Protein AF-A0A7X8QVR3-F1 (afdb_monomer)

Solvent-accessible surface area (backbone atoms only — not comparable to full-atom values): 38152 Å² total; per-residue (Å²): 108,60,72,54,43,35,50,47,37,70,78,35,79,72,61,83,45,80,45,74,38,79,54,75,84,49,37,66,56,26,48,74,29,69,21,50,59,44,48,70,75,46,93,55,37,67,59,55,48,50,50,52,45,41,77,61,51,31,54,72,59,50,68,43,33,38,91,90,63,53,75,79,48,66,18,80,48,73,67,43,37,44,56,36,55,74,70,49,56,45,66,25,50,43,52,36,55,77,58,44,46,61,31,38,32,29,47,62,69,71,38,47,70,64,16,64,67,51,60,80,63,54,76,85,83,38,97,45,46,62,55,46,45,51,50,53,40,50,52,55,49,49,51,51,55,58,65,46,46,38,40,82,39,74,62,42,86,93,73,67,55,72,80,48,56,36,30,36,41,77,82,47,53,50,22,20,46,50,46,32,44,50,52,48,39,36,46,55,56,74,42,72,65,49,80,79,36,88,86,37,48,74,46,60,54,26,27,39,28,43,12,25,50,57,41,53,51,32,36,60,79,55,56,43,61,70,53,61,75,66,67,63,56,52,69,59,45,48,51,53,39,66,72,44,67,72,48,69,71,57,51,55,53,50,48,57,51,50,76,62,52,79,53,35,35,32,43,29,54,10,32,58,59,28,42,30,77,89,52,34,57,47,83,61,53,44,52,38,68,39,44,53,64,47,88,54,62,71,57,43,45,49,43,52,52,49,46,53,32,48,35,60,36,28,64,70,22,64,46,28,45,39,49,37,72,69,47,97,57,59,80,88,75,67,44,50,8,40,36,45,27,51,56,71,52,48,77,53,90,48,35,33,31,15,63,26,12,29,36,38,28,30,59,23,93,77,52,63,84,90,50,45,39,81,48,20,34,33,37,38,31,57,17,34,44,60,39,40,48,38,40,34,60,44,40,60,34,27,36,84,45,46,77,55,51,80,72,50,81,45,80,69,35,40,72,77,49,32,42,63,61,31,33,25,39,34,47,66,61,73,69,80,67,93,54,103,45,66,57,75,47,51,38,84,38,50,52,68,59,36,49,76,64,68,63,36,34,56,41,13,22,15,34,38,82,92,74,76,42,75,42,76,25,65,50,87,98,43,67,56,76,33,44,68,29,41,30,29,52,69,69,52,75,44,66,58,38,61,52,52,45,49,51,37,53,51,45,21,66,75,71,72,41,46,28,36,34,33,32,40,30,31,73,88,80,29,32,45,30,49,76,38,44,36,54,42,70,72,80,82,77,82,72,89,61,85,86,72,89,78,56,76,89,40,46,41,32,36,22,65,47,24,43,32,69,46,78,44,68,74,38,29,34,38,40,33,51,40,77,94,55,66,49,60,90,44,18,66,59,50,31,52,54,44,28,53,51,37,54,55,34,48,79,70,75,45,46,25,34,37,37,34,65,31,21,73,40,13,72,33,44,88,41,14,28,52,38,55,66,48,35,48,57,43,51,47,32,41,34,32,30,46,49,101,93,41,79,50,74,79,55,67,75,14,33,59,50,50,37,37,55,48,70,58,25,34,36,37,43,30,35,71,88,76,69,40,40,50,72,45,60,69,63,60,71,68,48,65,66,78,45,74,60,90,42,40,39,31,35,62,51,96,49,35,28,49,31,41,26,34,53,91,73,16,34,26,40,34,28,63,107

Nearest PDB structures (foldseek):
  2ols-assembly1_A  TM=6.377E-01  e=8.846E-11  Neisseria meningitidis MC58
  6z1p-assembly1_BK  TM=4.940E-01  e=4.791E+00  Tetrahymena thermophila SB210
  1kfw-assembly1_A  TM=2.936E-01  e=1.872E+00  Arthrobacter sp. TAD20

Structure (mmCIF, N/CA/C/O backbone):
data_AF-A0A7X8QVR3-F1
#
_entry.id   AF-A0A7X8QVR3-F1
#
loop_
_atom_site.group_PDB
_atom_site.id
_atom_site.type_symbol
_atom_site.label_atom_id
_atom_site.label_alt_id
_atom_site.label_comp_id
_atom_site.label_asym_id
_atom_site.label_entity_id
_atom_site.label_seq_id
_atom_site.pdbx_PDB_ins_code
_atom_site.Cartn_x
_atom_site.Cartn_y
_atom_site.Cartn_z
_atom_site.occupancy
_atom_site.B_iso_or_equiv
_atom_site.auth_seq_id
_atom_site.auth_comp_id
_atom_site.auth_asym_id
_atom_site.auth_atom_id
_atom_site.pdbx_PDB_model_num
ATOM 1 N N . GLY A 1 1 ? -43.977 -21.208 47.588 1.00 85.81 1 GLY A N 1
ATOM 2 C CA . GLY A 1 1 ? -44.003 -19.759 47.311 1.00 85.81 1 GLY A CA 1
ATOM 3 C C . GLY A 1 1 ? -43.051 -19.010 48.221 1.00 85.81 1 GLY A C 1
ATOM 4 O O . GLY A 1 1 ? -41.862 -19.017 47.956 1.00 85.81 1 GLY A O 1
ATOM 5 N N . LEU A 1 2 ? -43.542 -18.433 49.321 1.00 91.25 2 LEU A N 1
ATOM 6 C CA . LEU A 1 2 ? -42.770 -17.521 50.187 1.00 91.25 2 LEU A CA 1
ATOM 7 C C . LEU A 1 2 ? -41.484 -18.119 50.784 1.00 91.25 2 LEU A C 1
ATOM 9 O O . LEU A 1 2 ? -40.447 -17.470 50.759 1.00 91.25 2 LEU A O 1
ATOM 13 N N . ARG A 1 3 ? -41.512 -19.378 51.246 1.00 92.38 3 ARG A N 1
ATOM 14 C CA . ARG A 1 3 ? -40.296 -20.061 51.736 1.00 92.38 3 ARG A CA 1
ATOM 15 C C . ARG A 1 3 ? -39.234 -20.237 50.643 1.00 92.38 3 ARG A C 1
ATOM 17 O O . ARG A 1 3 ? -38.052 -20.102 50.919 1.00 92.38 3 ARG A O 1
ATOM 24 N N . LEU A 1 4 ? -39.663 -20.515 49.406 1.00 91.38 4 LEU A N 1
ATOM 25 C CA . LEU A 1 4 ? -38.761 -20.609 48.255 1.00 91.38 4 LEU A CA 1
ATOM 26 C C . LEU A 1 4 ? -38.188 -19.232 47.911 1.00 91.38 4 LEU A C 1
ATOM 28 O O . LEU A 1 4 ? -36.991 -19.131 47.697 1.00 91.38 4 LEU A O 1
ATOM 32 N N . ALA A 1 5 ? -39.017 -18.182 47.921 1.00 90.44 5 ALA A N 1
ATOM 33 C CA . ALA A 1 5 ? -38.560 -16.813 47.697 1.00 90.44 5 ALA A CA 1
ATOM 34 C C . ALA A 1 5 ? -37.478 -16.401 48.709 1.00 90.44 5 ALA A C 1
ATOM 36 O O . ALA A 1 5 ? -36.425 -15.918 48.309 1.00 90.44 5 ALA A O 1
ATOM 37 N N . ALA A 1 6 ? -37.698 -16.683 49.997 1.00 89.19 6 ALA A N 1
ATOM 38 C CA . ALA A 1 6 ? -36.720 -16.413 51.047 1.00 89.19 6 ALA A CA 1
ATOM 39 C C . ALA A 1 6 ? -35.415 -17.209 50.856 1.00 89.19 6 ALA A C 1
ATOM 41 O O . ALA A 1 6 ? -34.336 -16.647 51.011 1.00 89.19 6 ALA A O 1
ATOM 42 N N . LYS A 1 7 ? -35.500 -18.492 50.470 1.00 92.00 7 LYS A N 1
ATOM 43 C CA . LYS A 1 7 ? -34.316 -19.316 50.180 1.00 92.00 7 LYS A CA 1
ATOM 44 C C . LYS A 1 7 ? -33.534 -18.791 48.972 1.00 92.00 7 LYS A C 1
ATOM 46 O O . LYS A 1 7 ? -32.337 -18.582 49.075 1.00 92.00 7 LYS A O 1
ATOM 51 N N . VAL A 1 8 ? -34.216 -18.507 47.862 1.00 89.25 8 VAL A N 1
ATOM 52 C CA . VAL A 1 8 ? -33.587 -17.948 46.653 1.00 89.25 8 VAL A CA 1
ATOM 53 C C . VAL A 1 8 ? -32.943 -16.594 46.946 1.00 89.25 8 VAL A C 1
ATOM 55 O O . VAL A 1 8 ? -31.854 -16.337 46.455 1.00 89.25 8 VAL A O 1
ATOM 58 N N . ARG A 1 9 ? -33.575 -15.745 47.766 1.00 85.69 9 ARG A N 1
ATOM 59 C CA . ARG A 1 9 ? -32.998 -14.464 48.198 1.00 85.69 9 ARG A CA 1
ATOM 60 C C . ARG A 1 9 ? -31.746 -14.650 49.061 1.00 85.69 9 ARG A C 1
ATOM 62 O O . ARG A 1 9 ? -30.844 -13.828 48.969 1.00 85.69 9 ARG A O 1
ATOM 69 N N . ALA A 1 10 ? -31.696 -15.695 49.889 1.00 86.00 10 ALA A N 1
ATOM 70 C CA . ALA A 1 10 ? -30.516 -16.022 50.688 1.00 86.00 10 ALA A CA 1
ATOM 71 C C . ALA A 1 10 ? -29.361 -16.555 49.821 1.00 86.00 10 ALA A C 1
ATOM 73 O O . ALA A 1 10 ? -28.217 -16.175 50.046 1.00 86.00 10 ALA A O 1
ATOM 74 N N . ASP A 1 11 ? -29.669 -17.378 48.814 1.00 85.25 11 ASP A N 1
ATOM 75 C CA . ASP A 1 11 ? -28.675 -17.945 47.894 1.00 85.25 11 ASP A CA 1
ATOM 76 C C . ASP A 1 11 ? -28.184 -16.904 46.861 1.00 85.25 11 ASP A C 1
ATOM 78 O O . ASP A 1 11 ? -27.014 -16.892 46.483 1.00 85.25 11 ASP A O 1
ATOM 82 N N . VAL A 1 12 ? -29.074 -16.018 46.395 1.00 80.75 12 VAL A N 1
ATOM 83 C CA . VAL A 1 12 ? -28.806 -14.977 45.389 1.00 80.75 12 VAL A CA 1
ATOM 84 C C . VAL A 1 12 ? -29.491 -13.669 45.798 1.00 80.75 12 VAL A C 1
ATOM 86 O O . VAL A 1 12 ? -30.679 -13.444 45.532 1.00 80.75 12 VAL A O 1
ATOM 89 N N . TYR A 1 13 ? -28.723 -12.776 46.429 1.00 78.25 13 TYR A N 1
ATOM 90 C CA . TYR A 1 13 ? -29.249 -11.563 47.068 1.00 78.25 13 TYR A CA 1
ATOM 91 C C . TYR A 1 13 ? -30.003 -10.621 46.117 1.00 78.25 13 TYR A C 1
ATOM 93 O O . TYR A 1 13 ? -30.903 -9.908 46.559 1.00 78.25 13 TYR A O 1
ATOM 101 N N . ASP A 1 14 ? -29.699 -10.631 44.819 1.00 74.19 14 ASP A N 1
ATOM 102 C CA . ASP A 1 14 ? -30.226 -9.698 43.817 1.00 74.19 14 ASP A CA 1
ATOM 103 C C . ASP A 1 14 ? -31.201 -10.338 42.810 1.00 74.19 14 ASP A C 1
ATOM 105 O O . ASP A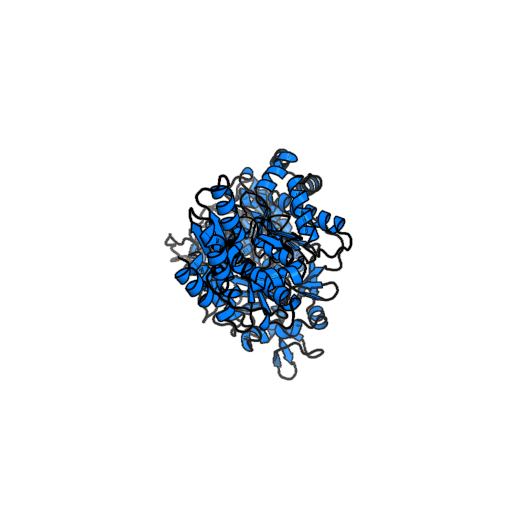 1 14 ? -31.629 -9.670 41.863 1.00 74.19 14 ASP A O 1
ATOM 109 N N . MET A 1 15 ? -31.577 -11.610 42.999 1.00 82.88 15 MET A N 1
ATOM 110 C CA . MET A 1 15 ? -32.502 -12.314 42.103 1.00 82.88 15 MET A CA 1
ATOM 111 C C . MET A 1 15 ? -33.879 -11.629 42.100 1.00 82.88 15 MET A C 1
ATOM 113 O O . MET A 1 15 ? -34.472 -11.463 43.167 1.00 82.88 15 MET A O 1
ATOM 117 N N . PRO A 1 16 ? -34.447 -11.225 40.956 1.00 84.94 16 PRO A N 1
ATOM 118 C CA . PRO A 1 16 ? -35.810 -10.712 40.929 1.00 84.94 16 PRO A CA 1
ATOM 119 C C . PRO A 1 16 ? -36.821 -11.805 41.274 1.00 84.94 16 PRO A C 1
ATOM 121 O O . PRO A 1 16 ? -36.824 -12.872 40.666 1.00 84.94 16 PRO A O 1
ATOM 124 N N . ILE A 1 17 ? -37.705 -11.546 42.240 1.00 90.81 17 ILE A N 1
ATOM 125 C CA . ILE A 1 17 ? -38.736 -12.507 42.652 1.00 90.81 17 ILE A CA 1
ATOM 126 C C . ILE A 1 17 ? -40.088 -11.800 42.651 1.00 90.81 17 ILE A C 1
ATOM 128 O O . ILE A 1 17 ? -40.279 -10.821 43.374 1.00 90.81 17 ILE A O 1
ATOM 132 N N . LEU A 1 18 ? -41.026 -12.321 41.858 1.00 91.88 18 LEU A N 1
ATOM 133 C CA . LEU A 1 18 ? -42.422 -11.896 41.846 1.00 91.88 18 LEU A CA 1
ATOM 134 C C . LEU A 1 18 ? -43.289 -12.974 42.493 1.00 91.88 18 LEU A C 1
ATOM 136 O O . LEU A 1 18 ? -43.321 -14.119 42.042 1.00 91.88 18 LEU A O 1
ATOM 140 N N . VAL A 1 19 ? -44.025 -12.606 43.536 1.00 93.00 19 VAL A N 1
ATOM 141 C CA . VAL A 1 19 ? -45.025 -13.472 44.164 1.00 93.00 19 VAL A CA 1
ATOM 142 C C . VAL A 1 19 ? -46.407 -13.008 43.734 1.00 93.00 19 VAL A C 1
ATOM 144 O O . VAL A 1 19 ? -46.815 -11.885 44.022 1.00 93.00 19 VAL A O 1
ATOM 147 N N . GLN A 1 20 ? -47.144 -13.899 43.072 1.00 92.62 20 GLN A N 1
ATOM 148 C CA . GLN A 1 20 ? -48.511 -13.634 42.639 1.00 92.62 20 GLN A CA 1
ATOM 149 C C . GLN A 1 20 ? -49.524 -14.378 43.515 1.00 92.62 20 GLN A C 1
ATOM 151 O O . GLN A 1 20 ? -49.432 -15.598 43.674 1.00 92.62 20 GLN A O 1
ATOM 156 N N . SER A 1 21 ? -50.536 -13.677 44.026 1.00 92.31 21 SER A N 1
ATOM 157 C CA . SER A 1 21 ? -51.657 -14.276 44.768 1.00 92.31 21 SER A CA 1
ATOM 158 C C . SER A 1 21 ? -52.963 -13.557 44.455 1.00 92.31 21 SER A C 1
ATOM 160 O O . SER A 1 21 ? -52.950 -12.387 44.097 1.00 92.31 21 SER A O 1
ATOM 162 N N . SER A 1 22 ? -54.099 -14.236 44.602 1.00 92.19 22 SER A N 1
ATOM 163 C CA . SER A 1 22 ? -55.418 -13.590 44.527 1.00 92.19 22 SER A CA 1
ATOM 164 C C . SER A 1 22 ? -55.792 -12.869 45.832 1.00 92.19 22 SER A C 1
ATOM 166 O O . SER A 1 22 ? -56.749 -12.1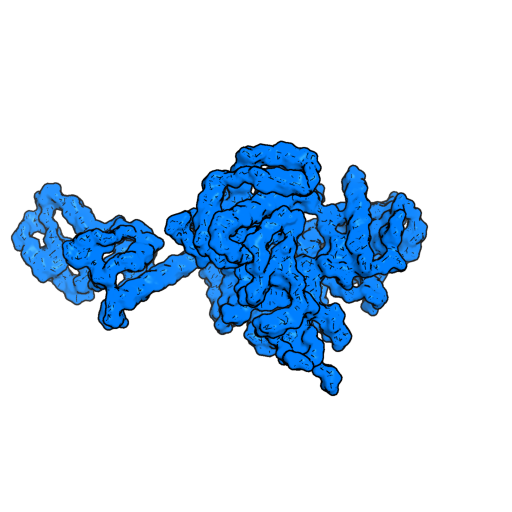05 45.855 1.00 92.19 22 SER A O 1
ATOM 168 N N . SER A 1 23 ? -55.050 -13.106 46.923 1.00 91.50 23 SER A N 1
ATOM 169 C CA . SER A 1 23 ? -55.292 -12.502 48.238 1.00 91.50 23 SER A CA 1
ATOM 170 C C . SER A 1 23 ? -54.194 -11.507 48.610 1.00 91.50 23 SER A C 1
ATOM 172 O O . SER A 1 23 ? -53.019 -11.876 48.695 1.00 91.50 23 SER A O 1
ATOM 174 N N . ASN A 1 24 ? -54.590 -10.264 48.905 1.00 89.69 24 ASN A N 1
ATOM 175 C CA . ASN A 1 24 ? -53.690 -9.200 49.371 1.00 89.69 24 ASN A CA 1
ATOM 176 C C . ASN A 1 24 ? -53.063 -9.488 50.745 1.00 89.69 24 ASN A C 1
ATOM 178 O O . ASN A 1 24 ? -52.053 -8.877 51.081 1.00 89.69 24 ASN A O 1
ATOM 182 N N . ALA A 1 25 ? -53.594 -10.446 51.515 1.00 91.56 25 ALA A N 1
ATOM 183 C CA . ALA A 1 25 ? -53.052 -10.814 52.826 1.00 91.56 25 ALA A CA 1
ATOM 184 C C . ALA A 1 25 ? -51.592 -11.309 52.763 1.00 91.56 25 ALA A C 1
ATOM 186 O O . ALA A 1 25 ? -50.879 -11.285 53.761 1.00 91.56 25 ALA A O 1
ATOM 187 N N . TYR A 1 26 ? -51.126 -11.741 51.586 1.00 91.12 26 TYR A N 1
ATOM 188 C CA . TYR A 1 26 ? -49.755 -12.208 51.383 1.00 91.12 26 TYR A CA 1
ATOM 189 C C . TYR A 1 26 ? -48.778 -11.116 50.932 1.00 91.12 26 TYR A C 1
ATOM 191 O O . TYR A 1 26 ? -47.595 -11.420 50.781 1.00 91.12 26 TYR A O 1
ATOM 199 N N . ALA A 1 27 ? -49.230 -9.874 50.723 1.00 90.50 27 ALA A N 1
ATOM 200 C CA . ALA A 1 27 ? -48.375 -8.789 50.246 1.00 90.50 27 ALA A CA 1
ATOM 201 C C . ALA A 1 27 ? -47.229 -8.501 51.223 1.00 90.50 27 ALA A C 1
ATOM 203 O O . ALA A 1 27 ? -46.060 -8.566 50.848 1.00 90.50 27 ALA A O 1
ATOM 204 N N . GLU A 1 28 ? -47.550 -8.283 52.500 1.00 92.06 28 GLU A N 1
ATOM 205 C CA . GLU A 1 28 ? -46.547 -8.003 53.533 1.00 92.06 28 GLU A CA 1
ATOM 206 C C . GLU A 1 28 ? -45.571 -9.177 53.710 1.00 92.06 28 GLU A C 1
ATOM 208 O O . GLU A 1 28 ? -44.360 -8.987 53.821 1.00 92.06 28 GLU A O 1
ATOM 213 N N . ALA A 1 29 ? -46.081 -10.411 53.661 1.00 91.50 29 ALA A N 1
ATOM 214 C CA . ALA A 1 29 ? -45.259 -11.611 53.766 1.00 91.50 29 ALA A CA 1
ATOM 215 C C . ALA A 1 29 ? -44.327 -11.799 52.551 1.00 91.50 29 ALA A C 1
ATOM 217 O O . ALA A 1 29 ? -43.199 -12.265 52.714 1.00 91.50 29 ALA A O 1
ATOM 218 N N . ALA A 1 30 ? -44.764 -11.418 51.346 1.00 91.56 30 ALA A N 1
ATOM 219 C CA . ALA A 1 30 ? -43.924 -11.399 50.148 1.00 91.56 30 ALA A CA 1
ATOM 220 C C . ALA A 1 30 ? -42.815 -10.345 50.254 1.00 91.56 30 ALA A C 1
ATOM 222 O O . ALA A 1 30 ? -41.656 -10.673 50.003 1.00 91.56 30 ALA A O 1
ATOM 223 N N . HIS A 1 31 ? -43.140 -9.134 50.716 1.00 89.19 31 HIS A N 1
ATOM 224 C CA . HIS A 1 31 ? -42.148 -8.082 50.949 1.00 89.19 31 HIS A CA 1
ATOM 225 C C . HIS A 1 31 ? -41.113 -8.484 52.009 1.00 89.19 31 HIS A C 1
ATOM 227 O O . HIS A 1 31 ? -39.918 -8.313 51.775 1.00 89.19 31 HIS A O 1
ATOM 233 N N . LYS A 1 32 ? -41.533 -9.108 53.122 1.00 90.31 32 LYS A N 1
ATOM 234 C CA . LYS A 1 32 ? -40.614 -9.662 54.142 1.00 90.31 32 LYS A CA 1
ATOM 235 C C . LYS A 1 32 ? -39.706 -10.765 53.593 1.00 90.31 32 LYS A C 1
ATOM 237 O O . LYS A 1 32 ? -38.571 -10.891 54.033 1.00 90.31 32 LYS A O 1
ATOM 242 N N . ALA A 1 33 ? -40.179 -11.540 52.616 1.00 88.44 33 ALA A N 1
ATOM 243 C CA . ALA A 1 33 ? -39.371 -12.534 51.904 1.00 88.44 33 ALA A CA 1
ATOM 244 C C . ALA A 1 33 ? -38.490 -11.924 50.791 1.00 88.44 33 ALA A C 1
ATOM 246 O O . ALA A 1 33 ? -37.864 -12.662 50.030 1.00 88.44 33 ALA A O 1
ATOM 247 N N . GLY A 1 34 ? -38.458 -10.592 50.662 1.00 84.69 34 GLY A N 1
ATOM 248 C CA . GLY A 1 34 ? -37.691 -9.883 49.644 1.00 84.69 34 GLY A CA 1
ATOM 249 C C . GLY A 1 34 ? -38.258 -10.025 48.230 1.00 84.69 34 GLY A C 1
ATOM 250 O O . GLY A 1 34 ? -37.502 -9.910 47.272 1.00 84.69 34 GLY A O 1
ATOM 251 N N . ALA A 1 35 ? -39.550 -10.313 48.063 1.00 90.06 35 ALA A N 1
ATOM 252 C CA . ALA A 1 35 ? -40.206 -10.434 46.762 1.00 90.06 35 ALA A CA 1
ATOM 253 C C . ALA A 1 35 ? -41.181 -9.274 46.508 1.00 90.06 35 ALA A C 1
ATOM 255 O O . ALA A 1 35 ? -41.826 -8.775 47.432 1.00 90.06 35 ALA A O 1
ATOM 256 N N . ARG A 1 36 ? -41.340 -8.874 45.241 1.00 90.00 36 ARG A N 1
ATOM 257 C CA . ARG A 1 36 ? -42.412 -7.955 44.830 1.00 90.00 36 ARG A CA 1
ATOM 258 C C . ARG A 1 36 ? -43.727 -8.735 44.802 1.00 90.00 36 ARG A C 1
ATOM 260 O O . ARG A 1 36 ? -43.759 -9.886 44.363 1.00 90.00 36 ARG A O 1
ATOM 267 N N . PHE A 1 37 ? -44.801 -8.135 45.302 1.00 92.88 37 PHE A N 1
ATOM 268 C CA . PHE A 1 37 ? -46.126 -8.748 45.309 1.00 92.88 37 PHE A CA 1
ATOM 269 C C . PHE A 1 37 ? -46.976 -8.227 44.152 1.00 92.88 37 PHE A C 1
ATOM 271 O O . PHE A 1 37 ? -46.933 -7.039 43.841 1.00 92.88 37 PHE A O 1
ATOM 278 N N . LEU A 1 38 ? -47.772 -9.105 43.544 1.00 92.69 38 LEU A N 1
ATOM 279 C CA . LEU A 1 38 ? -48.731 -8.727 42.512 1.00 92.69 38 LEU A CA 1
ATOM 280 C C . LEU A 1 38 ? -50.045 -9.497 42.687 1.00 92.69 38 LEU A C 1
ATOM 282 O O . LEU A 1 38 ? -50.067 -10.729 42.760 1.00 92.69 38 LEU A O 1
ATOM 286 N N . ASN A 1 39 ? -51.155 -8.760 42.775 1.00 91.25 39 ASN A N 1
ATOM 287 C CA . ASN A 1 39 ? -52.470 -9.363 42.951 1.00 91.25 39 ASN A CA 1
ATOM 288 C C . ASN A 1 39 ? -53.035 -9.833 41.602 1.00 91.25 39 ASN A C 1
ATOM 290 O O . ASN A 1 39 ? -53.252 -9.027 40.697 1.00 91.25 39 ASN A O 1
ATOM 294 N N . LYS A 1 40 ? -53.337 -11.132 41.491 1.00 91.12 40 LYS A N 1
ATOM 295 C CA . LYS A 1 40 ? -53.892 -11.758 40.276 1.00 91.12 40 LYS A CA 1
ATOM 296 C C . LYS A 1 40 ? -55.263 -11.209 39.865 1.00 91.12 40 LYS A C 1
ATOM 298 O O . LYS A 1 40 ? -55.639 -11.335 38.709 1.00 91.12 40 LYS A O 1
ATOM 303 N N . THR A 1 41 ? -55.998 -10.625 40.807 1.00 89.44 41 THR A N 1
ATOM 304 C CA . THR A 1 41 ? -57.333 -10.042 40.595 1.00 89.44 41 THR A CA 1
ATOM 305 C C . THR A 1 41 ? -57.296 -8.539 40.307 1.00 89.44 41 THR A C 1
ATOM 307 O O . THR A 1 41 ? -58.343 -7.934 40.083 1.00 89.44 41 THR A O 1
ATOM 310 N N . SER A 1 42 ? -56.108 -7.918 40.295 1.00 89.56 42 SER A N 1
ATOM 311 C CA . SER A 1 42 ? -55.978 -6.497 39.967 1.00 89.56 42 SER A CA 1
ATOM 312 C C . SER A 1 42 ? -56.356 -6.224 38.511 1.00 89.56 42 SER A C 1
ATOM 314 O O . SER A 1 42 ? -55.919 -6.930 37.602 1.00 89.56 42 SER A O 1
ATOM 316 N N . LYS A 1 43 ? -57.088 -5.130 38.268 1.00 87.69 43 LYS A N 1
ATOM 317 C CA . LYS A 1 43 ? -57.360 -4.633 36.909 1.00 87.69 43 LYS A CA 1
ATOM 318 C C . LYS A 1 43 ? -56.080 -4.205 36.173 1.00 87.69 43 LYS A C 1
ATOM 320 O O . LYS A 1 43 ? -56.053 -4.245 34.949 1.00 87.69 43 LYS A O 1
ATOM 325 N N . SER A 1 44 ? -55.021 -3.835 36.900 1.00 88.25 44 SER A N 1
ATOM 326 C CA . SER A 1 44 ? -53.711 -3.447 36.353 1.00 88.25 44 SER A CA 1
ATOM 327 C C . SER A 1 44 ? -52.713 -4.603 36.242 1.00 88.25 44 SER A C 1
ATOM 329 O O . SER A 1 44 ? -51.575 -4.371 35.851 1.00 88.25 44 SER A O 1
ATOM 331 N N . MET A 1 45 ? -53.114 -5.846 36.543 1.00 89.19 45 MET A N 1
ATOM 332 C CA . MET A 1 45 ? -52.203 -6.987 36.722 1.00 89.19 45 MET A CA 1
ATOM 333 C C . MET A 1 45 ? -51.180 -7.160 35.589 1.00 89.19 45 MET A C 1
ATOM 335 O O . MET A 1 45 ? -49.991 -7.322 35.854 1.00 89.19 45 MET A O 1
ATOM 339 N N . LEU A 1 46 ? -51.624 -7.098 34.330 1.00 88.62 46 LEU A N 1
ATOM 340 C CA . LEU A 1 46 ? -50.737 -7.261 33.174 1.00 88.62 46 LEU A CA 1
ATOM 341 C C . LEU A 1 46 ? -49.761 -6.088 33.015 1.00 88.62 46 LEU A C 1
ATOM 343 O O . LEU A 1 46 ? -48.602 -6.312 32.671 1.00 88.62 46 LEU A O 1
ATOM 347 N N . ASN A 1 47 ? -50.201 -4.860 33.304 1.00 87.38 47 ASN A N 1
ATOM 348 C CA . ASN A 1 47 ? -49.321 -3.692 33.309 1.00 87.38 47 ASN A CA 1
ATOM 349 C C . ASN A 1 47 ? -48.290 -3.797 34.433 1.00 87.38 47 ASN A C 1
ATOM 351 O O . ASN A 1 47 ? -47.107 -3.625 34.173 1.00 87.38 47 ASN A O 1
ATOM 355 N N . ASP A 1 48 ? -48.705 -4.170 35.643 1.00 86.69 48 ASP A N 1
ATOM 356 C CA . ASP A 1 48 ? -47.801 -4.320 36.787 1.00 86.69 48 ASP A CA 1
ATOM 357 C C . ASP A 1 48 ? -46.780 -5.445 36.561 1.00 86.69 48 ASP A C 1
ATOM 359 O O . ASP A 1 48 ? -45.614 -5.321 36.944 1.00 86.69 48 ASP A O 1
ATOM 363 N N . LEU A 1 49 ? -47.193 -6.532 35.898 1.00 88.88 49 LEU A N 1
ATOM 364 C CA . LEU A 1 49 ? -46.301 -7.614 35.484 1.00 88.88 49 LEU A CA 1
ATOM 365 C C . LEU A 1 49 ? -45.308 -7.125 34.428 1.00 88.88 49 LEU A C 1
ATOM 367 O O . LEU A 1 49 ? -44.113 -7.379 34.558 1.00 88.88 49 LEU A O 1
ATOM 371 N N . ARG A 1 50 ? -45.776 -6.400 33.407 1.00 85.31 50 ARG A N 1
ATOM 372 C CA . ARG A 1 50 ? -44.913 -5.811 32.377 1.00 85.31 50 ARG A CA 1
ATOM 373 C C . ARG A 1 50 ? -43.903 -4.839 32.988 1.00 85.31 50 ARG A C 1
ATOM 375 O O . ARG A 1 50 ? -42.725 -4.917 32.648 1.00 85.31 50 ARG A O 1
ATOM 382 N N . THR A 1 51 ? -44.333 -3.984 33.915 1.00 84.12 51 THR A N 1
ATOM 383 C CA . THR A 1 51 ? -43.459 -3.082 34.677 1.00 84.12 51 THR A CA 1
ATOM 384 C C . THR A 1 51 ? -42.440 -3.873 35.487 1.00 84.12 51 THR A C 1
ATOM 386 O O . THR A 1 51 ? -41.251 -3.590 35.395 1.00 84.12 51 THR A O 1
ATOM 389 N N . PHE A 1 52 ? -42.862 -4.923 36.202 1.00 85.75 52 PHE A N 1
ATOM 390 C CA . PHE A 1 52 ? -41.933 -5.802 36.913 1.00 85.75 52 PHE A CA 1
ATOM 391 C C . PHE A 1 52 ? -40.887 -6.405 35.970 1.00 85.75 52 PHE A C 1
ATOM 393 O O . PHE A 1 52 ? -39.704 -6.400 36.305 1.00 85.75 52 PHE A O 1
ATOM 400 N N . MET A 1 53 ? -41.297 -6.899 34.797 1.00 84.00 53 MET A N 1
ATOM 401 C CA . MET A 1 53 ? -40.361 -7.498 33.849 1.00 84.00 53 MET A CA 1
ATOM 402 C C . MET A 1 53 ? -39.368 -6.480 33.282 1.00 84.00 53 MET A C 1
ATOM 404 O O . MET A 1 53 ? -38.173 -6.765 33.256 1.00 84.00 53 MET A O 1
ATOM 408 N N . HIS A 1 54 ? -39.836 -5.299 32.868 1.00 78.62 54 HIS A N 1
ATOM 409 C CA . HIS A 1 54 ? -38.961 -4.227 32.382 1.00 78.62 54 HIS A CA 1
ATOM 410 C C . HIS A 1 54 ? -37.974 -3.763 33.459 1.00 78.62 54 HIS A C 1
ATOM 412 O O . HIS A 1 54 ? -36.785 -3.646 33.178 1.00 78.62 54 HIS A O 1
ATOM 418 N N . ASP A 1 55 ? -38.439 -3.577 34.697 1.00 76.00 55 ASP A N 1
ATOM 419 C CA . ASP A 1 55 ? -37.610 -3.094 35.807 1.00 76.00 55 ASP A CA 1
ATOM 420 C C . ASP A 1 55 ? -36.510 -4.089 36.216 1.00 76.00 55 ASP A C 1
ATOM 422 O O . ASP A 1 55 ? -35.503 -3.681 36.790 1.00 76.00 55 ASP A O 1
ATOM 426 N N . ASN A 1 56 ? -36.708 -5.395 35.986 1.00 79.38 56 ASN A N 1
ATOM 427 C CA . ASN A 1 56 ? -35.889 -6.430 36.624 1.00 79.38 56 ASN A CA 1
ATOM 428 C C . ASN A 1 56 ? -35.138 -7.368 35.672 1.00 79.38 56 ASN A C 1
ATOM 430 O O . ASN A 1 56 ? -34.127 -7.939 36.082 1.00 79.38 56 ASN A O 1
ATOM 434 N N . PHE A 1 57 ? -35.607 -7.555 34.436 1.00 79.75 57 PHE A N 1
ATOM 435 C CA . PHE A 1 57 ? -34.979 -8.472 33.474 1.00 79.75 57 PHE A CA 1
ATOM 436 C C . PHE A 1 57 ? -34.130 -7.763 32.413 1.00 79.75 57 PHE A C 1
ATOM 438 O O . PHE A 1 57 ? -33.563 -8.430 31.557 1.00 79.75 57 PHE A O 1
ATOM 445 N N . GLY A 1 58 ? -34.009 -6.431 32.468 1.00 80.12 58 GLY A N 1
ATOM 446 C CA . GLY A 1 58 ? -33.150 -5.675 31.548 1.00 80.12 58 GLY A CA 1
ATOM 447 C C . GLY A 1 58 ? -33.720 -5.506 30.133 1.00 80.12 58 GLY A C 1
ATOM 448 O O . GLY A 1 58 ? -32.970 -5.188 29.212 1.00 80.12 58 GLY A O 1
ATOM 449 N N . PHE A 1 59 ? -35.031 -5.710 29.948 1.00 82.56 59 PHE A N 1
ATOM 450 C CA . PHE A 1 59 ? -35.708 -5.497 28.666 1.00 82.56 59 PHE A CA 1
ATOM 451 C C . PHE A 1 59 ? -35.884 -4.007 28.346 1.00 82.56 59 PHE A C 1
ATOM 453 O O . PHE A 1 59 ? -36.338 -3.233 29.190 1.00 82.56 59 PHE A O 1
ATOM 460 N N . GLY A 1 60 ? -35.639 -3.637 27.086 1.00 85.88 60 GLY A N 1
ATOM 461 C CA . GLY A 1 60 ? -35.692 -2.249 26.617 1.00 85.88 60 GLY A CA 1
ATOM 462 C C . GLY A 1 60 ? -34.415 -1.470 26.937 1.00 85.88 60 GLY A C 1
ATOM 463 O O . GLY A 1 60 ? -33.362 -2.059 27.194 1.00 85.88 6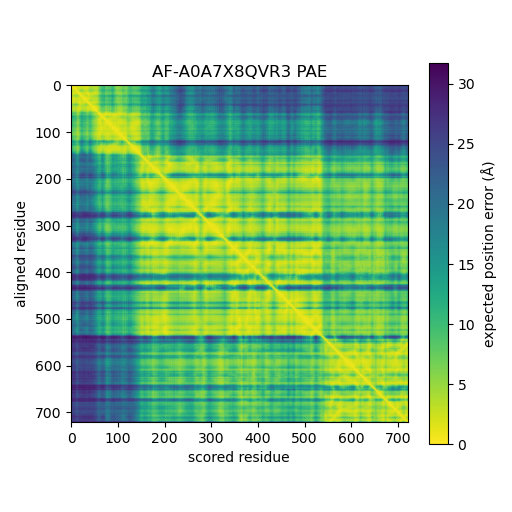0 GLY A O 1
ATOM 464 N N . ASP A 1 61 ? -34.498 -0.145 26.884 1.00 90.19 61 ASP A N 1
ATOM 465 C CA . ASP A 1 61 ? -33.356 0.743 27.115 1.00 90.19 61 ASP A CA 1
ATOM 466 C C . ASP A 1 61 ? -32.824 0.633 28.550 1.00 90.19 61 ASP A C 1
ATOM 468 O O . ASP A 1 61 ? -33.581 0.485 29.513 1.00 90.19 61 ASP A O 1
ATOM 472 N N . PHE A 1 62 ? -31.509 0.749 28.708 1.00 91.56 62 PHE A N 1
ATOM 473 C CA . PHE A 1 62 ? -30.894 0.971 30.005 1.00 91.56 62 PHE A CA 1
ATOM 474 C C . PHE A 1 62 ? -31.148 2.416 30.417 1.00 91.56 62 PHE A C 1
ATOM 476 O O . PHE A 1 62 ? -30.671 3.347 29.774 1.00 91.56 62 PHE A O 1
ATOM 483 N N . VAL A 1 63 ? -31.885 2.617 31.503 1.00 91.69 63 VAL A N 1
ATOM 484 C CA . VAL A 1 63 ? -32.107 3.949 32.069 1.00 91.69 63 VAL A CA 1
ATOM 485 C C . VAL A 1 63 ? -31.192 4.106 33.271 1.00 91.69 63 VAL A C 1
ATOM 487 O O . VAL A 1 63 ? -31.383 3.412 34.271 1.00 91.69 63 VAL A O 1
ATOM 490 N N . PHE A 1 64 ? -30.224 5.017 33.177 1.00 92.62 64 PHE A N 1
ATOM 491 C CA . PHE A 1 64 ? -29.405 5.417 34.316 1.00 92.62 64 PHE A CA 1
ATOM 492 C C . PHE A 1 64 ? -30.280 6.212 35.282 1.00 92.62 64 PHE A C 1
ATOM 494 O O . PHE A 1 64 ? -30.951 7.164 34.879 1.00 92.62 64 PHE A O 1
ATOM 501 N N . LYS A 1 65 ? -30.280 5.821 36.553 1.00 91.62 65 LYS A N 1
ATOM 502 C CA . LYS A 1 65 ? -31.102 6.383 37.620 1.00 91.62 65 LYS A CA 1
ATOM 503 C C . LYS A 1 65 ? -30.259 6.644 38.859 1.00 91.62 65 LYS A C 1
ATOM 505 O O . LYS A 1 65 ? -29.410 5.837 39.231 1.00 91.62 65 LYS A O 1
ATOM 510 N N . MET A 1 66 ? -30.545 7.754 39.520 1.00 91.06 66 MET A N 1
ATOM 511 C CA . MET A 1 66 ? -30.069 8.021 40.872 1.00 91.06 66 MET A CA 1
ATOM 512 C C . MET A 1 66 ? -30.766 7.082 41.880 1.00 91.06 66 MET A C 1
ATOM 514 O O . MET A 1 66 ? -31.804 6.493 41.552 1.00 91.06 66 MET A O 1
ATOM 518 N N . PRO A 1 67 ? -30.239 6.924 43.111 1.00 86.06 67 PRO A N 1
ATOM 519 C CA . PRO A 1 67 ? -30.853 6.066 44.131 1.00 86.06 67 PRO A CA 1
ATOM 520 C C . PRO A 1 67 ? -32.310 6.409 44.476 1.00 86.06 67 PRO A C 1
ATOM 522 O O . PRO A 1 67 ? -33.055 5.527 44.905 1.00 86.06 67 PRO A O 1
ATOM 525 N N . ASP A 1 68 ? -32.719 7.662 44.269 1.00 86.88 68 ASP A N 1
ATOM 526 C CA . ASP A 1 68 ? -34.088 8.163 44.449 1.00 86.88 68 ASP A CA 1
ATOM 527 C C . ASP A 1 68 ? -35.039 7.818 43.279 1.00 86.88 68 ASP A C 1
ATOM 529 O O . ASP A 1 68 ? -36.244 8.049 43.366 1.00 86.88 68 ASP A O 1
ATOM 533 N N . GLY A 1 69 ? -34.516 7.229 42.198 1.00 83.50 69 GLY A N 1
ATOM 534 C CA . GLY A 1 69 ? -35.257 6.855 40.994 1.00 83.50 69 GLY A CA 1
ATOM 535 C C . GLY A 1 69 ? -35.234 7.895 39.869 1.00 83.50 69 GLY A C 1
ATOM 536 O O . GLY A 1 69 ? -35.760 7.602 38.790 1.00 83.50 69 GLY A O 1
ATOM 537 N N . THR A 1 70 ? -34.611 9.059 40.072 1.00 90.94 70 THR A N 1
ATOM 538 C CA . THR A 1 70 ? -34.497 10.120 39.061 1.00 90.94 70 THR A CA 1
ATOM 539 C C . THR A 1 70 ? -33.665 9.642 37.874 1.00 90.94 70 THR A C 1
ATOM 541 O O . THR A 1 70 ? -32.521 9.224 38.045 1.00 90.94 70 THR A O 1
ATOM 544 N N . ALA A 1 71 ? -34.224 9.694 36.662 1.00 92.06 71 ALA A N 1
ATOM 545 C CA . ALA A 1 71 ? -33.520 9.304 35.441 1.00 92.06 71 ALA A CA 1
ATOM 546 C C . ALA A 1 71 ? -32.515 10.385 35.012 1.00 92.06 71 ALA A C 1
ATOM 548 O O . ALA A 1 71 ? -32.871 11.558 34.943 1.00 92.06 71 ALA A O 1
ATOM 549 N N . VAL A 1 72 ? -31.281 9.980 34.705 1.00 93.19 72 VAL A N 1
ATOM 550 C CA . VAL A 1 72 ? -30.170 10.891 34.365 1.00 93.19 72 VAL A CA 1
ATOM 551 C C . VAL A 1 72 ? -29.619 10.694 32.955 1.00 93.19 72 VAL A C 1
ATOM 553 O O . VAL A 1 72 ? -29.144 11.653 32.362 1.00 93.19 72 VAL A O 1
ATOM 556 N N . ASP A 1 73 ? -29.692 9.483 32.401 1.00 92.75 73 ASP A N 1
ATOM 557 C CA . ASP A 1 73 ? -29.305 9.199 31.011 1.00 92.75 73 ASP A CA 1
ATOM 558 C C . ASP A 1 73 ? -29.988 7.903 30.532 1.00 92.75 73 ASP A C 1
ATOM 560 O O . ASP A 1 73 ? -30.617 7.178 31.319 1.00 92.75 73 ASP A O 1
ATOM 564 N N . ARG A 1 74 ? -29.883 7.596 29.239 1.00 92.62 74 ARG A N 1
ATOM 565 C CA . ARG A 1 74 ? -30.493 6.426 28.609 1.00 92.62 74 ARG A CA 1
ATOM 566 C C . ARG A 1 74 ? -29.594 5.841 27.520 1.00 92.62 74 ARG A C 1
ATOM 568 O O . ARG A 1 74 ? -29.032 6.570 26.713 1.00 92.62 74 ARG A O 1
ATOM 575 N N . ALA A 1 75 ? -29.531 4.515 27.458 1.00 91.56 75 ALA A N 1
ATOM 576 C CA . ALA A 1 75 ? -28.809 3.767 26.437 1.00 91.56 75 ALA A CA 1
ATOM 577 C C . ALA A 1 75 ? -29.680 2.664 25.829 1.00 91.56 75 ALA A C 1
ATOM 579 O O . ALA A 1 75 ? -30.344 1.927 26.554 1.00 91.56 75 ALA A O 1
ATOM 580 N N . HIS A 1 76 ? -29.676 2.531 24.508 1.00 89.06 76 HIS A N 1
ATOM 581 C CA . HIS A 1 76 ? -30.469 1.529 23.787 1.00 89.06 76 HIS A CA 1
ATOM 582 C C . HIS A 1 76 ? -29.618 0.338 23.309 1.00 89.06 76 HIS A C 1
ATOM 584 O O . HIS A 1 76 ? -30.121 -0.788 23.220 1.00 89.06 76 HIS A O 1
ATOM 590 N N . ASP A 1 77 ? -28.317 0.558 23.117 1.00 86.62 77 ASP A N 1
ATOM 591 C CA . ASP A 1 77 ? -27.316 -0.399 22.638 1.00 86.62 77 ASP A CA 1
ATOM 592 C C . ASP A 1 77 ? -25.985 -0.293 23.415 1.00 86.62 77 ASP A C 1
ATOM 594 O O . ASP A 1 77 ? -25.843 0.512 24.339 1.00 86.62 77 ASP A O 1
ATOM 598 N N . LEU A 1 78 ? -25.022 -1.165 23.104 1.00 86.25 78 LEU A N 1
ATOM 599 C CA . LEU A 1 78 ? -23.762 -1.257 23.846 1.00 86.25 78 LEU A CA 1
ATOM 600 C C . LEU A 1 78 ? -22.909 0.019 23.710 1.00 86.25 78 LEU A C 1
ATOM 602 O O . LEU A 1 78 ? -22.286 0.448 24.682 1.00 86.25 78 LEU A O 1
ATOM 606 N N . HIS A 1 79 ? -22.932 0.661 22.537 1.00 84.25 79 HIS A N 1
ATOM 607 C CA . HIS A 1 79 ? -22.216 1.911 22.274 1.00 84.25 79 HIS A CA 1
ATOM 608 C C . HIS A 1 79 ? -22.777 3.069 23.104 1.00 84.25 79 HIS A C 1
ATOM 610 O O . HIS A 1 79 ? -22.043 3.727 23.849 1.00 84.25 79 HIS A O 1
ATOM 616 N N . SER A 1 80 ? -24.093 3.283 23.044 1.00 88.69 80 SER A N 1
ATOM 617 C CA . SER A 1 80 ? -24.783 4.280 23.862 1.00 88.69 80 SER A CA 1
ATOM 618 C C . SER A 1 80 ? -24.673 3.968 25.352 1.00 88.69 80 SER A C 1
ATOM 620 O O . SER A 1 80 ? -24.603 4.909 26.141 1.00 88.69 80 SER A O 1
ATOM 622 N N . LEU A 1 81 ? -24.564 2.693 25.756 1.00 91.62 81 LEU A N 1
ATOM 623 C CA . LEU A 1 81 ? -24.310 2.317 27.149 1.00 91.62 81 LEU A CA 1
ATOM 624 C C . LEU A 1 81 ? -22.947 2.822 27.608 1.00 91.62 81 LEU A C 1
ATOM 626 O O . LEU A 1 81 ? -22.884 3.465 28.650 1.00 91.62 81 LEU A O 1
ATOM 630 N N . VAL A 1 82 ? -21.876 2.583 26.846 1.00 89.25 82 VAL A N 1
ATOM 631 C CA . VAL A 1 82 ? -20.530 3.072 27.194 1.00 89.25 82 VAL A CA 1
ATOM 632 C C . VAL A 1 82 ? -20.491 4.600 27.219 1.00 89.25 82 VAL A C 1
ATOM 634 O O . VAL A 1 82 ? -19.971 5.185 28.172 1.00 89.25 82 VAL A O 1
ATOM 637 N N . ALA A 1 83 ? -21.086 5.260 26.222 1.00 87.00 83 ALA A N 1
ATOM 638 C CA . ALA A 1 83 ? -21.142 6.718 26.162 1.00 87.00 83 ALA A CA 1
ATOM 639 C C . ALA A 1 83 ? -21.915 7.318 27.353 1.00 87.00 83 ALA A C 1
ATOM 641 O O . ALA A 1 83 ? -21.426 8.240 28.011 1.00 87.00 83 ALA A O 1
ATOM 642 N N . ALA A 1 84 ? -23.090 6.768 27.670 1.00 90.62 84 ALA A N 1
ATOM 643 C CA . ALA A 1 84 ? -23.889 7.180 28.821 1.00 90.62 84 ALA A CA 1
ATOM 644 C C . ALA A 1 84 ? -23.182 6.864 30.144 1.00 90.62 84 ALA A C 1
ATOM 646 O O . ALA A 1 84 ? -23.214 7.678 31.062 1.00 90.62 84 ALA A O 1
ATOM 647 N N . LEU A 1 85 ? -22.463 5.742 30.238 1.00 90.44 85 LEU A N 1
ATOM 648 C CA . LEU A 1 85 ? -21.720 5.369 31.440 1.00 90.44 85 LEU A CA 1
ATOM 649 C C . LEU A 1 85 ? -20.611 6.375 31.759 1.00 90.44 85 LEU A C 1
ATOM 651 O O . LEU A 1 85 ? -20.424 6.695 32.929 1.00 90.44 85 LEU A O 1
ATOM 655 N N . ARG A 1 86 ? -19.931 6.929 30.742 1.00 88.75 86 ARG A N 1
ATOM 656 C CA . ARG A 1 86 ? -18.929 8.002 30.909 1.00 88.75 86 ARG A CA 1
ATOM 657 C C . ARG A 1 86 ? -19.551 9.312 31.408 1.00 88.75 86 ARG A C 1
ATOM 659 O O . ARG A 1 86 ? -18.949 9.988 32.243 1.00 88.75 86 ARG A O 1
ATOM 666 N N . ARG A 1 87 ? -20.757 9.656 30.945 1.00 90.00 87 ARG A N 1
ATOM 667 C CA . ARG A 1 87 ? -21.471 10.891 31.329 1.00 90.00 87 ARG A CA 1
ATOM 668 C C . ARG A 1 87 ? -22.221 10.788 32.657 1.00 90.00 87 ARG A C 1
ATOM 670 O O . ARG A 1 87 ? -22.354 11.791 33.351 1.00 90.00 87 ARG A O 1
ATOM 677 N N . ALA A 1 88 ? -22.708 9.602 33.012 1.00 90.56 88 ALA A N 1
ATOM 678 C CA . ALA A 1 88 ? -23.561 9.398 34.175 1.00 90.56 88 ALA A CA 1
ATOM 679 C C . ALA A 1 88 ? -22.841 9.769 35.487 1.00 90.56 88 ALA A C 1
ATOM 681 O O . ALA A 1 88 ? -21.650 9.474 35.627 1.00 90.56 88 ALA A O 1
ATOM 682 N N . PRO A 1 89 ? -23.540 10.361 36.474 1.00 93.38 89 PRO A N 1
ATOM 683 C CA . PRO A 1 89 ? -22.983 10.603 37.802 1.00 93.38 89 PRO A CA 1
ATOM 684 C C . PRO A 1 89 ? -22.492 9.308 38.453 1.00 93.38 89 PRO A C 1
ATOM 686 O O . PRO A 1 89 ? -23.139 8.263 38.346 1.00 93.38 89 PRO A O 1
ATOM 689 N N . ASP A 1 90 ? -21.382 9.376 39.183 1.00 90.69 90 ASP A N 1
ATOM 690 C CA . ASP A 1 90 ? -20.765 8.196 39.798 1.00 90.69 90 ASP A CA 1
ATOM 691 C C . ASP A 1 90 ? -21.701 7.487 40.793 1.00 90.69 90 ASP A C 1
ATOM 693 O O . ASP A 1 90 ? -21.692 6.261 40.897 1.00 90.69 90 ASP A O 1
ATOM 697 N N . GLU A 1 91 ? -22.564 8.248 41.474 1.00 90.50 91 GLU A N 1
ATOM 698 C CA . GLU A 1 91 ? -23.593 7.721 42.377 1.00 90.50 91 GLU A CA 1
ATOM 699 C C . GLU A 1 91 ? -24.627 6.852 41.639 1.00 90.50 91 GLU A C 1
ATOM 701 O O . GLU A 1 91 ? -25.004 5.783 42.124 1.00 90.50 91 GLU A O 1
ATOM 706 N N . SER A 1 92 ? -25.028 7.255 40.429 1.00 92.56 92 SER A N 1
ATOM 707 C CA . SER A 1 92 ? -25.896 6.455 39.556 1.00 92.56 92 SER A CA 1
ATOM 708 C C . SER A 1 92 ? -25.193 5.159 39.144 1.00 92.56 92 SER A C 1
ATOM 710 O O . SER A 1 92 ? -25.737 4.063 39.303 1.00 92.56 92 SER A O 1
ATOM 712 N N . VAL A 1 93 ? -23.931 5.239 38.707 1.00 90.50 93 VAL A N 1
ATOM 713 C CA . VAL A 1 93 ? -23.156 4.047 38.319 1.00 90.50 93 VAL A CA 1
ATOM 714 C C . VAL A 1 93 ? -23.013 3.070 39.492 1.00 90.50 93 VAL A C 1
ATOM 716 O O . VAL A 1 93 ? -23.261 1.873 39.322 1.00 90.50 93 VAL A O 1
ATOM 719 N N . ALA A 1 94 ? -22.707 3.564 40.693 1.00 87.81 94 ALA A N 1
ATOM 720 C CA . ALA A 1 94 ? -22.636 2.761 41.914 1.00 87.81 94 ALA A CA 1
ATOM 721 C C . ALA A 1 94 ? -23.979 2.088 42.257 1.00 87.81 94 ALA A C 1
ATOM 723 O O . ALA A 1 94 ? -24.027 0.896 42.595 1.00 87.81 94 ALA A O 1
ATOM 724 N N . TYR A 1 95 ? -25.085 2.825 42.128 1.00 88.00 95 TYR A N 1
ATOM 725 C CA . TYR A 1 95 ? -26.436 2.306 42.337 1.00 88.00 95 TYR A CA 1
ATOM 726 C C . TYR A 1 95 ? -26.759 1.135 41.400 1.00 88.00 95 TYR A C 1
ATOM 728 O O . TYR A 1 95 ? -27.276 0.107 41.854 1.00 88.00 95 TYR A O 1
ATOM 736 N N . HIS A 1 96 ? -26.425 1.266 40.114 1.00 88.56 96 HIS A N 1
ATOM 737 C CA . HIS A 1 96 ? -26.670 0.238 39.103 1.00 88.56 96 HIS A CA 1
ATOM 738 C C . HIS A 1 96 ? -25.734 -0.967 39.227 1.00 88.56 96 HIS A C 1
ATOM 740 O O . HIS A 1 96 ? -26.186 -2.112 39.107 1.00 88.56 96 HIS A O 1
ATOM 746 N N . ALA A 1 97 ? -24.449 -0.732 39.492 1.00 86.81 97 ALA A N 1
ATOM 747 C CA . ALA A 1 97 ? -23.454 -1.790 39.632 1.00 86.81 97 ALA A CA 1
ATOM 748 C C . ALA A 1 97 ? -23.733 -2.680 40.852 1.00 86.81 97 ALA A C 1
ATOM 750 O O . ALA A 1 97 ? -23.764 -3.900 40.721 1.00 86.81 97 ALA A O 1
ATOM 751 N N . SER A 1 98 ? -24.062 -2.086 42.006 1.00 81.56 98 SER A N 1
ATOM 752 C CA . SER A 1 98 ? -24.401 -2.823 43.241 1.00 81.56 98 SER A CA 1
ATOM 753 C C . SER A 1 98 ? -25.648 -3.715 43.142 1.00 81.56 98 SER A C 1
ATOM 755 O O . SER A 1 98 ? -25.907 -4.510 44.041 1.00 81.56 98 SER A O 1
ATOM 757 N N . ARG A 1 99 ? -26.439 -3.591 42.069 1.00 81.25 99 ARG A N 1
ATOM 758 C CA . ARG A 1 99 ? -27.669 -4.369 41.822 1.00 81.25 99 ARG A CA 1
ATOM 759 C C . ARG A 1 99 ? -27.589 -5.249 40.575 1.00 81.25 99 ARG A C 1
ATOM 761 O O . ARG A 1 99 ? -28.607 -5.806 40.144 1.00 81.25 99 ARG A O 1
ATOM 768 N N . ASN A 1 100 ? -26.396 -5.365 39.984 1.00 83.94 100 ASN A N 1
ATOM 769 C CA . ASN A 1 100 ? -26.146 -6.109 38.750 1.00 83.94 100 ASN A CA 1
ATOM 770 C C . ASN A 1 100 ? -27.016 -5.647 37.569 1.00 83.94 100 ASN A C 1
ATOM 772 O O . ASN A 1 100 ? -27.347 -6.440 36.688 1.00 83.94 100 ASN A O 1
ATOM 776 N N . HIS A 1 101 ? -27.419 -4.372 37.530 1.00 88.00 101 HIS A N 1
ATOM 777 C CA . HIS A 1 101 ? -28.264 -3.876 36.442 1.00 88.00 101 HIS A CA 1
ATOM 778 C C . HIS A 1 101 ? -27.540 -3.969 35.091 1.00 88.00 101 HIS A C 1
ATOM 780 O O . HIS A 1 101 ? -28.151 -4.385 34.109 1.00 88.00 101 HIS A O 1
ATOM 786 N N . PHE A 1 102 ? -26.239 -3.655 35.047 1.00 89.94 102 PHE A N 1
ATOM 787 C CA . PHE A 1 102 ? -25.435 -3.747 33.822 1.00 89.94 102 PHE A CA 1
ATOM 788 C C . PHE A 1 102 ? -25.369 -5.180 33.280 1.00 89.94 102 PHE A C 1
ATOM 790 O O . PHE A 1 102 ? -25.718 -5.416 32.128 1.00 89.94 102 PHE A O 1
ATOM 797 N N . SER A 1 103 ? -25.003 -6.161 34.111 1.00 88.94 103 SER A N 1
ATOM 798 C CA . SER A 1 103 ? -24.890 -7.558 33.670 1.00 88.94 103 SER A CA 1
ATOM 799 C C . SER A 1 103 ? -26.239 -8.168 33.275 1.00 88.94 103 SER A C 1
ATOM 801 O O . SER A 1 103 ? -26.299 -8.914 32.299 1.00 88.94 103 SER A O 1
ATOM 803 N N . LYS A 1 104 ? -27.340 -7.807 33.953 1.00 88.12 104 LYS A N 1
ATOM 804 C CA . LYS A 1 104 ? -28.705 -8.209 33.556 1.00 88.12 104 LYS A CA 1
ATOM 805 C C . LYS A 1 104 ? -29.090 -7.652 32.185 1.00 88.12 104 LYS A C 1
ATOM 807 O O . LYS A 1 104 ? -29.632 -8.381 31.360 1.00 88.12 104 LYS A O 1
ATOM 812 N N . TRP A 1 105 ? -28.789 -6.381 31.933 1.00 90.50 105 TRP A N 1
ATOM 813 C CA . TRP A 1 105 ? -29.094 -5.732 30.659 1.00 90.50 105 TRP A CA 1
ATOM 814 C C . TRP A 1 105 ? -28.281 -6.303 29.487 1.00 90.50 105 TRP A C 1
ATOM 816 O O . TRP A 1 105 ? -28.825 -6.480 28.397 1.00 90.50 105 TRP A O 1
ATOM 826 N N . LEU A 1 106 ? -27.016 -6.666 29.732 1.00 90.06 106 LEU A N 1
ATOM 827 C CA . LEU A 1 106 ? -26.161 -7.384 28.778 1.00 90.06 106 LEU A CA 1
ATOM 828 C C . LEU A 1 106 ? -26.683 -8.804 28.501 1.00 90.06 106 LEU A C 1
ATOM 830 O O . LEU A 1 106 ? -26.820 -9.195 27.344 1.00 90.06 106 LEU A O 1
ATOM 834 N N . MET A 1 107 ? -27.071 -9.555 29.542 1.00 87.50 107 MET A N 1
ATOM 835 C CA . MET A 1 107 ? -27.683 -10.887 29.390 1.00 87.50 107 MET A CA 1
ATOM 836 C C . MET A 1 107 ? -28.944 -10.856 28.519 1.00 87.50 107 MET A C 1
ATOM 838 O O . MET A 1 107 ? -29.132 -11.747 27.694 1.00 87.50 107 MET A O 1
ATOM 842 N N . ALA A 1 108 ? -29.787 -9.829 28.662 1.00 86.31 108 ALA A N 1
ATOM 843 C CA . ALA A 1 108 ? -30.999 -9.671 27.855 1.00 86.31 108 ALA A CA 1
ATOM 844 C C . ALA A 1 108 ? -30.717 -9.458 26.353 1.00 86.31 108 ALA A C 1
ATOM 846 O O . ALA A 1 108 ? -31.607 -9.670 25.532 1.00 86.31 108 ALA A O 1
ATOM 847 N N . ARG A 1 109 ? -29.488 -9.064 25.996 1.00 87.06 109 ARG A N 1
ATOM 848 C CA . ARG A 1 109 ? -29.011 -8.837 24.621 1.00 87.06 109 ARG A CA 1
ATOM 849 C C . ARG A 1 109 ? -28.059 -9.919 24.126 1.00 87.06 109 ARG A C 1
ATOM 851 O O . ARG A 1 109 ? -27.402 -9.728 23.115 1.00 87.06 109 ARG A O 1
ATOM 858 N N . THR A 1 110 ? -27.980 -11.053 24.821 1.00 85.38 110 THR A N 1
ATOM 859 C CA . THR A 1 110 ? -27.065 -12.161 24.495 1.00 85.38 110 THR A CA 1
ATOM 860 C C . THR A 1 110 ? -25.571 -11.817 24.588 1.00 85.38 110 THR A C 1
ATOM 862 O O . THR A 1 110 ? -24.731 -12.604 24.163 1.00 85.38 110 THR A O 1
ATOM 865 N N . GLU A 1 111 ? -25.220 -10.711 25.255 1.00 85.44 111 GLU A N 1
ATOM 866 C CA . GLU A 1 111 ? -23.834 -10.298 25.527 1.00 85.44 111 GLU A CA 1
ATOM 867 C C . GLU A 1 111 ? -23.263 -11.054 26.739 1.00 85.44 111 GLU A C 1
ATOM 869 O O . GLU A 1 111 ? -22.906 -10.480 27.774 1.00 85.44 111 GLU A O 1
ATOM 874 N N . PHE A 1 112 ? -23.251 -12.386 26.648 1.00 84.94 112 PHE A N 1
ATOM 875 C CA . PHE A 1 112 ? -22.957 -13.270 27.775 1.00 84.94 112 PHE A CA 1
ATOM 876 C C . PHE A 1 112 ? -21.532 -13.098 28.304 1.00 84.94 112 PHE A C 1
ATOM 878 O O . PHE A 1 112 ? -21.347 -13.019 29.516 1.00 84.94 112 PHE A O 1
ATOM 885 N N . GLU A 1 113 ? -20.533 -13.000 27.421 1.00 83.31 113 GLU A N 1
ATOM 886 C CA . GLU A 1 113 ? -19.126 -12.848 27.817 1.00 83.31 113 GLU A CA 1
ATOM 887 C C . GLU A 1 113 ? -18.927 -11.571 28.652 1.00 83.31 113 GLU A C 1
ATOM 889 O O . GLU A 1 113 ? -18.399 -11.626 29.766 1.00 83.31 113 GLU A O 1
ATOM 894 N N . ALA A 1 114 ? -19.461 -10.443 28.173 1.00 85.25 114 ALA A N 1
ATOM 895 C CA . ALA A 1 114 ? -19.412 -9.166 28.877 1.00 85.25 114 ALA A CA 1
ATOM 896 C C . ALA A 1 114 ? -20.173 -9.210 30.211 1.00 85.25 114 ALA A C 1
ATOM 898 O O . ALA A 1 114 ? -19.671 -8.748 31.241 1.00 85.25 114 ALA A O 1
ATOM 899 N N . ALA A 1 115 ? -21.363 -9.820 30.225 1.00 86.38 115 ALA A N 1
ATOM 900 C CA . ALA A 1 115 ? -22.158 -9.971 31.438 1.00 86.38 115 ALA A CA 1
ATOM 901 C C . ALA A 1 115 ? -21.432 -10.798 32.512 1.00 86.38 115 ALA A C 1
ATOM 903 O O . ALA A 1 115 ? -21.404 -10.392 33.677 1.00 86.38 115 ALA A O 1
ATOM 904 N N . TYR A 1 116 ? -20.831 -11.931 32.136 1.00 85.06 116 TYR A N 1
ATOM 905 C CA . TYR A 1 116 ? -20.100 -12.806 33.056 1.00 85.06 116 TYR A CA 1
ATOM 906 C C . TYR A 1 116 ? -18.779 -12.210 33.532 1.00 85.06 116 TYR A C 1
ATOM 908 O O . TYR A 1 116 ? -18.377 -12.493 34.656 1.00 85.06 116 TYR A O 1
ATOM 916 N N . HIS A 1 117 ? -18.127 -11.371 32.728 1.00 83.56 117 HIS A N 1
ATOM 917 C CA . HIS A 1 117 ? -16.905 -10.683 33.137 1.00 83.56 117 HIS A CA 1
ATOM 918 C C . HIS A 1 117 ? -17.175 -9.570 34.161 1.00 83.56 117 HIS A C 1
ATOM 920 O O . HIS A 1 117 ? -16.401 -9.380 35.097 1.00 83.56 117 HIS A O 1
ATOM 926 N N . ILE A 1 118 ? -18.288 -8.844 34.011 1.00 84.38 118 ILE A N 1
ATOM 927 C CA . ILE A 1 118 ? -18.624 -7.699 34.871 1.00 84.38 118 ILE A CA 1
ATOM 928 C C . ILE A 1 118 ? -19.321 -8.129 36.168 1.00 84.38 118 ILE A C 1
ATOM 930 O O . ILE A 1 118 ? -19.071 -7.551 37.222 1.00 84.38 118 ILE A O 1
ATOM 934 N N . LYS A 1 119 ? -20.190 -9.146 36.116 1.00 78.62 119 LYS A N 1
ATOM 935 C CA . LYS A 1 119 ? -21.009 -9.593 37.260 1.00 78.62 119 LYS A CA 1
ATOM 936 C C . LYS A 1 119 ? -20.231 -9.938 38.550 1.00 78.62 119 LYS A C 1
ATOM 938 O O . LYS A 1 119 ? -20.769 -9.653 39.616 1.00 78.62 119 LYS A O 1
ATOM 943 N N . PRO A 1 120 ? -19.035 -10.559 38.520 1.00 63.22 120 PRO A N 1
ATOM 944 C CA . PRO A 1 120 ? -18.313 -10.943 39.734 1.00 63.22 120 PRO A CA 1
ATOM 945 C C . PRO A 1 120 ? -17.742 -9.758 40.518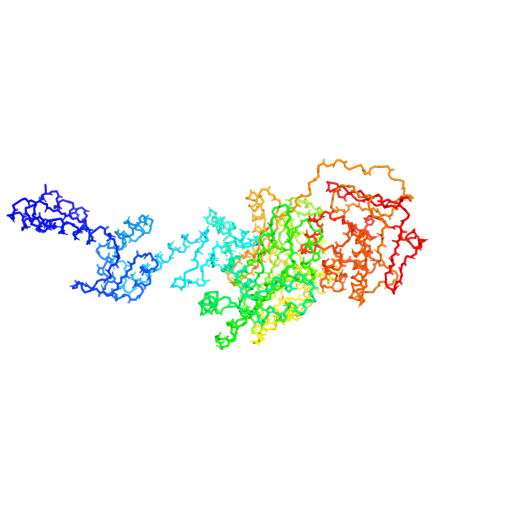 1.00 63.22 120 PRO A C 1
ATOM 947 O O . PRO A 1 120 ? -17.380 -9.939 41.673 1.00 63.22 120 PRO A O 1
ATOM 950 N N . ARG A 1 121 ? -17.639 -8.574 39.901 1.00 68.88 121 ARG A N 1
ATOM 951 C CA . ARG A 1 121 ? -16.928 -7.420 40.457 1.00 68.88 121 ARG A CA 1
ATOM 952 C C . ARG A 1 121 ? -17.833 -6.614 41.376 1.00 68.88 121 ARG A C 1
ATOM 954 O O . ARG A 1 121 ? -18.803 -6.004 40.924 1.00 68.88 121 ARG A O 1
ATOM 961 N N . THR A 1 122 ? -17.511 -6.577 42.664 1.00 66.75 122 THR A N 1
ATOM 962 C CA . THR A 1 122 ? -18.275 -5.791 43.645 1.00 66.75 122 THR A CA 1
ATOM 963 C C . THR A 1 122 ? -17.647 -4.426 43.902 1.00 66.75 122 THR A C 1
ATOM 965 O O . THR A 1 122 ? -16.438 -4.256 43.796 1.00 66.75 122 THR A O 1
ATOM 968 N N . LEU A 1 123 ? -18.460 -3.446 44.310 1.00 68.75 123 LEU A N 1
ATOM 969 C CA . LEU A 1 123 ? -18.009 -2.074 44.596 1.00 68.75 123 LEU A CA 1
ATOM 970 C C . LEU A 1 123 ? -16.883 -2.012 45.650 1.00 68.75 123 LEU A C 1
ATOM 972 O O . LEU A 1 123 ? -16.094 -1.079 45.643 1.00 68.75 123 LEU A O 1
ATOM 976 N N . SER A 1 124 ? -16.782 -3.029 46.514 1.00 69.31 124 SER A N 1
ATOM 977 C CA . SER A 1 124 ? -15.724 -3.195 47.518 1.00 69.31 124 SER A CA 1
ATOM 978 C C . SER A 1 124 ? -14.339 -3.538 46.955 1.00 69.31 124 SER A C 1
ATOM 980 O O . SER A 1 124 ? -13.368 -3.474 47.701 1.00 69.31 124 SER A O 1
ATOM 982 N N . GLU A 1 125 ? -14.228 -3.923 45.679 1.00 74.19 125 GLU A N 1
ATOM 983 C CA . GLU A 1 125 ? -12.941 -4.172 45.004 1.00 74.19 125 GLU A CA 1
ATOM 984 C C . GLU A 1 125 ? -12.282 -2.883 44.485 1.00 74.19 125 GLU A C 1
ATOM 986 O O . GLU A 1 125 ? -11.128 -2.912 44.066 1.00 74.19 125 GLU A O 1
ATOM 991 N N . PHE A 1 126 ? -12.997 -1.754 44.522 1.00 81.88 126 PHE A N 1
ATOM 992 C CA . PHE A 1 126 ? -12.553 -0.467 43.988 1.00 81.88 126 PHE A CA 1
ATOM 993 C C . PHE A 1 126 ? -12.455 0.573 45.107 1.00 81.88 126 PHE A C 1
ATOM 995 O O . PHE A 1 126 ? -13.212 0.535 46.079 1.00 81.88 126 PHE A O 1
ATOM 1002 N N . LYS A 1 127 ? -11.542 1.540 44.977 1.00 77.44 127 LYS A N 1
ATOM 1003 C CA . LYS A 1 127 ? -11.339 2.598 45.983 1.00 77.44 127 LYS A CA 1
ATOM 1004 C C . LYS A 1 127 ? -12.530 3.548 46.063 1.00 77.44 127 LYS A C 1
ATOM 1006 O O . LYS A 1 127 ? -12.808 4.098 47.126 1.00 77.44 127 LYS A O 1
ATOM 1011 N N . ASN A 1 128 ? -13.197 3.785 44.936 1.00 83.69 128 ASN A N 1
ATOM 1012 C CA . ASN A 1 128 ? -14.361 4.657 44.831 1.00 83.69 128 ASN A CA 1
ATOM 1013 C C . ASN A 1 128 ? -15.214 4.311 43.596 1.00 83.69 128 ASN A C 1
ATOM 1015 O O . ASN A 1 128 ? -14.840 3.504 42.743 1.00 83.69 128 ASN A O 1
ATOM 1019 N N . SER A 1 129 ? -16.381 4.947 43.500 1.00 83.00 129 SER A N 1
ATOM 1020 C CA . SER A 1 129 ? -17.321 4.793 42.386 1.00 83.00 129 SER A CA 1
ATOM 1021 C C . SER A 1 129 ? -16.764 5.264 41.037 1.00 83.00 129 SER A C 1
ATOM 1023 O O . SER A 1 129 ? -17.154 4.717 40.006 1.00 83.00 129 SER A O 1
ATOM 1025 N N . SER A 1 130 ? -15.840 6.228 41.026 1.00 86.12 130 SER A N 1
ATOM 1026 C CA . SER A 1 130 ? -15.187 6.713 39.803 1.00 86.12 130 SER A CA 1
ATOM 1027 C C . SER A 1 130 ? -14.279 5.642 39.188 1.00 86.12 130 SER A C 1
ATOM 1029 O O . SER A 1 130 ? -14.288 5.436 37.977 1.00 86.12 130 SER A O 1
ATOM 1031 N N . GLU A 1 131 ? -13.530 4.908 40.014 1.00 86.56 131 GLU A N 1
ATOM 1032 C CA . GLU A 1 131 ? -12.664 3.812 39.567 1.00 86.56 131 GLU A CA 1
ATOM 1033 C C . GLU A 1 131 ? -13.487 2.654 38.987 1.00 86.56 131 GLU A C 1
ATOM 1035 O O . GLU A 1 131 ? -13.177 2.157 37.905 1.00 86.56 131 GLU A O 1
ATOM 1040 N N . LEU A 1 132 ? -14.602 2.300 39.636 1.00 86.00 132 LEU A N 1
ATOM 1041 C CA . LEU A 1 132 ? -15.561 1.325 39.108 1.00 86.00 132 LEU A CA 1
ATOM 1042 C C . LEU A 1 132 ? -16.141 1.766 37.756 1.00 86.00 132 LEU A C 1
ATOM 1044 O O . LEU A 1 132 ? -16.236 0.964 36.828 1.00 86.00 132 LEU A O 1
ATOM 1048 N N . LYS A 1 133 ? -16.528 3.038 37.626 1.00 89.25 133 LYS A N 1
ATOM 1049 C CA . LYS A 1 133 ? -17.046 3.607 36.374 1.00 89.25 133 LYS A CA 1
ATOM 1050 C C . LYS A 1 133 ? -16.012 3.539 35.248 1.00 89.25 133 LYS A C 1
ATOM 1052 O O . LYS A 1 133 ? -16.358 3.154 34.129 1.00 89.25 133 LYS A O 1
ATOM 1057 N N . ASN A 1 134 ? -14.754 3.860 35.540 1.00 87.62 134 ASN A N 1
ATOM 1058 C CA . ASN A 1 134 ? -13.662 3.753 34.573 1.00 87.62 134 ASN A CA 1
ATOM 1059 C C . ASN A 1 134 ? -13.414 2.296 34.174 1.00 87.62 134 ASN A C 1
ATOM 1061 O O . ASN A 1 134 ? -13.339 2.006 32.982 1.00 87.62 134 ASN A O 1
ATOM 1065 N N . TYR A 1 135 ? -13.386 1.376 35.140 1.00 88.69 135 TYR A N 1
ATOM 1066 C CA . TYR A 1 135 ? -13.260 -0.057 34.880 1.00 88.69 135 TYR A CA 1
ATOM 1067 C C . TYR A 1 135 ? -14.393 -0.585 33.992 1.00 88.69 135 TYR A C 1
ATOM 1069 O O . TYR A 1 135 ? -14.127 -1.231 32.983 1.00 88.69 135 TYR A O 1
ATOM 1077 N N . LEU A 1 136 ? -15.654 -0.284 34.320 1.00 87.88 136 LEU A N 1
ATOM 1078 C CA . LEU A 1 136 ? -16.814 -0.700 33.524 1.00 87.88 136 LEU A CA 1
ATOM 1079 C C . LEU A 1 136 ? -16.758 -0.122 32.107 1.00 87.88 136 LEU A C 1
ATOM 1081 O O . LEU A 1 136 ? -17.007 -0.847 31.145 1.00 87.88 136 LEU A O 1
ATOM 1085 N N . SER A 1 137 ? -16.389 1.156 31.975 1.00 87.25 137 SER A N 1
ATOM 1086 C CA . SER A 1 137 ? -16.210 1.807 30.672 1.00 87.25 137 SER A CA 1
ATOM 1087 C C . SER A 1 137 ? -15.141 1.104 29.843 1.00 87.25 137 SER A C 1
ATOM 1089 O O . SER A 1 137 ? -15.378 0.808 28.678 1.00 87.25 137 SER A O 1
ATOM 1091 N N . GLN A 1 138 ? -13.978 0.828 30.437 1.00 86.25 138 GLN A N 1
ATOM 1092 C CA . GLN A 1 138 ? -12.851 0.182 29.765 1.00 86.25 138 GLN A CA 1
ATOM 1093 C C . GLN A 1 138 ? -13.153 -1.275 29.414 1.00 86.25 138 GLN A C 1
ATOM 1095 O O . GLN A 1 138 ? -12.858 -1.700 28.304 1.00 86.25 138 GLN A O 1
ATOM 1100 N N . ALA A 1 139 ? -13.781 -2.029 30.319 1.00 86.75 139 ALA A N 1
ATOM 1101 C CA . ALA A 1 139 ? -14.155 -3.416 30.079 1.00 86.75 139 ALA A CA 1
ATOM 1102 C C . ALA A 1 139 ? -15.154 -3.522 28.920 1.00 86.75 139 ALA A C 1
ATOM 1104 O O . ALA A 1 139 ? -14.917 -4.269 27.975 1.00 86.75 139 ALA A O 1
ATOM 1105 N N . LEU A 1 140 ? -16.239 -2.738 28.953 1.00 87.50 140 LEU A N 1
ATOM 1106 C CA . LEU A 1 140 ? -17.243 -2.723 27.886 1.00 87.50 140 LEU A CA 1
ATOM 1107 C C . LEU A 1 140 ? -16.667 -2.210 26.562 1.00 87.50 140 LEU A C 1
ATOM 1109 O O . LEU A 1 140 ? -16.940 -2.801 25.521 1.00 87.50 140 LEU A O 1
ATOM 1113 N N . GLN A 1 141 ? -15.825 -1.174 26.596 1.00 84.38 141 GLN A N 1
ATOM 1114 C CA . GLN A 1 141 ? -15.100 -0.716 25.410 1.00 84.38 141 GLN A CA 1
ATOM 1115 C C . GLN A 1 141 ? -14.200 -1.824 24.848 1.00 84.38 141 GLN A C 1
ATOM 1117 O O . GLN A 1 141 ? -14.186 -2.036 23.643 1.00 84.38 141 GLN A O 1
ATOM 1122 N N . GLY A 1 142 ? -13.503 -2.569 25.708 1.00 81.56 142 GLY A N 1
ATOM 1123 C CA . GLY A 1 142 ? -12.685 -3.714 25.315 1.00 81.56 142 GLY A CA 1
ATOM 1124 C C . GLY A 1 142 ? -13.502 -4.816 24.638 1.00 81.56 142 GLY A C 1
ATOM 1125 O O . GLY A 1 142 ? -13.055 -5.363 23.631 1.00 81.56 142 GLY A O 1
ATOM 1126 N N . PHE A 1 143 ? -14.716 -5.099 25.126 1.00 82.06 143 PHE A N 1
ATOM 1127 C CA . PHE A 1 143 ? -15.644 -6.029 24.469 1.00 82.06 143 PHE A CA 1
ATOM 1128 C C . PHE A 1 143 ? -16.094 -5.526 23.097 1.00 82.06 143 PHE A C 1
ATOM 1130 O O . PHE A 1 143 ? -16.015 -6.287 22.135 1.00 82.06 143 PHE A O 1
ATOM 1137 N N . ILE A 1 144 ? -16.480 -4.251 22.979 1.00 78.56 144 ILE A N 1
ATOM 1138 C CA . ILE A 1 144 ? -16.825 -3.634 21.687 1.00 78.56 144 ILE A CA 1
ATOM 1139 C C . ILE A 1 144 ? -15.648 -3.766 20.718 1.00 78.56 144 ILE A C 1
ATOM 1141 O O . ILE A 1 144 ? -15.805 -4.284 19.617 1.00 78.56 144 ILE A O 1
ATOM 1145 N N . SER A 1 145 ? -14.449 -3.364 21.140 1.00 76.00 145 SER A N 1
ATOM 1146 C CA . SER A 1 145 ? -13.247 -3.442 20.311 1.00 76.00 145 SER A CA 1
ATOM 1147 C C . SER A 1 145 ? -12.920 -4.881 19.913 1.00 76.00 145 SER A C 1
ATOM 1149 O O . SER A 1 145 ? -12.511 -5.116 18.781 1.00 76.00 145 SER A O 1
ATOM 1151 N N . LYS A 1 146 ? -13.137 -5.863 20.797 1.00 74.69 146 LYS A N 1
ATOM 1152 C CA . LYS A 1 146 ? -12.981 -7.290 20.481 1.00 74.69 146 LYS A CA 1
ATOM 1153 C C . LYS A 1 146 ? -14.008 -7.763 19.447 1.00 74.69 146 LYS A C 1
ATOM 1155 O O . LYS A 1 146 ? -13.633 -8.514 18.558 1.00 74.69 146 LYS A O 1
ATOM 1160 N N . MET A 1 147 ? -15.262 -7.315 19.531 1.00 70.50 147 MET A N 1
ATOM 1161 C CA . MET A 1 147 ? -16.312 -7.636 18.551 1.00 70.50 147 MET A CA 1
ATOM 1162 C C . MET A 1 147 ? -16.087 -6.965 17.192 1.00 70.50 147 MET A C 1
ATOM 1164 O O . MET A 1 147 ? -16.457 -7.523 16.165 1.00 70.50 147 MET A O 1
ATOM 1168 N N . GLN A 1 148 ? -15.483 -5.776 17.178 1.00 71.12 148 GLN A N 1
ATOM 1169 C CA . GLN A 1 148 ? -15.144 -5.051 15.951 1.00 71.12 148 GLN A CA 1
ATOM 1170 C C . GLN A 1 148 ? -13.912 -5.628 15.238 1.00 71.12 148 GLN A C 1
ATOM 1172 O O . GLN A 1 148 ? -13.713 -5.368 14.050 1.00 71.12 148 GLN A O 1
ATOM 1177 N N . ARG A 1 149 ? -13.079 -6.424 15.924 1.00 69.44 149 ARG A N 1
ATOM 1178 C CA . ARG A 1 149 ? -11.958 -7.122 15.280 1.00 69.44 149 ARG A CA 1
ATOM 1179 C C . ARG A 1 149 ? -12.493 -8.118 14.258 1.00 69.44 149 ARG A C 1
ATOM 1181 O O . ARG A 1 149 ? -13.318 -8.970 14.572 1.00 69.44 149 ARG A O 1
ATOM 1188 N N . GLY A 1 150 ? -11.990 -8.014 13.032 1.00 69.81 150 GLY A N 1
ATOM 1189 C CA . GLY A 1 150 ? -12.349 -8.911 11.937 1.00 69.81 150 GLY A CA 1
ATOM 1190 C C . GLY A 1 150 ? -13.737 -8.742 11.345 1.00 69.81 150 GLY A C 1
ATOM 1191 O O . GLY A 1 150 ? -14.138 -9.576 10.533 1.00 69.81 150 GLY A O 1
ATOM 1192 N N . VAL A 1 151 ? -14.442 -7.664 11.688 1.00 81.44 151 VAL A N 1
ATOM 1193 C CA . VAL A 1 151 ? -15.721 -7.299 11.076 1.00 81.44 151 VAL A CA 1
ATOM 1194 C C . VAL A 1 151 ? -15.573 -5.957 10.363 1.00 81.44 151 VAL A C 1
ATOM 1196 O O . VAL A 1 151 ? -14.850 -5.072 10.816 1.00 81.44 151 VAL A O 1
ATOM 1199 N N . ILE A 1 152 ? -16.250 -5.811 9.224 1.00 84.75 152 ILE A N 1
ATOM 1200 C CA . ILE A 1 152 ? -16.413 -4.521 8.549 1.00 84.75 152 ILE A CA 1
ATOM 1201 C C . ILE A 1 152 ? -17.554 -3.790 9.256 1.00 84.75 152 ILE A C 1
ATOM 1203 O O . ILE A 1 152 ? -18.705 -4.219 9.168 1.00 84.75 152 ILE A O 1
ATOM 1207 N N . VAL A 1 153 ? -17.240 -2.709 9.965 1.00 85.81 153 VAL A N 1
ATOM 1208 C CA . VAL A 1 153 ? -18.239 -1.916 10.691 1.00 85.81 153 VAL A CA 1
ATOM 1209 C C . VAL A 1 153 ? -18.875 -0.910 9.734 1.00 85.81 153 VAL A C 1
ATOM 1211 O O . VAL A 1 153 ? -18.177 -0.242 8.974 1.00 85.81 153 VAL A O 1
ATOM 1214 N N . GLU A 1 154 ? -20.198 -0.777 9.755 1.00 86.88 154 GLU A N 1
ATOM 1215 C CA . GLU A 1 154 ? -20.868 0.291 9.012 1.00 86.88 154 GLU A CA 1
ATOM 1216 C C . GLU A 1 154 ? -20.582 1.647 9.670 1.00 86.88 154 GLU A C 1
ATOM 1218 O O . GLU A 1 154 ? -20.726 1.819 10.884 1.00 86.88 154 GLU A O 1
ATOM 1223 N N . PHE A 1 155 ? -20.152 2.621 8.872 1.00 87.75 155 PHE A N 1
ATOM 1224 C CA . PHE A 1 155 ? -19.854 3.954 9.366 1.00 87.75 155 PHE A CA 1
ATOM 1225 C C . PHE A 1 155 ? -21.138 4.643 9.824 1.00 87.75 155 PHE A C 1
ATOM 1227 O O . PHE A 1 155 ? -22.002 4.987 9.019 1.00 87.75 155 PHE A O 1
ATOM 1234 N N . THR A 1 156 ? -21.222 4.882 11.129 1.00 85.31 156 THR A N 1
ATOM 1235 C CA . THR A 1 156 ? -22.317 5.618 11.758 1.00 85.31 156 THR A CA 1
ATOM 1236 C C . THR A 1 156 ? -21.748 6.909 12.352 1.00 85.31 156 THR A C 1
ATOM 1238 O O . THR A 1 156 ? -20.932 6.820 13.278 1.00 85.31 156 THR A O 1
ATOM 1241 N N . PRO A 1 157 ? -22.117 8.100 11.839 1.00 85.50 157 PRO A N 1
ATOM 1242 C CA . PRO A 1 157 ? -21.566 9.384 12.277 1.00 85.50 157 PRO A CA 1
ATOM 1243 C C . PRO A 1 157 ? -21.549 9.582 13.795 1.00 85.50 157 PRO A C 1
ATOM 1245 O O . PRO A 1 157 ? -20.593 10.127 14.348 1.00 85.50 157 PRO A O 1
ATOM 1248 N N . GLU A 1 158 ? -22.575 9.098 14.486 1.00 80.56 158 GLU A N 1
ATOM 1249 C CA . GLU A 1 158 ? -22.773 9.255 15.925 1.00 80.56 158 GLU A CA 1
ATOM 1250 C C . GLU A 1 158 ? -21.776 8.439 16.762 1.00 80.56 158 GLU A C 1
ATOM 1252 O O . GLU A 1 158 ? -21.456 8.838 17.881 1.00 80.56 158 GLU A O 1
ATOM 1257 N N . TYR A 1 159 ? -21.275 7.320 16.228 1.00 75.00 159 TYR A N 1
ATOM 1258 C CA . TYR A 1 159 ? -20.470 6.335 16.967 1.00 75.00 159 TYR A CA 1
ATOM 1259 C C . TYR A 1 159 ? -19.091 6.070 16.361 1.00 75.00 159 TYR A C 1
ATOM 1261 O O . TYR A 1 159 ? -18.352 5.230 16.872 1.00 75.00 159 TYR A O 1
ATOM 1269 N N . PHE A 1 160 ? -18.752 6.735 15.256 1.00 82.75 160 PHE A N 1
ATOM 1270 C CA . PHE A 1 160 ? -17.465 6.534 14.607 1.00 82.75 160 PHE A CA 1
ATOM 1271 C C . PHE A 1 160 ? -16.311 7.002 15.507 1.00 82.75 160 PHE A C 1
ATOM 1273 O O . PHE A 1 160 ? -16.259 8.156 15.924 1.00 82.75 160 PHE A O 1
ATOM 1280 N N . GLU A 1 161 ? -15.358 6.114 15.752 1.00 82.62 161 GLU A N 1
ATOM 1281 C CA . GLU A 1 161 ? -14.112 6.411 16.451 1.00 82.62 161 GLU A CA 1
ATOM 1282 C C . GLU A 1 161 ? -12.945 6.140 15.490 1.00 82.62 161 GLU A C 1
ATOM 1284 O O . GLU A 1 161 ? -12.991 5.138 14.767 1.00 82.62 161 GLU A O 1
ATOM 1289 N N . PRO A 1 162 ? -11.886 6.970 15.472 1.00 81.75 162 PRO A N 1
ATOM 1290 C CA . PRO A 1 162 ? -10.775 6.798 14.532 1.00 81.75 162 PRO A CA 1
ATOM 1291 C C . PRO A 1 162 ? -9.986 5.495 14.688 1.00 81.75 162 PRO A C 1
ATOM 1293 O O . PRO A 1 162 ? -9.291 5.084 13.764 1.00 81.75 162 PRO A O 1
ATOM 1296 N N . ASP A 1 163 ? -10.096 4.839 15.844 1.00 83.50 163 ASP A N 1
ATOM 1297 C CA . ASP A 1 163 ? -9.430 3.565 16.127 1.00 83.50 163 ASP A CA 1
ATOM 1298 C C . ASP A 1 163 ? -10.245 2.335 15.698 1.00 83.50 163 ASP A C 1
ATOM 1300 O O . ASP A 1 163 ? -9.791 1.203 15.890 1.00 83.50 163 ASP A O 1
ATOM 1304 N N . ILE A 1 164 ? -11.435 2.520 15.107 1.00 84.69 164 ILE A N 1
ATOM 1305 C CA . ILE A 1 164 ? -12.167 1.416 14.478 1.00 84.69 164 ILE A CA 1
ATOM 1306 C C . ILE A 1 164 ? -11.274 0.827 13.373 1.00 84.69 164 ILE A C 1
ATOM 1308 O O . ILE A 1 164 ? -10.919 1.549 12.441 1.00 84.69 164 ILE A O 1
ATOM 1312 N N . PRO A 1 165 ? -10.927 -0.476 13.422 1.00 85.75 165 PRO A N 1
ATOM 1313 C CA . PRO A 1 165 ? -9.962 -1.048 12.483 1.00 85.75 165 PRO A CA 1
ATOM 1314 C C . PRO A 1 165 ? -10.394 -0.932 11.020 1.00 85.75 165 PRO A C 1
ATOM 1316 O O . PRO A 1 165 ? -9.563 -0.722 10.140 1.00 85.75 165 PRO A O 1
ATOM 1319 N N . TYR A 1 166 ? -11.694 -1.090 10.760 1.00 92.19 166 TYR A N 1
ATOM 1320 C CA . TYR A 1 166 ? -12.237 -1.102 9.411 1.00 92.19 166 TYR A CA 1
ATOM 1321 C C . TYR A 1 166 ? -13.684 -0.598 9.394 1.00 92.19 166 TYR A C 1
ATOM 1323 O O . TYR A 1 166 ? -14.591 -1.282 9.879 1.00 92.19 166 TYR A O 1
ATOM 1331 N N . ALA A 1 167 ? -13.910 0.562 8.778 1.00 93.25 167 ALA A N 1
ATOM 1332 C CA . ALA A 1 167 ? -15.236 1.132 8.560 1.00 93.25 167 ALA A CA 1
ATOM 1333 C C . ALA A 1 167 ? -15.616 1.156 7.068 1.00 93.25 167 ALA A C 1
ATOM 1335 O O . ALA A 1 167 ? -14.787 1.435 6.203 1.00 93.25 167 ALA A O 1
ATOM 1336 N N . LYS A 1 168 ? -16.888 0.910 6.751 1.00 94.75 168 LYS A N 1
ATOM 1337 C CA . LYS A 1 168 ? -17.454 1.079 5.406 1.00 94.75 168 LYS A CA 1
ATOM 1338 C C . LYS A 1 168 ? -18.436 2.245 5.396 1.00 94.75 168 LYS A C 1
ATOM 1340 O O . LYS A 1 168 ? -19.375 2.267 6.185 1.00 94.75 168 LYS A O 1
ATOM 1345 N N . ILE A 1 169 ? -18.239 3.177 4.474 1.00 95.06 169 ILE A N 1
ATOM 1346 C CA . ILE A 1 169 ? -19.103 4.327 4.216 1.00 95.06 169 ILE A CA 1
ATOM 1347 C C . ILE A 1 169 ? -19.816 4.069 2.884 1.00 95.06 169 ILE A C 1
ATOM 1349 O O . ILE A 1 169 ? -19.177 4.040 1.834 1.00 95.06 169 ILE A O 1
ATOM 1353 N N . GLY A 1 170 ? -21.138 3.891 2.914 1.00 92.94 170 GLY A N 1
ATOM 1354 C CA . GLY A 1 170 ? -21.941 3.599 1.720 1.00 92.94 170 GLY A CA 1
ATOM 1355 C C . GLY A 1 170 ? -22.295 2.120 1.562 1.00 92.94 170 GLY A C 1
ATOM 1356 O O . GLY A 1 170 ? -21.944 1.267 2.381 1.00 92.94 170 GLY A O 1
ATOM 1357 N N . THR A 1 171 ? -23.043 1.813 0.508 1.00 90.69 171 THR A N 1
ATOM 1358 C CA . THR A 1 171 ? -23.702 0.508 0.323 1.00 90.69 171 THR A CA 1
ATOM 1359 C C . THR A 1 171 ? -23.066 -0.354 -0.763 1.00 90.69 171 THR A C 1
ATOM 1361 O O . THR A 1 171 ? -23.166 -1.580 -0.688 1.00 90.69 171 THR A O 1
ATOM 1364 N N . GLY A 1 172 ? -22.336 0.251 -1.702 1.00 91.50 172 GLY A N 1
ATOM 1365 C CA . GLY A 1 172 ? -21.721 -0.404 -2.853 1.00 91.50 172 GLY A CA 1
ATOM 1366 C C . GLY A 1 172 ? -20.538 -1.319 -2.521 1.00 91.50 172 GLY A C 1
ATOM 1367 O O . GLY A 1 172 ? -20.320 -1.733 -1.376 1.00 91.50 172 GLY A O 1
ATOM 1368 N N . SER A 1 173 ? -19.753 -1.654 -3.544 1.00 92.62 173 SER A N 1
ATOM 1369 C CA . SER A 1 173 ? -18.519 -2.430 -3.387 1.00 92.62 173 SER A CA 1
ATOM 1370 C C . SER A 1 173 ? -17.448 -1.593 -2.680 1.00 92.62 173 SER A C 1
ATOM 1372 O O . SER A 1 173 ? -17.431 -0.373 -2.788 1.00 92.62 173 SER A O 1
ATOM 1374 N N . ILE A 1 174 ? -16.534 -2.252 -1.971 1.00 92.12 174 ILE A N 1
ATOM 1375 C CA . ILE A 1 174 ? -15.352 -1.625 -1.350 1.00 92.12 174 ILE A CA 1
ATOM 1376 C C . ILE A 1 174 ? -14.112 -1.675 -2.263 1.00 92.12 174 ILE A C 1
ATOM 1378 O O . ILE A 1 174 ? -13.070 -1.124 -1.926 1.00 92.12 174 ILE A O 1
ATOM 1382 N N . GLY A 1 175 ? -14.214 -2.334 -3.422 1.00 90.62 175 GLY A N 1
ATOM 1383 C CA . GLY A 1 175 ? -13.081 -2.570 -4.320 1.00 90.62 175 GLY A CA 1
ATOM 1384 C C . GLY A 1 175 ? -12.132 -3.679 -3.849 1.00 90.62 175 GLY A C 1
ATOM 1385 O O . GLY A 1 175 ? -12.354 -4.304 -2.811 1.00 90.62 175 GLY A O 1
ATOM 1386 N N . GLY A 1 176 ? -11.112 -3.971 -4.649 1.00 87.38 176 GLY A N 1
ATOM 1387 C CA . GLY A 1 176 ? -10.155 -5.064 -4.491 1.00 87.38 176 GLY A CA 1
ATOM 1388 C C . GLY A 1 176 ? -9.207 -4.903 -3.316 1.00 87.38 176 GLY A C 1
ATOM 1389 O O . GLY A 1 176 ? -9.233 -5.723 -2.397 1.00 87.38 176 GLY A O 1
ATOM 1390 N N . LYS A 1 177 ? -8.442 -3.806 -3.294 1.00 90.19 177 LYS A N 1
ATOM 1391 C CA . LYS A 1 177 ? -7.496 -3.477 -2.212 1.00 90.19 177 LYS A CA 1
ATOM 1392 C C . LYS A 1 177 ? -8.156 -3.520 -0.844 1.00 90.19 177 LYS A C 1
ATOM 1394 O O . LYS A 1 177 ? -7.679 -4.168 0.091 1.00 90.19 177 LYS A O 1
ATOM 1399 N N . ALA A 1 178 ? -9.303 -2.857 -0.732 1.00 92.12 178 ALA A N 1
ATOM 1400 C CA . ALA A 1 178 ? -10.039 -2.804 0.516 1.00 92.12 178 ALA A CA 1
ATOM 1401 C C . ALA A 1 178 ? -10.560 -4.192 0.921 1.00 92.12 178 ALA A C 1
ATOM 1403 O O . ALA A 1 178 ? -10.567 -4.519 2.108 1.00 92.12 178 ALA A O 1
ATOM 1404 N N . ARG A 1 179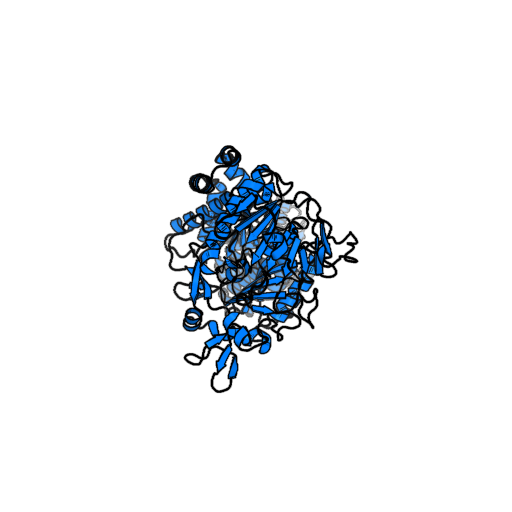 ? -10.974 -5.028 -0.042 1.00 89.56 179 ARG A N 1
ATOM 1405 C CA . ARG A 1 179 ? -11.413 -6.411 0.200 1.00 89.56 179 ARG A CA 1
ATOM 1406 C C . ARG A 1 179 ? -10.263 -7.296 0.675 1.00 89.56 179 ARG A C 1
ATOM 1408 O O . ARG A 1 179 ? -10.481 -8.081 1.594 1.00 89.56 179 ARG A O 1
ATOM 1415 N N . GLY A 1 180 ? -9.058 -7.134 0.125 1.00 89.12 180 GLY A N 1
ATOM 1416 C CA . GLY A 1 180 ? -7.844 -7.800 0.610 1.00 89.12 180 GLY A CA 1
ATOM 1417 C C . GLY A 1 180 ? -7.547 -7.457 2.074 1.00 89.12 180 GLY A C 1
ATOM 1418 O O . GLY A 1 180 ? -7.347 -8.347 2.902 1.00 89.12 180 GLY A O 1
ATOM 1419 N N . LEU A 1 181 ? -7.640 -6.175 2.441 1.00 91.81 181 LEU A N 1
ATOM 1420 C CA . LEU A 1 181 ? -7.491 -5.739 3.836 1.00 91.81 181 LEU A CA 1
ATOM 1421 C C . LEU A 1 181 ? -8.620 -6.237 4.748 1.00 91.81 181 LEU A C 1
ATOM 1423 O O . LEU A 1 181 ? -8.360 -6.634 5.882 1.00 91.81 181 LEU A O 1
ATOM 1427 N N . ALA A 1 182 ? -9.866 -6.262 4.270 1.00 89.88 182 ALA A N 1
ATOM 1428 C CA . ALA A 1 182 ? -10.995 -6.799 5.031 1.00 89.88 182 ALA A CA 1
ATOM 1429 C C . ALA A 1 182 ? -10.835 -8.302 5.294 1.00 89.88 182 ALA A C 1
ATOM 1431 O O . ALA A 1 182 ? -11.112 -8.783 6.396 1.00 89.88 182 ALA A O 1
ATOM 1432 N N . PHE A 1 183 ? -10.351 -9.037 4.293 1.00 87.00 183 PHE A N 1
ATOM 1433 C CA . PHE A 1 183 ? -10.010 -10.444 4.419 1.00 87.00 183 PHE A CA 1
ATOM 1434 C C . PHE A 1 183 ? -8.956 -10.652 5.508 1.00 87.00 183 PHE A C 1
ATOM 1436 O O . PHE A 1 183 ? -9.174 -11.453 6.420 1.00 87.00 183 PHE A O 1
ATOM 1443 N N . PHE A 1 184 ? -7.869 -9.877 5.481 1.00 86.56 184 PHE A N 1
ATOM 1444 C CA . PHE A 1 184 ? -6.834 -9.971 6.505 1.00 86.56 184 PHE A CA 1
ATOM 1445 C C . PHE A 1 184 ? -7.335 -9.561 7.899 1.00 86.56 184 PHE A C 1
ATOM 1447 O O . PHE A 1 184 ? -7.052 -10.248 8.877 1.00 86.56 184 PHE A O 1
ATOM 1454 N N . ASN A 1 185 ? -8.158 -8.513 8.009 1.00 88.12 185 ASN A N 1
ATOM 1455 C CA . ASN A 1 185 ? -8.806 -8.142 9.270 1.00 88.12 185 ASN A CA 1
ATOM 1456 C C . ASN A 1 185 ? -9.584 -9.334 9.859 1.00 88.12 185 ASN A C 1
ATOM 1458 O O . ASN A 1 185 ? -9.473 -9.633 11.047 1.00 88.12 185 ASN A O 1
ATOM 1462 N N . SER A 1 186 ? -10.337 -10.062 9.024 1.00 85.50 186 SER A N 1
ATOM 1463 C CA . SER A 1 186 ? -11.082 -11.254 9.458 1.00 85.50 186 SER A CA 1
ATOM 1464 C C . SER A 1 186 ? -10.175 -12.398 9.927 1.00 85.50 186 SER A C 1
ATOM 1466 O O . SER A 1 186 ? -10.545 -13.159 10.821 1.00 85.50 186 SER A O 1
ATOM 1468 N N . LEU A 1 187 ? -8.978 -12.508 9.348 1.00 84.38 187 LEU A N 1
ATOM 1469 C CA . LEU A 1 187 ? -7.970 -13.497 9.712 1.00 84.38 187 LEU A CA 1
ATOM 1470 C C . LEU A 1 187 ? -7.315 -13.158 11.061 1.00 84.38 187 LEU A C 1
ATOM 1472 O O . LEU A 1 187 ? -7.218 -14.042 11.909 1.00 84.38 187 LEU A O 1
ATOM 1476 N N . LEU A 1 188 ? -6.986 -11.882 11.308 1.00 79.81 188 LEU A N 1
ATOM 1477 C CA . LEU A 1 188 ? -6.499 -11.383 12.607 1.00 79.81 188 LEU A CA 1
ATOM 1478 C C . LEU A 1 188 ? -7.469 -11.657 13.766 1.00 79.81 188 LEU A C 1
ATOM 1480 O O . LEU A 1 188 ? -7.058 -11.745 14.919 1.00 79.81 188 LEU A O 1
ATOM 1484 N N . ALA A 1 189 ? -8.772 -11.747 13.489 1.00 76.56 189 ALA A N 1
ATOM 1485 C CA . ALA A 1 189 ? -9.763 -12.072 14.513 1.00 76.56 189 ALA A CA 1
ATOM 1486 C C . ALA A 1 189 ? -9.855 -13.575 14.812 1.00 76.56 189 ALA A C 1
ATOM 1488 O O . ALA A 1 189 ? -10.280 -13.955 15.904 1.00 76.56 189 ALA A O 1
ATOM 1489 N N . LYS A 1 190 ? -9.481 -14.428 13.851 1.00 76.38 190 LYS A N 1
ATOM 1490 C CA . LYS A 1 190 ? -9.481 -15.890 14.006 1.00 76.38 190 LYS A CA 1
ATOM 1491 C C . LYS A 1 190 ? -8.205 -16.388 14.671 1.00 76.38 190 LYS A C 1
ATOM 1493 O O . LYS A 1 190 ? -8.274 -17.310 15.480 1.00 76.38 190 LYS A O 1
ATOM 1498 N N . GLU A 1 191 ? -7.072 -15.778 14.337 1.00 73.06 191 GLU A N 1
ATOM 1499 C CA . GLU A 1 191 ? -5.762 -16.141 14.865 1.00 73.06 191 GLU A CA 1
ATOM 1500 C C . GLU A 1 191 ? -5.140 -14.990 15.647 1.00 73.06 191 GLU A C 1
ATOM 1502 O O . GLU A 1 191 ? -4.963 -13.881 15.149 1.00 73.06 191 GLU A O 1
ATOM 1507 N N . ASP A 1 192 ? -4.757 -15.276 16.888 1.00 72.31 192 ASP A N 1
ATOM 1508 C CA . ASP A 1 192 ? -4.035 -14.329 17.724 1.00 72.31 192 ASP A CA 1
ATOM 1509 C C . ASP A 1 192 ? -2.534 -14.399 17.409 1.00 72.31 192 ASP A C 1
ATOM 1511 O O . ASP A 1 192 ? -1.755 -15.040 18.121 1.00 72.31 192 ASP A O 1
ATOM 1515 N N . PHE A 1 193 ? -2.126 -13.762 16.305 1.00 74.75 193 PHE A N 1
ATOM 1516 C CA . PHE A 1 193 ? -0.725 -13.743 15.863 1.00 74.75 193 PHE A CA 1
ATOM 1517 C C . PHE A 1 193 ? 0.225 -13.146 16.906 1.00 74.75 193 PHE A C 1
ATOM 1519 O O . PHE A 1 193 ? 1.400 -13.502 16.916 1.00 74.75 193 PHE A O 1
ATOM 1526 N N . SER A 1 194 ? -0.285 -12.313 17.821 1.00 66.00 194 SER A N 1
ATOM 1527 C CA . SER A 1 194 ? 0.506 -11.735 18.916 1.00 66.00 194 SER A CA 1
ATOM 1528 C C . SER A 1 194 ? 1.103 -12.791 19.852 1.00 66.00 194 SER A C 1
ATOM 1530 O O . SER A 1 194 ? 2.107 -12.541 20.503 1.00 66.00 194 SER A O 1
ATOM 1532 N N . ARG A 1 195 ? 0.556 -14.014 19.870 1.00 75.19 195 ARG A N 1
ATOM 1533 C CA . ARG A 1 195 ? 1.115 -15.134 20.645 1.00 75.19 195 ARG A CA 1
ATOM 1534 C C . ARG A 1 195 ? 2.393 -15.725 20.056 1.00 75.19 195 ARG A C 1
ATOM 1536 O O . ARG A 1 195 ? 3.053 -16.498 20.740 1.00 75.19 195 ARG A O 1
ATOM 1543 N N . HIS A 1 196 ? 2.699 -15.433 18.793 1.00 81.69 196 HIS A N 1
ATOM 1544 C CA . HIS A 1 196 ? 3.879 -15.968 18.111 1.00 81.69 196 HIS A CA 1
ATOM 1545 C C . HIS A 1 196 ? 5.101 -15.058 18.259 1.00 81.69 196 HIS A C 1
ATOM 1547 O O . HIS A 1 196 ? 6.223 -15.522 18.071 1.00 81.69 196 HIS A O 1
ATOM 1553 N N . PHE A 1 197 ? 4.888 -13.781 18.592 1.00 86.94 197 PHE A N 1
ATOM 1554 C CA . PHE A 1 197 ? 5.935 -12.770 18.649 1.00 86.94 197 PHE A CA 1
ATOM 1555 C C . PHE A 1 197 ? 5.771 -11.929 19.908 1.00 86.94 197 PHE A C 1
ATOM 1557 O O . PHE A 1 197 ? 4.865 -11.098 19.994 1.00 86.94 197 PHE A O 1
ATOM 1564 N N . ASP A 1 198 ? 6.669 -12.139 20.867 1.00 81.06 198 ASP A N 1
ATOM 1565 C CA . ASP A 1 198 ? 6.687 -11.363 22.101 1.00 81.06 198 ASP A CA 1
ATOM 1566 C C . ASP A 1 198 ? 6.841 -9.867 21.783 1.00 81.06 198 ASP A C 1
ATOM 1568 O O . ASP A 1 198 ? 7.712 -9.450 21.010 1.00 81.06 198 ASP A O 1
ATOM 1572 N N . ASP A 1 199 ? 5.967 -9.057 22.380 1.00 84.50 199 ASP A N 1
ATOM 1573 C CA . ASP A 1 199 ? 5.968 -7.598 22.271 1.00 84.50 199 ASP A CA 1
ATOM 1574 C C . ASP A 1 199 ? 5.903 -7.055 20.830 1.00 84.50 199 ASP A C 1
ATOM 1576 O O . ASP A 1 199 ? 6.448 -5.984 20.556 1.00 84.50 199 ASP A O 1
ATOM 1580 N N . VAL A 1 200 ? 5.258 -7.765 19.893 1.00 91.44 200 VAL A N 1
ATOM 1581 C CA . VAL A 1 200 ? 4.966 -7.235 18.549 1.00 91.44 200 VAL A CA 1
ATOM 1582 C C . VAL A 1 200 ? 3.477 -7.312 18.241 1.00 91.44 200 VAL A C 1
ATOM 1584 O O . VAL A 1 200 ? 2.859 -8.378 18.258 1.00 91.44 200 VAL A O 1
ATOM 1587 N N . LYS A 1 201 ? 2.891 -6.169 17.889 1.00 90.81 201 LYS A N 1
ATOM 1588 C CA . LYS A 1 201 ? 1.493 -6.093 17.463 1.00 90.81 201 LYS A CA 1
ATOM 1589 C C . LYS A 1 201 ? 1.407 -6.168 15.941 1.00 90.81 201 LYS A C 1
ATOM 1591 O O . LYS A 1 201 ? 1.864 -5.271 15.240 1.00 90.81 201 LYS A O 1
ATOM 1596 N N . ILE A 1 202 ? 0.779 -7.225 15.433 1.00 91.94 202 ILE A N 1
ATOM 1597 C CA . ILE A 1 202 ? 0.455 -7.373 14.009 1.00 91.94 202 ILE A CA 1
ATOM 1598 C C . ILE A 1 202 ? -0.965 -6.855 13.787 1.00 91.94 202 ILE A C 1
ATOM 1600 O O . ILE A 1 202 ? -1.909 -7.330 14.422 1.00 91.94 202 ILE A O 1
ATOM 1604 N N . THR A 1 203 ? -1.125 -5.864 12.915 1.00 90.88 203 THR A N 1
ATOM 1605 C CA . THR A 1 203 ? -2.412 -5.194 12.692 1.00 90.88 203 THR A CA 1
ATOM 1606 C C . THR A 1 203 ? -2.533 -4.650 11.269 1.00 90.88 203 THR A C 1
ATOM 1608 O O . THR A 1 203 ? -1.594 -4.689 10.475 1.00 90.88 203 THR A O 1
ATOM 1611 N N . ILE A 1 204 ? -3.713 -4.129 10.947 1.00 92.56 204 ILE A N 1
ATOM 1612 C CA . ILE A 1 204 ? -3.904 -3.170 9.858 1.00 92.56 204 ILE A CA 1
ATOM 1613 C C . ILE A 1 204 ? -4.016 -1.756 10.451 1.00 92.56 204 ILE A C 1
ATOM 1615 O O . ILE A 1 204 ? -4.552 -1.614 11.559 1.00 92.56 204 ILE A O 1
ATOM 1619 N N . PRO A 1 205 ? -3.548 -0.709 9.753 1.00 94.25 205 PRO A N 1
ATOM 1620 C CA . PRO A 1 205 ? -3.856 0.663 10.133 1.00 94.25 205 PRO A CA 1
ATOM 1621 C C . PRO A 1 205 ? -5.363 0.910 9.991 1.00 94.25 205 PRO A C 1
ATOM 1623 O O . PRO A 1 205 ? -5.926 0.497 8.969 1.00 94.25 205 PRO A O 1
ATOM 1626 N N . PRO A 1 206 ? -6.015 1.594 10.952 1.00 93.75 206 PRO A N 1
ATOM 1627 C CA . PRO A 1 206 ? -7.413 1.980 10.842 1.00 93.75 206 PRO A CA 1
ATOM 1628 C C . PRO A 1 206 ? -7.720 2.665 9.523 1.00 93.75 206 PRO A C 1
ATOM 1630 O O . PRO A 1 206 ? -6.955 3.513 9.040 1.00 93.75 206 PRO A O 1
ATOM 1633 N N . LEU A 1 207 ? -8.845 2.268 8.944 1.00 95.31 207 LEU A N 1
ATOM 1634 C CA . LEU A 1 207 ? -9.271 2.751 7.646 1.00 95.31 207 LEU A CA 1
ATOM 1635 C C . LEU A 1 207 ? -10.794 2.845 7.544 1.00 95.31 207 LEU A C 1
ATOM 1637 O O . LEU A 1 207 ? -11.533 2.058 8.139 1.00 95.31 207 LEU A O 1
ATOM 1641 N N . ALA A 1 208 ? -11.249 3.788 6.729 1.00 95.94 208 ALA A N 1
ATOM 1642 C CA . ALA A 1 208 ? -12.620 3.898 6.263 1.00 95.94 208 ALA A CA 1
ATOM 1643 C C . ALA A 1 208 ? -12.657 3.781 4.736 1.00 95.94 208 ALA A C 1
ATOM 1645 O O . ALA A 1 208 ? -11.778 4.297 4.053 1.00 95.94 208 ALA A O 1
ATOM 1646 N N . VAL A 1 209 ? -13.672 3.120 4.186 1.00 97.06 209 VAL A N 1
ATOM 1647 C CA . VAL A 1 209 ? -13.807 2.938 2.733 1.00 97.06 209 VAL A CA 1
ATOM 1648 C C . VAL A 1 209 ? -15.060 3.631 2.234 1.00 97.06 209 VAL A C 1
ATOM 1650 O O . VAL A 1 209 ? -16.162 3.255 2.629 1.00 97.06 209 VAL A O 1
ATOM 1653 N N . LEU A 1 210 ? -14.896 4.603 1.340 1.00 97.69 210 LEU A N 1
ATOM 1654 C CA . LEU A 1 210 ? -15.973 5.166 0.530 1.00 97.69 210 LEU A CA 1
ATOM 1655 C C . LEU A 1 210 ? -16.313 4.147 -0.558 1.00 97.69 210 LEU A C 1
ATOM 1657 O O . LEU A 1 210 ? -15.493 3.872 -1.435 1.00 97.69 210 LEU A O 1
ATOM 1661 N N . ALA A 1 211 ? -17.493 3.544 -0.462 1.00 96.81 211 ALA A N 1
ATOM 1662 C CA . ALA A 1 211 ? -17.938 2.515 -1.387 1.00 96.81 211 ALA A CA 1
ATOM 1663 C C . ALA A 1 211 ? -18.284 3.084 -2.779 1.00 96.81 211 ALA A C 1
ATOM 1665 O O . ALA A 1 211 ? -18.484 4.287 -2.956 1.00 96.81 211 ALA A O 1
ATOM 1666 N N . THR A 1 212 ? -18.348 2.201 -3.780 1.00 95.62 212 THR A N 1
ATOM 1667 C CA . THR A 1 212 ? -18.509 2.570 -5.200 1.00 95.62 212 THR A CA 1
ATOM 1668 C C . THR A 1 212 ? -19.816 3.292 -5.529 1.00 95.62 212 THR A C 1
ATOM 1670 O O . THR A 1 212 ? -19.894 3.925 -6.573 1.00 95.62 212 THR A O 1
ATOM 1673 N N . ASP A 1 213 ? -20.841 3.221 -4.675 1.00 95.38 213 ASP A N 1
ATOM 1674 C CA . ASP A 1 213 ? -22.090 3.967 -4.875 1.00 95.38 213 ASP A CA 1
ATOM 1675 C C . ASP A 1 213 ? -21.865 5.486 -4.868 1.00 95.38 213 ASP A C 1
ATOM 1677 O O . ASP A 1 213 ? -22.517 6.197 -5.625 1.00 95.38 213 ASP A O 1
ATOM 1681 N N . PHE A 1 214 ? -20.886 5.981 -4.101 1.00 97.25 214 PHE A N 1
ATOM 1682 C CA . PHE A 1 214 ? -20.510 7.398 -4.143 1.00 97.25 214 PHE A CA 1
ATOM 1683 C C . PHE A 1 214 ? -19.790 7.798 -5.430 1.00 97.25 214 PHE A C 1
ATOM 1685 O O . PHE A 1 214 ? -19.909 8.944 -5.854 1.00 97.25 214 PHE A O 1
ATOM 1692 N N . PHE A 1 215 ? -19.052 6.872 -6.046 1.00 96.31 215 PHE A N 1
ATOM 1693 C CA . PHE A 1 215 ? -18.427 7.115 -7.343 1.00 96.31 215 PHE A CA 1
ATOM 1694 C C . PHE A 1 215 ? -19.485 7.241 -8.435 1.00 96.31 215 PHE A C 1
ATOM 1696 O O . PHE A 1 215 ? -19.467 8.224 -9.168 1.00 96.31 215 PHE A O 1
ATOM 1703 N N . ASP A 1 216 ? -20.437 6.304 -8.484 1.00 94.31 216 ASP A N 1
ATOM 1704 C CA . ASP A 1 216 ? -21.557 6.355 -9.429 1.00 94.31 216 ASP A CA 1
ATOM 1705 C C . ASP A 1 216 ? -22.341 7.675 -9.266 1.00 94.31 216 ASP A C 1
ATOM 1707 O O . ASP A 1 216 ? -22.517 8.424 -10.226 1.00 94.31 216 ASP A O 1
ATOM 1711 N N . GLU A 1 217 ? -22.723 8.020 -8.028 1.00 96.06 217 GLU A N 1
ATOM 1712 C CA . GLU A 1 217 ? -23.455 9.258 -7.729 1.00 96.06 217 GLU A CA 1
ATOM 1713 C C . GLU A 1 217 ? -22.666 10.512 -8.137 1.00 96.06 217 GLU A C 1
ATOM 1715 O O . GLU A 1 217 ? -23.236 11.425 -8.733 1.00 96.06 217 GLU A O 1
ATOM 1720 N N . PHE A 1 218 ? -21.356 10.555 -7.862 1.00 97.25 218 PHE A N 1
ATOM 1721 C CA . PHE A 1 218 ? -20.481 11.666 -8.245 1.00 97.25 218 PHE A CA 1
ATOM 1722 C C . PHE A 1 218 ? -20.370 11.825 -9.766 1.00 97.25 218 PHE A C 1
ATOM 1724 O O . PHE A 1 218 ? -20.434 12.950 -10.270 1.00 97.25 218 PHE A O 1
ATOM 1731 N N . MET A 1 219 ? -20.207 10.723 -10.497 1.00 95.50 219 MET A N 1
ATOM 1732 C CA . MET A 1 219 ? -20.097 10.746 -11.955 1.00 95.50 219 MET A CA 1
ATOM 1733 C C . MET A 1 219 ? -21.404 11.212 -12.605 1.00 95.50 219 MET A C 1
ATOM 1735 O O . MET A 1 219 ? -21.375 12.078 -13.488 1.00 95.50 219 MET A O 1
ATOM 1739 N N . ASP A 1 220 ? -22.541 10.707 -12.121 1.00 94.00 220 ASP A N 1
ATOM 1740 C CA . ASP A 1 220 ? -23.875 11.041 -12.624 1.00 94.00 220 ASP A CA 1
ATOM 1741 C C . ASP A 1 220 ? -24.257 12.493 -12.314 1.00 94.00 220 ASP A C 1
ATOM 1743 O O . ASP A 1 220 ? -24.642 13.243 -13.218 1.00 94.00 220 ASP A O 1
ATOM 1747 N N . SER A 1 221 ? -24.101 12.936 -11.059 1.00 95.12 221 SER A N 1
ATOM 1748 C CA . SER A 1 221 ? -24.511 14.284 -10.636 1.00 95.12 221 SER A CA 1
ATOM 1749 C C . SER A 1 221 ? -23.744 15.397 -11.349 1.00 95.12 221 SER A C 1
ATOM 1751 O O . SER A 1 221 ? -24.242 16.516 -11.459 1.00 95.12 221 SER A O 1
ATOM 1753 N N . ASN A 1 222 ? -22.536 15.093 -11.830 1.00 96.25 222 ASN A N 1
ATOM 1754 C CA . ASN A 1 222 ? -21.665 16.031 -12.534 1.00 96.25 222 ASN A CA 1
ATOM 1755 C C . ASN A 1 222 ? -21.612 15.788 -14.054 1.00 96.25 222 ASN A C 1
ATOM 1757 O O . ASN A 1 222 ? -20.902 16.506 -14.752 1.00 96.25 222 ASN A O 1
ATOM 1761 N N . SER A 1 223 ? -22.360 14.808 -14.585 1.00 93.06 223 SER A N 1
ATOM 1762 C CA . SER A 1 223 ? -22.375 14.456 -16.018 1.00 93.06 223 SER A CA 1
ATOM 1763 C C . SER A 1 223 ? -20.981 14.166 -16.606 1.00 93.06 223 SER A C 1
ATOM 1765 O O . SER A 1 223 ? -20.706 14.466 -17.771 1.00 93.06 223 SER A O 1
ATOM 1767 N N . LEU A 1 224 ? -20.088 13.567 -15.810 1.00 93.12 224 LEU A N 1
ATOM 1768 C CA . LEU A 1 224 ? -18.674 13.389 -16.171 1.00 93.12 224 LEU A CA 1
ATOM 1769 C C . LEU A 1 224 ? -18.447 12.289 -17.215 1.00 93.12 224 LEU A C 1
ATOM 1771 O O . LEU A 1 224 ? -17.463 12.351 -17.950 1.00 93.12 224 LEU A O 1
ATOM 1775 N N . TYR A 1 225 ? -19.367 11.325 -17.349 1.00 90.50 225 TYR A N 1
ATOM 1776 C CA . TYR A 1 225 ? -19.268 10.263 -18.359 1.00 90.50 225 TYR A CA 1
ATOM 1777 C C . TYR A 1 225 ? -19.143 10.818 -19.787 1.00 90.50 225 TYR A C 1
ATOM 1779 O O . TYR A 1 225 ? -18.287 10.384 -20.557 1.00 90.50 225 TYR A O 1
ATOM 1787 N N . ALA A 1 226 ? -19.927 11.846 -20.128 1.00 87.25 226 ALA A N 1
ATOM 1788 C CA . ALA A 1 226 ? -19.882 12.467 -21.453 1.00 87.25 226 ALA A CA 1
ATOM 1789 C C . ALA A 1 226 ? -18.508 13.080 -21.775 1.00 87.25 226 ALA A C 1
ATOM 1791 O O . ALA A 1 226 ? -18.065 13.030 -22.923 1.00 87.25 226 ALA A O 1
ATOM 1792 N N . LEU A 1 227 ? -17.827 13.628 -20.763 1.00 89.06 227 LEU A N 1
ATOM 1793 C CA . LEU A 1 227 ? -16.484 14.181 -20.900 1.00 89.06 227 LEU A CA 1
ATOM 1794 C C . LEU A 1 227 ? -15.454 13.071 -21.133 1.00 89.06 227 LEU A C 1
ATOM 1796 O O . LEU A 1 227 ? -14.694 13.138 -22.098 1.00 89.06 227 LEU A O 1
ATOM 1800 N N . VAL A 1 228 ? -15.430 12.047 -20.275 1.00 87.19 228 VAL A N 1
ATOM 1801 C CA . VAL A 1 228 ? -14.386 11.005 -20.319 1.00 87.19 228 VAL A CA 1
ATOM 1802 C C . VAL A 1 228 ? -14.474 10.142 -21.582 1.00 87.19 228 VAL A C 1
ATOM 1804 O O . VAL A 1 228 ? -13.439 9.758 -22.125 1.00 87.19 228 VAL A O 1
ATOM 1807 N N . HIS A 1 229 ? -15.674 9.936 -22.138 1.00 84.19 229 HIS A N 1
ATOM 1808 C CA . HIS A 1 229 ? -15.854 9.278 -23.440 1.00 84.19 229 HIS A CA 1
ATOM 1809 C C . HIS A 1 229 ? -15.209 10.034 -24.610 1.00 84.19 229 HIS A C 1
ATOM 1811 O O . HIS A 1 229 ? -14.873 9.428 -25.630 1.00 84.19 229 HIS A O 1
ATOM 1817 N N . GLY A 1 230 ? -15.010 11.349 -24.475 1.00 80.88 230 GLY A N 1
ATOM 1818 C CA . GLY A 1 230 ? -14.326 12.178 -25.466 1.00 80.88 230 GLY A CA 1
ATOM 1819 C C . GLY A 1 230 ? -12.814 11.945 -25.548 1.00 80.88 230 GLY A C 1
ATOM 1820 O O . GLY A 1 230 ? -12.171 12.529 -26.416 1.00 80.88 230 GLY A O 1
ATOM 1821 N N . ASN A 1 231 ? -12.244 11.103 -24.675 1.00 80.81 231 ASN A N 1
ATOM 1822 C CA . ASN A 1 231 ? -10.800 10.888 -24.514 1.00 80.81 231 ASN A CA 1
ATOM 1823 C C . ASN A 1 231 ? -9.983 12.194 -24.392 1.00 80.81 231 ASN A C 1
ATOM 1825 O O . ASN A 1 231 ? -9.022 12.381 -25.146 1.00 80.81 231 ASN A O 1
ATOM 1829 N N . PRO A 1 232 ? -10.354 13.108 -23.477 1.00 87.44 232 PRO A N 1
ATOM 1830 C CA . PRO A 1 232 ? -9.601 14.336 -23.249 1.00 87.44 232 PRO A CA 1
ATOM 1831 C C . PRO A 1 232 ? -8.204 14.057 -22.668 1.00 87.44 232 PRO A C 1
ATOM 1833 O O . PRO A 1 232 ? -7.911 12.963 -22.177 1.00 87.44 232 PRO A O 1
ATOM 1836 N N . GLU A 1 233 ? -7.338 15.071 -22.715 1.00 87.75 233 GLU A N 1
ATOM 1837 C CA . GLU A 1 233 ? -6.037 15.027 -22.045 1.00 87.75 233 GLU A CA 1
ATOM 1838 C C . GLU A 1 233 ? -6.204 14.978 -20.520 1.00 87.75 233 GLU A C 1
ATOM 1840 O O . GLU A 1 233 ? -7.192 15.467 -19.968 1.00 87.75 233 GLU A O 1
ATOM 1845 N N . ASP A 1 234 ? -5.222 14.391 -19.835 1.00 88.19 234 ASP A N 1
ATOM 1846 C CA . ASP A 1 234 ? -5.318 14.106 -18.400 1.00 88.19 234 ASP A CA 1
ATOM 1847 C C . ASP A 1 234 ? -5.487 15.387 -17.566 1.00 88.19 234 ASP A C 1
ATOM 1849 O O . ASP A 1 234 ? -6.312 15.404 -16.657 1.00 88.19 234 ASP A O 1
ATOM 1853 N N . GLY A 1 235 ? -4.847 16.496 -17.961 1.00 88.62 235 GLY A N 1
ATOM 1854 C CA . GLY A 1 235 ? -5.038 17.804 -17.322 1.00 88.62 235 GLY A CA 1
ATOM 1855 C C . GLY A 1 235 ? -6.478 18.330 -17.414 1.00 88.62 235 GLY A C 1
ATOM 1856 O O . GLY A 1 235 ? -7.008 18.853 -16.438 1.00 88.62 235 GLY A O 1
ATOM 1857 N N . THR A 1 236 ? -7.168 18.116 -18.541 1.00 91.38 236 THR A N 1
ATOM 1858 C CA . THR A 1 236 ? -8.588 18.489 -18.691 1.00 91.38 236 THR A CA 1
ATOM 1859 C C . THR A 1 236 ? -9.494 17.638 -17.799 1.00 91.38 236 THR A C 1
ATOM 1861 O O . THR A 1 236 ? -10.474 18.143 -17.252 1.00 91.38 236 THR A O 1
ATOM 1864 N N . ILE A 1 237 ? -9.175 16.349 -17.626 1.00 91.62 237 ILE A N 1
ATOM 1865 C CA . ILE A 1 237 ? -9.887 15.472 -16.680 1.00 91.62 237 ILE A CA 1
ATOM 1866 C C . ILE A 1 237 ? -9.666 15.977 -15.255 1.00 91.62 237 ILE A C 1
ATOM 1868 O O . ILE A 1 237 ? -10.631 16.137 -14.509 1.00 91.62 237 ILE A O 1
ATOM 1872 N N . THR A 1 238 ? -8.414 16.257 -14.891 1.00 90.94 238 THR A N 1
ATOM 1873 C CA . THR A 1 238 ? -8.032 16.773 -13.574 1.00 90.94 238 THR A CA 1
ATOM 1874 C C . THR A 1 238 ? -8.810 18.044 -13.227 1.00 90.94 238 THR A C 1
ATOM 1876 O O . THR A 1 238 ? -9.444 18.103 -12.172 1.00 90.94 238 THR A O 1
ATOM 1879 N N . GLU A 1 239 ? -8.837 19.034 -14.122 1.00 91.88 239 GLU A N 1
ATOM 1880 C CA . GLU A 1 239 ? -9.584 20.284 -13.924 1.00 91.88 239 GLU A CA 1
ATOM 1881 C C . GLU A 1 239 ? -11.084 20.028 -13.718 1.00 91.88 239 GLU A C 1
ATOM 1883 O O . GLU A 1 239 ? -11.655 20.460 -12.713 1.00 91.88 239 GLU A O 1
ATOM 1888 N N . ALA A 1 240 ? -11.713 19.247 -14.601 1.00 94.31 240 ALA A N 1
ATOM 1889 C CA . ALA A 1 240 ? -13.144 18.963 -14.520 1.00 94.31 240 ALA A CA 1
ATOM 1890 C C . ALA A 1 240 ? -13.539 18.230 -13.224 1.00 94.31 240 ALA A C 1
ATOM 1892 O O . ALA A 1 240 ? -14.554 18.554 -12.603 1.00 94.31 240 ALA A O 1
ATOM 1893 N N . PHE A 1 241 ? -12.738 17.258 -12.779 1.00 94.94 241 PHE A N 1
ATOM 1894 C CA . PHE A 1 241 ? -13.002 16.508 -11.546 1.00 94.94 241 PHE A CA 1
ATOM 1895 C C . PHE A 1 241 ? -12.779 17.358 -10.290 1.00 94.94 241 PHE A C 1
ATOM 1897 O O . PHE A 1 241 ? -13.484 17.180 -9.293 1.00 94.94 241 PHE A O 1
ATOM 1904 N N . LEU A 1 242 ? -11.831 18.299 -10.319 1.00 92.75 242 LEU A N 1
ATOM 1905 C CA . LEU A 1 242 ? -11.622 19.245 -9.223 1.00 92.75 242 LEU A CA 1
ATOM 1906 C C . LEU A 1 242 ? -12.791 20.230 -9.087 1.00 92.75 242 LEU A C 1
ATOM 1908 O O . LEU A 1 242 ? -13.210 20.502 -7.956 1.00 92.75 242 LEU A O 1
ATOM 1912 N N . GLU A 1 243 ? -13.348 20.710 -10.200 1.00 94.50 243 GLU A N 1
ATOM 1913 C CA . GLU A 1 243 ? -14.504 21.621 -10.228 1.00 94.50 243 GLU A CA 1
ATOM 1914 C C . GLU A 1 243 ? -15.835 20.935 -9.872 1.00 94.50 243 GLU A C 1
ATOM 1916 O O . GLU A 1 243 ? -16.716 21.556 -9.264 1.00 94.50 243 GLU A O 1
ATOM 1921 N N . ALA A 1 244 ? -15.966 19.644 -10.189 1.00 96.25 244 ALA A N 1
ATOM 1922 C CA . ALA A 1 244 ? -17.143 18.830 -9.897 1.00 96.25 244 ALA A CA 1
ATOM 1923 C C . ALA A 1 244 ? -17.521 18.845 -8.405 1.00 96.25 244 ALA A C 1
ATOM 1925 O O . ALA A 1 244 ? -16.674 18.897 -7.512 1.00 96.25 244 ALA A O 1
ATOM 1926 N N . GLN A 1 245 ? -18.811 18.778 -8.090 1.00 96.81 245 GLN A N 1
ATOM 1927 C CA . GLN A 1 245 ? -19.297 18.788 -6.711 1.00 96.81 245 GLN A CA 1
ATOM 1928 C C . GLN A 1 245 ? -19.419 17.362 -6.175 1.00 96.81 245 GLN A C 1
ATOM 1930 O O . GLN A 1 245 ? -20.046 16.509 -6.797 1.00 96.81 245 GLN A O 1
ATOM 1935 N N . LEU A 1 246 ? -18.840 17.095 -4.998 1.00 97.31 246 LEU A N 1
ATOM 1936 C CA . LEU A 1 246 ? -19.088 15.829 -4.301 1.00 97.31 246 LEU A CA 1
ATOM 1937 C C . LEU A 1 246 ? -20.558 15.773 -3.852 1.00 97.31 246 LEU A C 1
ATOM 1939 O O . LEU A 1 246 ? -21.064 16.805 -3.399 1.00 97.31 246 LEU A O 1
ATOM 1943 N N . PRO A 1 247 ? -21.226 14.607 -3.894 1.00 96.69 247 PRO A N 1
ATOM 1944 C CA . PRO A 1 247 ? -22.588 14.469 -3.392 1.00 96.69 247 PRO A CA 1
ATOM 1945 C C . PRO A 1 247 ? -22.738 14.975 -1.953 1.00 96.69 247 PRO A C 1
ATOM 1947 O O . PRO A 1 247 ? -21.869 14.739 -1.111 1.00 96.69 247 PRO A O 1
ATOM 1950 N N . GLN A 1 248 ? -23.847 15.653 -1.638 1.00 94.81 248 GLN A N 1
ATOM 1951 C CA . GLN A 1 248 ? -24.023 16.307 -0.332 1.00 94.81 248 GLN A CA 1
ATOM 1952 C C . GLN A 1 248 ? -23.851 15.327 0.839 1.00 94.81 248 GLN A C 1
ATOM 1954 O O . GLN A 1 248 ? -23.114 15.608 1.786 1.00 94.81 248 GLN A O 1
ATOM 1959 N N . ARG A 1 249 ? -24.466 14.142 0.740 1.00 94.88 249 ARG A N 1
ATOM 1960 C CA . ARG A 1 249 ? -24.340 13.075 1.742 1.00 94.88 249 ARG A CA 1
ATOM 1961 C C . ARG A 1 249 ? -22.882 12.651 1.941 1.00 94.88 249 ARG A C 1
ATOM 1963 O O . ARG A 1 249 ? -22.447 12.445 3.069 1.00 94.88 249 ARG A O 1
ATOM 1970 N N . MET A 1 250 ? -22.117 12.536 0.857 1.00 96.25 250 MET A N 1
ATOM 1971 C CA . MET A 1 250 ? -20.697 12.189 0.909 1.00 96.25 250 MET A CA 1
ATOM 1972 C C . MET A 1 250 ? -19.888 13.267 1.636 1.00 96.25 250 MET A C 1
ATOM 1974 O O . MET A 1 250 ? -19.079 12.946 2.504 1.00 96.25 250 MET A O 1
ATOM 1978 N N . GLN A 1 251 ? -20.138 14.546 1.332 1.00 95.62 251 GLN A N 1
ATOM 1979 C CA . GLN A 1 251 ? -19.470 15.671 1.994 1.00 95.62 251 GLN A CA 1
ATOM 1980 C C . GLN A 1 251 ? -19.750 15.708 3.501 1.00 95.62 251 GLN A C 1
ATOM 1982 O O . GLN A 1 251 ? -18.858 16.013 4.291 1.00 95.62 251 GLN A O 1
ATOM 1987 N N . GLU A 1 252 ? -20.981 15.403 3.917 1.00 95.38 252 GLU A N 1
ATOM 1988 C CA . GLU A 1 252 ? -21.363 15.324 5.331 1.00 95.38 252 GLU A CA 1
ATOM 1989 C C . GLU A 1 252 ? -20.624 14.203 6.067 1.00 95.38 252 GLU A C 1
ATOM 1991 O O . GLU A 1 252 ? -20.071 14.440 7.142 1.00 95.38 252 GLU A O 1
ATOM 1996 N N . LEU A 1 253 ? -20.525 13.018 5.465 1.00 95.44 253 LEU A N 1
ATOM 1997 C CA . LEU A 1 253 ? -19.794 11.886 6.043 1.00 95.44 253 LEU A CA 1
ATOM 1998 C C . LEU A 1 253 ? -18.281 12.148 6.101 1.00 95.44 253 LEU A C 1
ATOM 2000 O O . LEU A 1 253 ? -17.650 11.868 7.121 1.00 95.44 253 LEU A O 1
ATOM 2004 N N . LEU A 1 254 ? -17.707 12.749 5.052 1.00 96.19 254 LEU A N 1
ATOM 2005 C CA . LEU A 1 254 ? -16.301 13.167 5.027 1.00 96.19 254 LEU A CA 1
ATOM 2006 C C . LEU A 1 254 ? -15.991 14.222 6.090 1.00 96.19 254 LEU A C 1
ATOM 2008 O O . LEU A 1 254 ? -14.933 14.156 6.712 1.00 96.19 254 LEU A O 1
ATOM 2012 N N . ARG A 1 255 ? -16.911 15.161 6.338 1.00 96.25 255 ARG A N 1
ATOM 2013 C CA . ARG A 1 255 ? -16.782 16.148 7.417 1.00 96.25 255 ARG A CA 1
ATOM 2014 C C . ARG A 1 255 ? -16.682 15.463 8.775 1.00 96.25 255 ARG A C 1
ATOM 2016 O O . ARG A 1 255 ? -15.730 15.726 9.499 1.00 96.25 255 ARG A O 1
ATOM 2023 N N . VAL A 1 256 ? -17.600 14.544 9.080 1.00 94.62 256 VAL A N 1
ATOM 2024 C CA . VAL A 1 256 ? -17.594 13.802 10.354 1.00 94.62 256 VAL A CA 1
ATOM 2025 C C . VAL A 1 256 ? -16.321 12.968 10.513 1.00 94.62 256 VAL A C 1
ATOM 2027 O O . VAL A 1 256 ? -15.744 12.924 11.599 1.00 94.62 256 VAL A O 1
ATOM 2030 N N . TYR A 1 257 ? -15.848 12.332 9.438 1.00 94.50 257 TYR A N 1
ATOM 2031 C CA . TYR A 1 257 ? -14.571 11.618 9.455 1.00 94.50 257 TYR A CA 1
ATOM 2032 C C . TYR A 1 257 ? -13.397 12.572 9.744 1.00 94.50 257 TYR A C 1
ATOM 2034 O O . TYR A 1 257 ? -12.613 12.331 10.661 1.00 94.50 257 TYR A O 1
ATOM 2042 N N . ALA A 1 258 ? -13.302 13.682 9.007 1.00 93.50 258 ALA A N 1
ATOM 2043 C CA . ALA A 1 258 ? -12.214 14.654 9.117 1.00 93.50 258 ALA A CA 1
ATOM 2044 C C . ALA A 1 258 ? -12.189 15.406 10.460 1.00 93.50 258 ALA A C 1
ATOM 2046 O O . ALA A 1 258 ? -11.135 15.887 10.873 1.00 93.50 258 ALA A O 1
ATOM 2047 N N . GLU A 1 259 ? -13.329 15.537 11.145 1.00 92.88 259 GLU A N 1
ATOM 2048 C CA . GLU A 1 259 ? -13.400 16.132 12.488 1.00 92.88 259 GLU A CA 1
ATOM 2049 C C . GLU A 1 259 ? -12.651 15.290 13.524 1.00 92.88 259 GLU A C 1
ATOM 2051 O O . GLU A 1 259 ? -12.102 15.843 14.476 1.00 92.88 259 GLU A O 1
ATOM 2056 N N . ARG A 1 260 ? -12.620 13.965 13.332 1.00 90.50 260 ARG A N 1
ATOM 2057 C CA . ARG A 1 260 ? -11.994 13.008 14.256 1.00 90.50 260 ARG A CA 1
ATOM 2058 C C . ARG A 1 260 ? -10.636 12.498 13.768 1.00 90.50 260 ARG A C 1
ATOM 2060 O O . ARG A 1 260 ? -9.884 11.950 14.562 1.00 90.50 260 ARG A O 1
ATOM 2067 N N . ALA A 1 261 ? -10.318 12.665 12.485 1.00 90.44 261 ALA A N 1
ATOM 2068 C CA . ALA A 1 261 ? -9.025 12.303 11.916 1.00 90.44 261 ALA A CA 1
ATOM 2069 C C . ALA A 1 261 ? -8.028 13.467 12.045 1.00 90.44 261 ALA A C 1
ATOM 2071 O O . ALA A 1 261 ? -7.996 14.365 11.202 1.00 90.44 261 ALA A O 1
ATOM 2072 N N . ASP A 1 262 ? -7.199 13.445 13.087 1.00 88.56 262 ASP A N 1
ATOM 2073 C CA . ASP A 1 262 ? -6.150 14.435 13.388 1.00 88.56 262 ASP A CA 1
ATOM 2074 C C . ASP A 1 262 ? -4.721 13.926 13.102 1.00 88.56 262 ASP A C 1
ATOM 2076 O O . ASP A 1 262 ? -3.729 14.498 13.553 1.00 88.56 262 ASP A O 1
ATOM 2080 N N . PHE A 1 263 ? -4.613 12.865 12.307 1.00 92.50 263 PHE A N 1
ATOM 2081 C CA . PHE A 1 263 ? -3.369 12.196 11.919 1.00 92.50 263 PHE A CA 1
ATOM 2082 C C . PHE A 1 263 ? -3.137 12.260 10.404 1.00 92.50 263 PHE A C 1
ATOM 2084 O O . PHE A 1 263 ? -4.100 12.457 9.658 1.00 92.50 263 PHE A O 1
ATOM 2091 N N . PRO A 1 264 ? -1.901 12.053 9.910 1.00 93.94 264 PRO A N 1
ATOM 2092 C CA . PRO A 1 264 ? -1.640 11.964 8.477 1.00 93.94 264 PRO A CA 1
ATOM 2093 C C . PRO A 1 264 ? -2.446 10.845 7.807 1.00 93.94 264 PRO A C 1
ATOM 2095 O O . PRO A 1 264 ? -2.579 9.737 8.337 1.00 93.94 264 PRO A O 1
ATOM 2098 N N . LEU A 1 265 ? -2.992 11.146 6.632 1.00 92.94 265 LEU A N 1
ATOM 2099 C CA . LEU A 1 265 ? -3.937 10.296 5.913 1.00 92.94 265 LEU A CA 1
ATOM 2100 C C . LEU A 1 265 ? -3.357 9.829 4.584 1.00 92.94 265 LEU A C 1
ATOM 2102 O O . LEU A 1 265 ? -2.652 10.566 3.898 1.00 92.94 265 LEU A O 1
ATOM 2106 N N . VAL A 1 266 ? -3.732 8.621 4.190 1.00 93.62 266 VAL A N 1
ATOM 2107 C CA . VAL A 1 266 ? -3.529 8.083 2.850 1.00 93.62 266 VAL A CA 1
ATOM 2108 C C . VAL A 1 266 ? -4.897 7.917 2.200 1.00 93.62 266 VAL A C 1
ATOM 2110 O O . VAL A 1 266 ? -5.762 7.227 2.740 1.00 93.62 266 VAL A O 1
ATOM 2113 N N . VAL A 1 267 ? -5.091 8.550 1.048 1.00 94.50 267 VAL A N 1
ATOM 2114 C CA . VAL A 1 267 ? -6.299 8.457 0.225 1.00 94.50 267 VAL A CA 1
ATOM 2115 C C . VAL A 1 267 ? -5.959 7.592 -0.984 1.00 94.50 267 VAL A C 1
ATOM 2117 O O . VAL A 1 267 ? -5.237 8.032 -1.879 1.00 94.50 267 VAL A O 1
ATOM 2120 N N . ARG A 1 268 ? -6.410 6.334 -0.976 1.00 92.25 268 ARG A N 1
ATOM 2121 C CA . ARG A 1 268 ? -6.016 5.308 -1.957 1.00 92.25 268 ARG A CA 1
ATOM 2122 C C . ARG A 1 268 ? -7.191 4.905 -2.833 1.00 92.25 268 ARG A C 1
ATOM 2124 O O . ARG A 1 268 ? -8.297 4.690 -2.337 1.00 92.25 268 ARG A O 1
ATOM 2131 N N . SER A 1 269 ? -6.916 4.719 -4.113 1.00 92.25 269 SER A N 1
ATOM 2132 C CA . SER A 1 269 ? -7.768 3.967 -5.033 1.00 92.25 269 SER A CA 1
ATOM 2133 C C . SER A 1 269 ? -7.995 2.531 -4.554 1.00 92.25 269 SER A C 1
ATOM 2135 O O . SER A 1 269 ? -7.087 1.910 -3.999 1.00 92.25 269 SER A O 1
ATOM 2137 N N . SER A 1 270 ? -9.206 2.016 -4.762 1.00 92.69 270 SER A N 1
ATOM 2138 C CA . SER A 1 270 ? -9.589 0.611 -4.593 1.00 92.69 270 SER A CA 1
ATOM 2139 C C . SER A 1 270 ? -10.620 0.271 -5.668 1.00 92.69 270 SER A C 1
ATOM 2141 O O . SER A 1 270 ? -11.831 0.382 -5.457 1.00 92.69 270 SER A O 1
ATOM 2143 N N . SER A 1 271 ? -10.146 -0.090 -6.857 1.00 88.81 271 SER A N 1
ATOM 2144 C CA . SER A 1 271 ? -11.026 -0.418 -7.986 1.00 88.81 271 SER A CA 1
ATOM 2145 C C . SER A 1 271 ? -11.737 -1.758 -7.771 1.00 88.81 271 SER A C 1
ATOM 2147 O O . SER A 1 271 ? -11.273 -2.603 -7.008 1.00 88.81 271 SER A O 1
ATOM 2149 N N . VAL A 1 272 ? -12.882 -1.989 -8.418 1.00 83.00 272 VAL A N 1
ATOM 2150 C CA . VAL A 1 272 ? -13.576 -3.291 -8.345 1.00 83.00 272 VAL A CA 1
ATOM 2151 C C . VAL A 1 272 ? -12.767 -4.427 -8.978 1.00 83.00 272 VAL A C 1
ATOM 2153 O O . VAL A 1 272 ? -12.817 -5.543 -8.454 1.00 83.00 272 VAL A O 1
ATOM 2156 N N . MET A 1 273 ? -12.044 -4.139 -10.059 1.00 72.25 273 MET A N 1
ATOM 2157 C CA . MET A 1 273 ? -11.249 -5.109 -10.822 1.00 72.25 273 MET A CA 1
ATOM 2158 C C . MET A 1 273 ? -9.823 -5.269 -10.287 1.00 72.25 273 MET A C 1
ATOM 2160 O O . MET A 1 273 ? -9.179 -6.294 -10.513 1.00 72.25 273 MET A O 1
ATOM 2164 N N . GLU A 1 274 ? -9.338 -4.272 -9.553 1.00 69.25 274 GLU A N 1
ATOM 2165 C CA . GLU A 1 274 ? -8.069 -4.319 -8.842 1.00 69.25 274 GLU A CA 1
ATOM 2166 C C . GLU A 1 274 ? -8.005 -5.516 -7.881 1.00 69.25 274 GLU A C 1
ATOM 2168 O O . GLU A 1 274 ? -9.023 -5.949 -7.341 1.00 69.25 274 GLU A O 1
ATOM 2173 N N . ASP A 1 275 ? -6.810 -6.083 -7.690 1.00 65.50 275 ASP A N 1
ATOM 2174 C CA . ASP A 1 275 ? -6.563 -7.269 -6.854 1.00 65.50 275 ASP A CA 1
ATOM 2175 C C . ASP A 1 275 ? -7.511 -8.466 -7.122 1.00 65.50 275 ASP A C 1
ATOM 2177 O O . ASP A 1 275 ? -7.687 -9.342 -6.267 1.00 65.50 275 ASP A O 1
ATOM 2181 N N . SER A 1 276 ? -8.133 -8.533 -8.309 1.00 65.56 276 SER A N 1
ATOM 2182 C CA . SER A 1 276 ? -8.931 -9.687 -8.719 1.00 65.56 276 SER A CA 1
ATOM 2183 C C . SER A 1 276 ? -8.033 -10.909 -8.923 1.00 65.56 276 SER A C 1
ATOM 2185 O O . SER A 1 276 ? -6.909 -10.802 -9.400 1.00 65.56 276 SER A O 1
ATOM 2187 N N . GLN A 1 277 ? -8.521 -12.104 -8.584 1.00 55.59 277 GLN A N 1
ATOM 2188 C CA . GLN A 1 277 ? -7.697 -13.320 -8.622 1.00 55.59 277 GLN A CA 1
ATOM 2189 C C . GLN A 1 277 ? -7.174 -13.671 -10.026 1.00 55.59 277 GLN A C 1
ATOM 2191 O O . GLN A 1 277 ? -6.100 -14.249 -10.152 1.00 55.59 277 GLN A O 1
ATOM 2196 N N . PHE A 1 278 ? -7.937 -13.348 -11.073 1.00 52.41 278 PHE A N 1
ATOM 2197 C CA . PHE A 1 278 ? -7.616 -13.733 -12.452 1.00 52.41 278 PHE A CA 1
ATOM 2198 C C . PHE A 1 278 ? -6.930 -12.620 -13.249 1.00 52.41 278 PHE A C 1
ATOM 2200 O O . PHE A 1 278 ? -6.333 -12.902 -14.286 1.00 52.41 278 PHE A O 1
ATOM 2207 N N . GLN A 1 279 ? -7.026 -11.373 -12.785 1.00 59.28 279 GLN A N 1
ATOM 2208 C CA . GLN A 1 279 ? -6.432 -10.193 -13.407 1.00 59.28 279 GLN A CA 1
ATOM 2209 C C . GLN A 1 279 ? -6.046 -9.173 -12.313 1.00 59.28 279 GLN A C 1
ATOM 2211 O O . GLN A 1 279 ? -6.671 -8.118 -12.210 1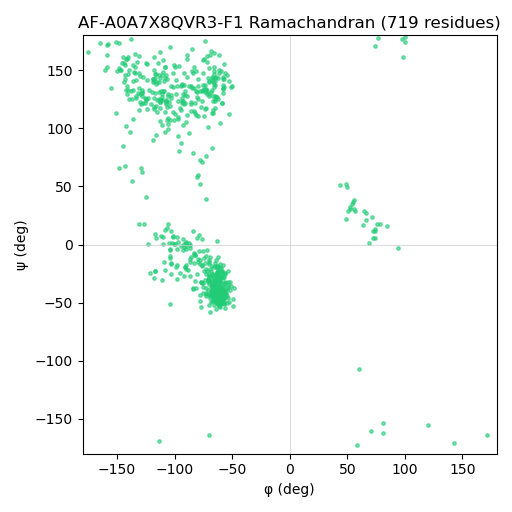.00 59.28 279 GLN A O 1
ATOM 2216 N N . PRO A 1 280 ? -5.078 -9.485 -11.430 1.00 55.81 280 PRO A N 1
ATOM 2217 C CA . PRO A 1 280 ? -4.648 -8.549 -10.405 1.00 55.81 280 PRO A CA 1
ATOM 2218 C C . PRO A 1 280 ? -3.794 -7.451 -11.049 1.00 55.81 280 PRO A C 1
ATOM 2220 O O . PRO A 1 280 ? -2.887 -7.721 -11.841 1.00 55.81 280 PRO A O 1
ATOM 2223 N N . PHE A 1 281 ? -4.078 -6.200 -10.701 1.00 66.06 281 PHE A N 1
ATOM 2224 C CA . PHE A 1 281 ? -3.376 -5.027 -11.218 1.00 66.06 281 PHE A CA 1
ATOM 2225 C C . PHE A 1 281 ? -2.669 -4.284 -10.092 1.00 66.06 281 PHE A C 1
ATOM 2227 O O . PHE A 1 281 ? -3.184 -4.234 -8.978 1.00 66.06 281 PHE A O 1
ATOM 2234 N N . ALA A 1 282 ? -1.515 -3.683 -10.382 1.00 60.81 282 ALA A N 1
ATOM 2235 C CA . ALA A 1 282 ? -0.754 -2.923 -9.399 1.00 60.81 282 ALA A CA 1
ATOM 2236 C C . ALA A 1 282 ? -0.403 -1.529 -9.937 1.00 60.81 282 ALA A C 1
ATOM 2238 O O . ALA A 1 282 ? 0.080 -1.395 -11.062 1.00 60.81 282 ALA A O 1
ATOM 2239 N N . GLY A 1 283 ? -0.653 -0.487 -9.140 1.00 66.69 283 GLY A N 1
ATOM 2240 C CA . GLY A 1 283 ? -0.103 0.854 -9.390 1.00 66.69 283 GLY A CA 1
ATOM 2241 C C . GLY A 1 283 ? -0.619 1.555 -10.645 1.00 66.69 283 GLY A C 1
ATOM 2242 O O . GLY A 1 283 ? 0.103 2.345 -11.243 1.00 66.69 283 GLY A O 1
ATOM 2243 N N . ILE A 1 284 ? -1.838 1.234 -11.090 1.00 74.38 284 ILE A N 1
ATOM 2244 C CA . ILE A 1 284 ? -2.484 1.933 -12.216 1.00 74.38 284 ILE A CA 1
ATOM 2245 C C . ILE A 1 284 ? -3.121 3.243 -11.755 1.00 74.38 284 ILE A C 1
ATOM 2247 O O . ILE A 1 284 ? -3.122 4.222 -12.494 1.00 74.38 284 ILE A O 1
ATOM 2251 N N . TYR A 1 285 ? -3.696 3.224 -10.555 1.00 81.88 285 TYR A N 1
ATOM 2252 C CA . TYR A 1 285 ? -4.478 4.316 -9.996 1.00 81.88 285 TYR A CA 1
ATOM 2253 C C . TYR A 1 285 ? -3.718 5.013 -8.877 1.00 81.88 285 TYR A C 1
ATOM 2255 O O . TYR A 1 285 ? -2.943 4.387 -8.146 1.00 81.88 285 TYR A O 1
ATOM 2263 N N . GLU A 1 286 ? -4.020 6.290 -8.679 1.00 84.38 286 GLU A N 1
ATOM 2264 C CA . GLU A 1 286 ? -3.246 7.123 -7.771 1.00 84.38 286 GLU A CA 1
ATOM 2265 C C . GLU A 1 286 ? -3.517 6.849 -6.292 1.00 84.38 286 GLU A C 1
ATOM 2267 O O . GLU A 1 286 ? -4.551 6.306 -5.874 1.00 84.38 286 GLU A O 1
ATOM 2272 N N . THR A 1 287 ? -2.539 7.249 -5.486 1.00 87.94 287 THR A N 1
ATOM 2273 C CA . THR A 1 287 ? -2.605 7.298 -4.029 1.00 87.94 287 THR A CA 1
ATOM 2274 C C . THR A 1 287 ? -2.052 8.636 -3.562 1.00 87.94 287 THR A C 1
ATOM 2276 O O . THR A 1 287 ? -0.929 8.994 -3.897 1.00 87.94 287 THR A O 1
ATOM 2279 N N . TYR A 1 288 ? -2.815 9.357 -2.744 1.00 89.88 288 TYR A N 1
ATOM 2280 C CA . TYR A 1 288 ? -2.419 10.664 -2.226 1.00 89.88 288 TYR A CA 1
ATOM 2281 C C . TYR A 1 288 ? -2.151 10.599 -0.729 1.00 89.88 288 TYR A C 1
ATOM 2283 O O . TYR A 1 288 ? -2.984 10.121 0.041 1.00 89.88 288 TYR A O 1
ATOM 2291 N N . LEU A 1 289 ? -0.996 11.115 -0.308 1.00 90.19 289 LEU A N 1
ATOM 2292 C CA . LEU A 1 289 ? -0.654 11.263 1.102 1.00 90.19 289 LEU A CA 1
ATOM 2293 C C . LEU A 1 289 ? -0.918 12.708 1.536 1.00 90.19 289 LEU A C 1
ATOM 2295 O O . LEU A 1 289 ? -0.476 13.662 0.889 1.00 90.19 289 LEU A O 1
ATOM 2299 N N . LEU A 1 290 ? -1.640 12.855 2.641 1.00 90.81 290 LEU A N 1
ATOM 2300 C CA . LEU A 1 290 ? -2.007 14.125 3.252 1.00 90.81 290 LEU A CA 1
ATOM 2301 C C . LEU A 1 290 ? -1.341 14.228 4.622 1.00 90.81 290 LEU A C 1
ATOM 2303 O O . LEU A 1 290 ? -1.577 13.394 5.494 1.00 90.81 290 LEU A O 1
ATOM 2307 N N . ALA A 1 291 ? -0.569 15.294 4.844 1.00 89.81 291 ALA A N 1
ATOM 2308 C CA . ALA A 1 291 ? -0.010 15.601 6.164 1.00 89.81 291 ALA A CA 1
ATOM 2309 C C . ALA A 1 291 ? -1.098 15.828 7.218 1.00 89.81 291 ALA A C 1
ATOM 2311 O O . ALA A 1 291 ? -0.874 15.570 8.398 1.00 89.81 291 ALA A O 1
ATOM 2312 N N . ASN A 1 292 ? -2.269 16.313 6.781 1.00 90.94 292 ASN A N 1
ATOM 2313 C CA . ASN A 1 292 ? -3.426 16.598 7.626 1.00 90.94 292 ASN A CA 1
ATOM 2314 C C . ASN A 1 292 ? -3.077 17.508 8.828 1.00 90.94 292 ASN A C 1
ATOM 2316 O O . ASN A 1 292 ? -3.648 17.398 9.908 1.00 90.94 292 ASN A O 1
ATOM 2320 N N . SER A 1 293 ? -2.112 18.415 8.641 1.00 87.94 293 SER A N 1
ATOM 2321 C CA . SER A 1 293 ? -1.478 19.199 9.709 1.00 87.94 293 SER A CA 1
ATOM 2322 C C . SER A 1 293 ? -1.957 20.655 9.785 1.00 87.94 293 SER A C 1
ATOM 2324 O O . SER A 1 293 ? -1.556 21.389 10.691 1.00 87.94 293 SER A O 1
ATOM 2326 N N . HIS A 1 294 ? -2.823 21.093 8.863 1.00 89.38 294 HIS A N 1
ATOM 2327 C CA . HIS A 1 294 ? -3.317 22.469 8.834 1.00 89.38 294 HIS A CA 1
ATOM 2328 C C . HIS A 1 294 ? -4.208 22.770 10.053 1.00 89.38 294 HIS A C 1
ATOM 2330 O O . HIS A 1 294 ? -5.132 22.022 10.369 1.00 89.38 294 HIS A O 1
ATOM 2336 N N . SER A 1 295 ? -3.988 23.902 10.728 1.00 88.88 295 SER A N 1
ATOM 2337 C CA . SER A 1 295 ? -4.733 24.271 11.946 1.00 88.88 295 SER A CA 1
ATOM 2338 C C . SER A 1 295 ? -6.233 24.490 11.696 1.00 88.88 295 SER A C 1
ATOM 2340 O O . SER A 1 295 ? -7.074 24.062 12.485 1.00 88.88 295 SER A O 1
ATOM 2342 N N . ASN A 1 296 ? -6.584 25.113 10.568 1.00 91.69 296 ASN A N 1
ATOM 2343 C CA . ASN A 1 296 ? -7.967 25.277 10.113 1.00 91.69 296 ASN A CA 1
ATOM 2344 C C . ASN A 1 296 ? -8.563 23.951 9.607 1.00 91.69 296 ASN A C 1
ATOM 2346 O O . ASN A 1 296 ? -8.117 23.416 8.592 1.00 91.69 296 ASN A O 1
ATOM 2350 N N . PHE A 1 297 ? -9.619 23.487 10.277 1.00 93.44 297 PHE A N 1
ATOM 2351 C CA . PHE A 1 297 ? -10.388 22.297 9.910 1.00 93.44 297 PHE A CA 1
ATOM 2352 C C . PHE A 1 297 ? -10.930 22.334 8.474 1.00 93.44 297 PHE A C 1
ATOM 2354 O O . PHE A 1 297 ? -10.820 21.345 7.757 1.00 93.44 297 PHE A O 1
ATOM 2361 N N . ASN A 1 298 ? -11.463 23.475 8.027 1.00 93.81 298 ASN A N 1
ATOM 2362 C CA . ASN A 1 298 ? -12.066 23.578 6.696 1.00 93.81 298 ASN A CA 1
ATOM 2363 C C . ASN A 1 298 ? -11.035 23.376 5.579 1.00 93.81 298 ASN A C 1
ATOM 2365 O O . ASN A 1 298 ? -11.374 22.844 4.529 1.00 93.81 298 ASN A O 1
ATOM 2369 N N . VAL A 1 299 ? -9.775 23.755 5.821 1.00 91.75 299 VAL A N 1
ATOM 2370 C CA . VAL A 1 299 ? -8.680 23.501 4.877 1.00 91.75 299 VAL A CA 1
ATOM 2371 C C . VAL A 1 299 ? -8.371 22.007 4.823 1.00 91.75 299 VAL A C 1
ATOM 2373 O O . VAL A 1 299 ? -8.306 21.449 3.737 1.00 91.75 299 VAL A O 1
ATOM 2376 N N . ARG A 1 300 ? -8.268 21.325 5.973 1.00 91.81 300 ARG A N 1
ATOM 2377 C CA . ARG A 1 300 ? -8.055 19.864 6.005 1.00 91.81 300 ARG A CA 1
ATOM 2378 C C . ARG A 1 300 ? -9.176 19.103 5.290 1.00 91.81 300 ARG A C 1
ATOM 2380 O O . ARG A 1 300 ? -8.908 18.181 4.524 1.00 91.81 300 ARG A O 1
ATOM 2387 N N . LEU A 1 301 ? -10.425 19.521 5.501 1.00 95.06 301 LEU A N 1
ATOM 2388 C CA . LEU A 1 301 ? -11.584 18.944 4.821 1.00 95.06 301 LEU A CA 1
ATOM 2389 C C . LEU A 1 301 ? -11.528 19.165 3.302 1.00 95.06 301 LEU A C 1
ATOM 2391 O O . LEU A 1 301 ? -11.760 18.220 2.553 1.00 95.06 301 LEU A O 1
ATOM 2395 N N . ASP A 1 302 ? -11.196 20.375 2.839 1.00 92.88 302 ASP A N 1
ATOM 2396 C CA . ASP A 1 302 ? -11.024 20.662 1.406 1.00 92.88 302 ASP A CA 1
ATOM 2397 C C . ASP A 1 302 ? -9.944 19.773 0.775 1.00 92.88 302 ASP A C 1
ATOM 2399 O O . ASP A 1 302 ? -10.169 19.162 -0.270 1.00 92.88 302 ASP A O 1
ATOM 2403 N N . GLN A 1 303 ? -8.799 19.629 1.445 1.00 91.88 303 GLN A N 1
ATOM 2404 C CA . GLN A 1 303 ? -7.696 18.780 0.990 1.00 91.88 303 GLN A CA 1
ATOM 2405 C C . GLN A 1 303 ? -8.116 17.314 0.861 1.00 91.88 303 GLN A C 1
ATOM 2407 O O . GLN A 1 303 ? -7.822 16.681 -0.153 1.00 91.88 303 GLN A O 1
ATOM 2412 N N . LEU A 1 304 ? -8.854 16.790 1.845 1.00 94.44 304 LEU A N 1
ATOM 2413 C CA . LEU A 1 304 ? -9.413 15.440 1.799 1.00 94.44 304 LEU A CA 1
ATOM 2414 C C . LEU A 1 304 ? -10.385 15.271 0.623 1.00 94.44 304 LEU A C 1
ATOM 2416 O O . LEU A 1 304 ? -10.262 14.322 -0.149 1.00 94.44 304 LEU A O 1
ATOM 2420 N N . CYS A 1 305 ? -11.319 16.208 0.449 1.00 95.50 305 CYS A N 1
ATOM 2421 C CA . CYS A 1 305 ? -12.277 16.196 -0.657 1.00 95.50 305 CYS A CA 1
ATOM 2422 C C . CYS A 1 305 ? -11.578 16.240 -2.024 1.00 95.50 305 CYS A C 1
ATOM 2424 O O . CYS A 1 305 ? -11.956 15.503 -2.935 1.00 95.50 305 CYS A O 1
ATOM 2426 N N . ARG A 1 306 ? -10.544 17.074 -2.175 1.00 93.31 306 ARG A N 1
ATOM 2427 C CA . ARG A 1 306 ? -9.746 17.165 -3.406 1.00 93.31 306 ARG A CA 1
ATOM 2428 C C . ARG A 1 306 ? -8.978 15.877 -3.667 1.00 93.31 306 ARG A C 1
ATOM 2430 O O . ARG A 1 306 ? -9.025 15.391 -4.788 1.00 93.31 306 ARG A O 1
ATOM 2437 N N . ALA A 1 307 ? -8.351 15.281 -2.656 1.00 92.94 307 ALA A N 1
ATOM 2438 C CA . ALA A 1 307 ? -7.669 13.996 -2.807 1.00 92.94 307 ALA A CA 1
ATOM 2439 C C . ALA A 1 307 ? -8.626 12.885 -3.274 1.00 92.94 307 ALA A C 1
ATOM 2441 O O . ALA A 1 307 ? -8.285 12.120 -4.171 1.00 92.94 307 ALA A O 1
ATOM 2442 N N . VAL A 1 308 ? -9.851 12.836 -2.737 1.00 95.75 308 VAL A N 1
ATOM 2443 C CA . VAL A 1 308 ? -10.886 11.887 -3.188 1.00 95.75 308 VAL A CA 1
ATOM 2444 C C . VAL A 1 308 ? -11.261 12.115 -4.658 1.00 95.75 308 VAL A C 1
ATOM 2446 O O . VAL A 1 308 ? -11.298 11.160 -5.433 1.00 95.75 308 VAL A O 1
ATOM 2449 N N . LYS A 1 309 ? -11.478 13.371 -5.070 1.00 95.19 309 LYS A N 1
ATOM 2450 C CA . LYS A 1 309 ? -11.750 13.723 -6.477 1.00 95.19 309 LYS A CA 1
ATOM 2451 C C . LYS A 1 309 ? -10.607 13.319 -7.405 1.00 95.19 309 LYS A C 1
ATOM 2453 O O . LYS A 1 309 ? -10.862 12.805 -8.488 1.00 95.19 309 LYS A O 1
ATOM 2458 N N . MET A 1 310 ? -9.364 13.515 -6.972 1.00 92.56 310 MET A N 1
ATOM 2459 C CA . MET A 1 310 ? -8.185 13.130 -7.745 1.00 92.56 310 MET A CA 1
ATOM 2460 C C . MET A 1 310 ? -8.056 11.610 -7.891 1.00 92.56 310 MET A C 1
ATOM 2462 O O . MET A 1 310 ? -7.744 11.127 -8.975 1.00 92.56 310 MET A O 1
ATOM 2466 N N . VAL A 1 311 ? -8.380 10.836 -6.847 1.00 93.31 311 VAL A N 1
ATOM 2467 C CA . VAL A 1 311 ? -8.478 9.371 -6.969 1.00 93.31 311 VAL A CA 1
ATOM 2468 C C . VAL A 1 311 ? -9.519 8.987 -8.024 1.00 93.31 311 VAL A C 1
ATOM 2470 O O . VAL A 1 311 ? -9.230 8.155 -8.881 1.00 93.31 311 VAL A O 1
ATOM 2473 N N . TYR A 1 312 ? -10.695 9.620 -8.025 1.00 94.62 312 TYR A N 1
ATOM 2474 C CA . TYR A 1 312 ? -11.701 9.381 -9.063 1.00 94.62 312 TYR A CA 1
ATOM 2475 C C . TYR A 1 312 ? -11.209 9.763 -10.463 1.00 94.62 312 TYR A C 1
ATOM 2477 O O . TYR A 1 312 ? -11.375 8.962 -11.383 1.00 94.62 312 TYR A O 1
ATOM 2485 N N . ALA A 1 313 ? -10.544 10.912 -10.612 1.00 92.25 313 ALA A N 1
ATOM 2486 C CA . ALA A 1 313 ? -9.967 11.370 -11.877 1.00 92.25 313 ALA A CA 1
ATOM 2487 C C . ALA A 1 313 ? -8.939 10.375 -12.437 1.00 92.25 313 ALA A C 1
ATOM 2489 O O . ALA A 1 313 ? -8.967 10.073 -13.632 1.00 92.25 313 ALA A O 1
ATOM 2490 N N . SER A 1 314 ? -8.099 9.798 -11.567 1.00 89.62 314 SER A N 1
ATOM 2491 C CA . SER A 1 314 ? -7.056 8.839 -11.959 1.00 89.62 314 SER A CA 1
ATOM 2492 C C . SER A 1 314 ? -7.593 7.588 -12.660 1.00 89.62 314 SER A C 1
ATOM 2494 O O . SER A 1 314 ? -6.892 6.991 -13.475 1.00 89.62 314 SER A O 1
ATOM 2496 N N . THR A 1 315 ? -8.864 7.235 -12.428 1.00 89.44 315 THR A N 1
ATOM 2497 C CA . THR A 1 315 ? -9.560 6.142 -13.134 1.00 89.44 315 THR A CA 1
ATOM 2498 C C . THR A 1 315 ? -9.582 6.360 -14.647 1.00 89.44 315 THR A C 1
ATOM 2500 O O . THR A 1 315 ? -9.592 5.406 -15.422 1.00 89.44 315 THR A O 1
ATOM 2503 N N . PHE A 1 316 ? -9.565 7.621 -15.081 1.00 88.69 316 PHE A N 1
ATOM 2504 C CA . PHE A 1 316 ? -9.746 8.004 -16.474 1.00 88.69 316 PHE A CA 1
ATOM 2505 C C . PHE A 1 316 ? -8.483 8.539 -17.137 1.00 88.69 316 PHE A C 1
ATOM 2507 O O . PHE A 1 316 ? -8.558 8.868 -18.314 1.00 88.69 316 PHE A O 1
ATOM 2514 N N . TRP A 1 317 ? -7.344 8.623 -16.447 1.00 87.00 317 TRP A N 1
ATOM 2515 C CA . TRP A 1 317 ? -6.085 9.112 -17.019 1.00 87.00 317 TRP A CA 1
ATOM 2516 C C . TRP A 1 317 ? -5.481 8.175 -18.071 1.00 87.00 317 TRP A C 1
ATOM 2518 O O . TRP A 1 317 ? -5.860 7.009 -18.208 1.00 87.00 317 TRP A O 1
ATOM 2528 N N . GLY A 1 318 ? -4.503 8.673 -18.827 1.00 82.12 318 GLY A N 1
ATOM 2529 C CA . GLY A 1 318 ? -3.881 7.976 -19.947 1.00 82.12 318 GLY A CA 1
ATOM 2530 C C . GLY A 1 318 ? -3.302 6.616 -19.579 1.00 82.12 318 GLY A C 1
ATOM 2531 O O . GLY A 1 318 ? -3.467 5.671 -20.350 1.00 82.12 318 GLY A O 1
ATOM 2532 N N . GLN A 1 319 ? -2.688 6.486 -18.400 1.00 79.44 319 GLN A N 1
ATOM 2533 C CA . GLN A 1 319 ? -2.162 5.211 -17.904 1.00 79.44 319 GLN A CA 1
ATOM 2534 C C . GLN A 1 319 ? -3.276 4.181 -17.670 1.00 79.44 319 GLN A C 1
ATOM 2536 O O . GLN A 1 319 ? -3.169 3.054 -18.160 1.00 79.44 319 GLN A O 1
ATOM 2541 N N . ALA A 1 320 ? -4.358 4.573 -16.992 1.00 82.06 320 ALA A N 1
ATOM 2542 C CA . ALA A 1 320 ? -5.516 3.719 -16.744 1.00 82.06 320 ALA A CA 1
ATOM 2543 C C . ALA A 1 320 ? -6.238 3.334 -18.044 1.00 82.06 320 ALA A C 1
ATOM 2545 O O . ALA A 1 320 ? -6.527 2.159 -18.272 1.00 82.06 320 ALA A O 1
ATOM 2546 N N . ARG A 1 321 ? -6.441 4.286 -18.967 1.00 81.31 321 ARG A N 1
ATOM 2547 C CA . ARG A 1 321 ? -7.031 4.015 -20.293 1.00 81.31 321 ARG A CA 1
ATOM 2548 C C . ARG A 1 321 ? -6.176 3.062 -21.126 1.00 81.31 321 ARG A C 1
ATOM 2550 O O . ARG A 1 321 ? -6.707 2.136 -21.736 1.00 81.31 321 ARG A O 1
ATOM 2557 N N . ALA A 1 322 ? -4.859 3.279 -21.162 1.00 77.06 322 ALA A N 1
ATOM 2558 C CA . ALA A 1 322 ? -3.928 2.414 -21.887 1.00 77.06 322 ALA A CA 1
ATOM 2559 C C . ALA A 1 322 ? -3.938 0.988 -21.328 1.00 77.06 322 ALA A C 1
ATOM 2561 O O . ALA A 1 322 ? -3.845 0.027 -22.090 1.00 77.06 322 ALA A O 1
ATOM 2562 N N . TYR A 1 323 ? -4.082 0.860 -20.008 1.00 74.44 323 TYR A N 1
ATOM 2563 C CA . TYR A 1 323 ? -4.255 -0.421 -19.347 1.00 74.44 323 TYR A CA 1
ATOM 2564 C C . TYR A 1 323 ? -5.560 -1.107 -19.759 1.00 74.44 323 TYR A C 1
ATOM 2566 O O . TYR A 1 323 ? -5.530 -2.217 -20.288 1.00 74.44 323 TYR A O 1
ATOM 2574 N N . MET A 1 324 ? -6.697 -0.430 -19.587 1.00 75.56 324 MET A N 1
ATOM 2575 C CA . MET A 1 324 ? -8.009 -0.993 -19.908 1.00 75.56 324 MET A CA 1
ATOM 2576 C C . MET A 1 324 ? -8.099 -1.413 -21.375 1.00 75.56 324 MET A C 1
ATOM 2578 O O . MET A 1 324 ? -8.519 -2.532 -21.651 1.00 75.56 324 MET A O 1
ATOM 2582 N N . GLY A 1 325 ? -7.587 -0.597 -22.302 1.00 72.25 325 GLY A N 1
ATOM 2583 C CA . GLY A 1 325 ? -7.529 -0.936 -23.728 1.00 72.25 325 GLY A CA 1
ATOM 2584 C C . GLY A 1 325 ? -6.608 -2.113 -24.083 1.00 72.25 325 GLY A C 1
ATOM 2585 O O . GLY A 1 325 ? -6.757 -2.696 -25.158 1.00 72.25 325 GLY A O 1
ATOM 2586 N N . ALA A 1 326 ? -5.659 -2.478 -23.213 1.00 66.62 326 ALA A N 1
ATOM 2587 C CA . ALA A 1 326 ? -4.842 -3.684 -23.364 1.00 66.62 326 ALA A CA 1
ATOM 2588 C C . ALA A 1 326 ? -5.544 -4.948 -22.828 1.00 66.62 326 ALA A C 1
ATOM 2590 O O . ALA A 1 326 ? -5.134 -6.062 -23.162 1.00 66.62 326 ALA A O 1
ATOM 2591 N N . THR A 1 327 ? -6.601 -4.777 -22.034 1.00 66.88 327 THR A N 1
ATOM 2592 C CA . THR A 1 327 ? -7.445 -5.850 -21.492 1.00 66.88 327 THR A CA 1
ATOM 2593 C C . THR A 1 327 ? -8.783 -5.932 -22.234 1.00 66.88 327 THR A C 1
ATOM 2595 O O . THR A 1 327 ? -9.124 -5.070 -23.036 1.00 66.88 327 THR A O 1
ATOM 2598 N N . SER A 1 328 ? -9.567 -6.984 -21.994 1.00 63.25 328 SER A N 1
ATOM 2599 C CA . SER A 1 328 ? -10.915 -7.135 -22.566 1.00 63.25 328 SER A CA 1
ATOM 2600 C C . SER A 1 328 ? -11.996 -6.317 -21.841 1.00 63.25 328 SER A C 1
ATOM 2602 O O . SER A 1 328 ? -13.178 -6.527 -22.102 1.00 63.25 328 SER A O 1
ATOM 2604 N N . ASN A 1 329 ? -11.611 -5.440 -20.910 1.00 64.38 329 ASN A N 1
ATOM 2605 C CA . ASN A 1 329 ? -12.528 -4.755 -20.002 1.00 64.38 329 ASN A CA 1
ATOM 2606 C C . ASN A 1 329 ? -13.029 -3.434 -20.603 1.00 64.38 329 ASN A C 1
ATOM 2608 O O . ASN A 1 329 ? -12.290 -2.728 -21.295 1.00 64.38 329 ASN A O 1
ATOM 2612 N N . LEU A 1 330 ? -14.293 -3.097 -20.335 1.00 64.38 330 LEU A N 1
ATOM 2613 C CA . LEU A 1 330 ? -14.892 -1.825 -20.734 1.00 64.38 330 LEU A CA 1
ATOM 2614 C C . LEU A 1 330 ? -14.595 -0.752 -19.681 1.00 64.38 330 LEU A C 1
ATOM 2616 O O . LEU A 1 330 ? -14.758 -0.989 -18.489 1.00 64.38 330 LEU A O 1
ATOM 2620 N N . LEU A 1 331 ? -14.226 0.447 -20.141 1.00 66.56 331 LEU A N 1
ATOM 2621 C CA . LEU A 1 331 ? -14.018 1.627 -19.289 1.00 66.56 331 LEU A CA 1
ATOM 2622 C C . LEU A 1 331 ? -15.237 1.934 -18.400 1.00 66.56 331 LEU A C 1
ATOM 2624 O O . LEU A 1 331 ? -15.073 2.339 -17.255 1.00 66.56 331 LEU A O 1
ATOM 2628 N N . ASP A 1 332 ? -16.445 1.693 -18.910 1.00 65.44 332 ASP A N 1
ATOM 2629 C CA . ASP A 1 332 ? -17.707 2.020 -18.231 1.00 65.44 332 ASP A CA 1
ATOM 2630 C C . ASP A 1 332 ? -18.057 1.048 -17.095 1.00 65.44 332 ASP A C 1
ATOM 2632 O O . ASP A 1 332 ? -18.902 1.348 -16.252 1.00 65.44 332 ASP A O 1
ATOM 2636 N N . GLU A 1 333 ? -17.428 -0.129 -17.072 1.00 73.06 333 GLU A N 1
ATOM 2637 C CA . GLU A 1 333 ? -17.624 -1.125 -16.014 1.00 73.06 333 GLU A CA 1
ATOM 2638 C C . GLU A 1 333 ? -16.698 -0.877 -14.816 1.00 73.06 333 GLU A C 1
ATOM 2640 O O . GLU A 1 333 ? -16.935 -1.413 -13.727 1.00 73.06 333 GLU A O 1
ATOM 2645 N N . GLU A 1 334 ? -15.669 -0.042 -14.991 1.00 81.81 334 GLU A N 1
ATOM 2646 C CA . GLU A 1 334 ? -14.700 0.247 -13.948 1.00 81.81 334 GLU A CA 1
ATOM 2647 C C . GLU A 1 334 ? -15.282 1.216 -12.914 1.00 81.81 334 GLU A C 1
ATOM 2649 O O . GLU A 1 334 ? -15.632 2.361 -13.203 1.00 81.81 334 GLU A O 1
ATOM 2654 N N . LYS A 1 335 ? -15.365 0.745 -11.667 1.00 89.25 335 LYS A N 1
ATOM 2655 C CA . LYS A 1 335 ? -15.846 1.529 -10.525 1.00 89.25 335 LYS A CA 1
ATOM 2656 C C . LYS A 1 335 ? -14.766 1.677 -9.475 1.00 89.25 335 LYS A C 1
ATOM 2658 O O . LYS A 1 335 ? -14.045 0.722 -9.172 1.00 89.25 335 LYS A O 1
ATOM 2663 N N . MET A 1 336 ? -14.723 2.854 -8.860 1.00 93.31 336 MET A N 1
ATOM 2664 C CA . MET A 1 336 ? -13.691 3.213 -7.896 1.00 93.31 336 MET A CA 1
ATOM 2665 C C . MET A 1 336 ? -14.267 3.374 -6.488 1.00 93.31 336 MET A C 1
ATOM 2667 O O . MET A 1 336 ? -15.079 4.260 -6.232 1.00 93.31 336 MET A O 1
ATOM 2671 N N . ALA A 1 337 ? -13.827 2.537 -5.551 1.00 96.06 337 ALA A N 1
ATOM 2672 C CA . ALA A 1 337 ? -13.941 2.839 -4.128 1.00 96.06 337 ALA A CA 1
ATOM 2673 C C . ALA A 1 337 ? -12.692 3.606 -3.668 1.00 96.06 337 ALA A C 1
ATOM 2675 O O . ALA A 1 337 ? -11.638 3.537 -4.304 1.00 96.06 337 ALA A O 1
ATOM 2676 N N . VAL A 1 338 ? -12.791 4.323 -2.548 1.00 97.38 338 VAL A N 1
ATOM 2677 C CA . VAL A 1 338 ? -11.667 5.100 -2.000 1.00 97.38 338 VAL A CA 1
ATOM 2678 C C . VAL A 1 338 ? -11.411 4.704 -0.559 1.00 97.38 338 VAL A C 1
ATOM 2680 O O . VAL A 1 338 ? -12.312 4.748 0.276 1.00 97.38 338 VAL A O 1
ATOM 2683 N N . ILE A 1 339 ? -10.172 4.335 -0.257 1.00 96.94 339 ILE A N 1
ATOM 2684 C CA . ILE A 1 339 ? -9.721 4.011 1.093 1.00 96.94 339 ILE A CA 1
ATOM 2685 C C . ILE A 1 339 ? -9.145 5.278 1.724 1.00 96.94 339 ILE A C 1
ATOM 2687 O O . ILE A 1 339 ? -8.208 5.868 1.192 1.00 96.94 339 ILE A O 1
ATOM 2691 N N . LEU A 1 340 ? -9.681 5.663 2.876 1.00 97.00 340 LEU A N 1
ATOM 2692 C CA . LEU A 1 340 ? -9.134 6.669 3.779 1.00 97.00 340 LEU A CA 1
ATOM 2693 C C . LEU A 1 340 ? -8.424 5.922 4.907 1.00 97.00 340 LEU A C 1
ATOM 2695 O O . LEU A 1 340 ? -9.082 5.301 5.736 1.00 97.00 340 LEU A O 1
ATOM 2699 N N . GLN A 1 341 ? -7.098 5.928 4.925 1.00 96.31 341 GLN A N 1
ATOM 2700 C CA . GLN A 1 341 ? -6.304 5.120 5.853 1.00 96.31 341 GLN A CA 1
ATOM 2701 C C . GLN A 1 341 ? -5.359 5.995 6.670 1.00 96.31 341 GLN A C 1
ATOM 2703 O O . GLN A 1 341 ? -4.768 6.939 6.146 1.00 96.31 341 GLN A O 1
ATOM 2708 N N . ARG A 1 342 ? -5.183 5.675 7.953 1.00 95.94 342 ARG A N 1
ATOM 2709 C CA . ARG A 1 342 ? -4.143 6.295 8.783 1.00 95.94 342 ARG A CA 1
ATOM 2710 C C . ARG A 1 342 ? -2.758 5.913 8.255 1.00 95.94 342 ARG A C 1
ATOM 2712 O O . ARG A 1 342 ? -2.471 4.727 8.092 1.00 95.94 342 ARG A O 1
ATOM 2719 N N . LEU A 1 343 ? -1.898 6.899 8.008 1.00 95.56 343 LEU A N 1
ATOM 2720 C CA . LEU A 1 343 ? -0.516 6.640 7.609 1.00 95.56 343 LEU A CA 1
ATOM 2721 C C . LEU A 1 343 ? 0.289 6.128 8.811 1.00 95.56 343 LEU A C 1
ATOM 2723 O O . LEU A 1 343 ? 0.214 6.686 9.904 1.00 95.56 343 LEU A O 1
ATOM 2727 N N . VAL A 1 344 ? 1.067 5.068 8.598 1.00 96.56 344 VAL A N 1
ATOM 2728 C CA . VAL A 1 344 ? 1.939 4.479 9.623 1.00 96.56 344 VAL A CA 1
ATOM 2729 C C . VAL A 1 344 ? 3.234 5.275 9.711 1.00 96.56 344 VAL A C 1
ATOM 2731 O O . VAL A 1 344 ? 3.864 5.537 8.685 1.00 96.56 344 VAL A O 1
ATOM 2734 N N . GLY A 1 345 ? 3.647 5.618 10.927 1.00 95.25 345 GLY A N 1
ATOM 2735 C CA . GLY A 1 345 ? 4.945 6.219 11.198 1.00 95.25 345 GLY A CA 1
ATOM 2736 C C . GLY A 1 345 ? 4.912 7.284 12.280 1.00 95.25 345 GLY A C 1
ATOM 2737 O O . GLY A 1 345 ? 3.905 7.472 12.961 1.00 95.25 345 GLY A O 1
ATOM 2738 N N . GLN A 1 346 ? 6.037 7.981 12.408 1.00 95.00 346 GLN A N 1
ATOM 2739 C CA . GLN A 1 346 ? 6.256 9.003 13.422 1.00 95.00 346 GLN A CA 1
ATOM 2740 C C . GLN A 1 346 ? 6.647 10.332 12.780 1.00 95.00 346 GLN A C 1
ATOM 2742 O O . GLN A 1 346 ? 7.163 10.395 11.658 1.00 95.00 346 GLN A O 1
ATOM 2747 N N . ARG A 1 347 ? 6.374 11.423 13.503 1.00 93.94 347 ARG A N 1
ATOM 2748 C CA . ARG A 1 347 ? 6.740 12.776 13.080 1.00 93.94 347 ARG A CA 1
ATOM 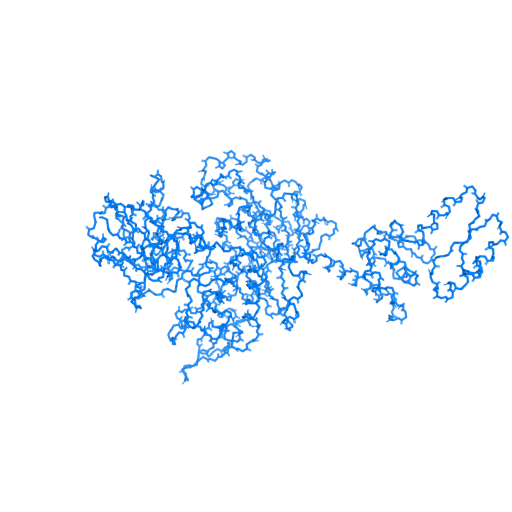2749 C C . ARG A 1 347 ? 8.122 13.146 13.613 1.00 93.94 347 ARG A C 1
ATOM 2751 O O . ARG A 1 347 ? 8.310 13.261 14.819 1.00 93.94 347 ARG A O 1
ATOM 2758 N N . HIS A 1 348 ? 9.032 13.482 12.707 1.00 94.38 348 HIS A N 1
ATOM 2759 C CA . HIS A 1 348 ? 10.369 13.993 12.997 1.00 94.38 348 HIS A CA 1
ATOM 2760 C C . HIS A 1 348 ? 10.515 15.402 12.406 1.00 94.38 348 HIS A C 1
ATOM 2762 O O . HIS A 1 348 ? 10.848 15.599 11.235 1.00 94.38 348 HIS A O 1
ATOM 2768 N N . GLY A 1 349 ? 10.163 16.415 13.205 1.00 91.56 349 GLY A N 1
ATOM 2769 C CA . GLY A 1 349 ? 10.100 17.808 12.754 1.00 91.56 349 GLY A CA 1
ATOM 2770 C C . GLY A 1 349 ? 9.105 18.000 11.602 1.00 91.56 349 GLY A C 1
ATOM 2771 O O . GLY A 1 349 ? 7.886 17.957 11.802 1.00 91.56 349 GLY A O 1
ATOM 2772 N N . ASN A 1 350 ? 9.636 18.207 10.396 1.00 91.12 350 ASN A N 1
ATOM 2773 C CA . ASN A 1 350 ? 8.863 18.417 9.166 1.00 91.12 350 ASN A CA 1
ATOM 2774 C C . ASN A 1 350 ? 8.695 17.143 8.324 1.00 91.12 350 ASN A C 1
ATOM 2776 O O . ASN A 1 350 ? 8.102 17.204 7.253 1.00 91.12 350 ASN A O 1
ATOM 2780 N N . ARG A 1 351 ? 9.209 16.000 8.781 1.00 94.56 351 ARG A N 1
ATOM 2781 C CA . ARG A 1 351 ? 9.117 14.711 8.088 1.00 94.56 351 ARG A CA 1
ATOM 2782 C C . ARG A 1 351 ? 8.170 13.790 8.841 1.00 94.56 351 ARG A C 1
ATOM 2784 O O . ARG A 1 351 ? 8.200 13.755 10.069 1.00 94.56 351 ARG A O 1
ATOM 2791 N N . PHE A 1 352 ? 7.363 13.020 8.123 1.00 95.62 352 PHE A N 1
ATOM 2792 C CA . PHE A 1 352 ? 6.592 11.922 8.704 1.00 95.62 352 PHE A CA 1
ATOM 2793 C C . PHE A 1 352 ? 6.845 10.634 7.921 1.00 95.62 352 PHE A C 1
ATOM 2795 O O . PHE A 1 352 ? 6.636 10.600 6.707 1.00 95.62 352 PHE A O 1
ATOM 2802 N N . TYR A 1 353 ? 7.321 9.585 8.588 1.00 96.94 353 TYR A N 1
ATOM 2803 C CA . TYR A 1 353 ? 7.639 8.308 7.944 1.00 96.94 353 TYR A CA 1
ATOM 2804 C C . TYR A 1 353 ? 7.661 7.146 8.954 1.00 96.94 353 TYR A C 1
ATOM 2806 O O . TYR A 1 353 ? 7.905 7.371 10.141 1.00 96.94 353 TYR A O 1
ATOM 2814 N N . PRO A 1 354 ? 7.384 5.903 8.519 1.00 97.44 354 PRO A N 1
ATOM 2815 C CA . PRO A 1 354 ? 7.583 4.712 9.343 1.00 97.44 354 PRO A CA 1
ATOM 2816 C C . PRO A 1 354 ? 9.069 4.374 9.443 1.00 97.44 354 PRO A C 1
ATOM 2818 O O . PRO A 1 354 ? 9.847 4.760 8.573 1.00 97.44 354 PRO A O 1
ATOM 2821 N N . SER A 1 355 ? 9.469 3.597 10.454 1.00 97.06 355 SER A N 1
ATOM 2822 C CA . SER A 1 355 ? 10.870 3.178 10.604 1.00 97.06 355 SER A CA 1
ATOM 2823 C C . SER A 1 355 ? 11.381 2.508 9.325 1.00 97.06 355 SER A C 1
ATOM 2825 O O . SER A 1 355 ? 12.442 2.856 8.812 1.00 97.06 355 SER A O 1
ATOM 2827 N N . PHE A 1 356 ? 10.586 1.600 8.761 1.00 97.69 356 PHE A N 1
ATOM 2828 C CA . PHE A 1 356 ? 10.806 1.051 7.429 1.00 97.69 356 PHE A CA 1
ATOM 2829 C C . PHE A 1 356 ? 9.512 0.473 6.858 1.00 97.69 356 PHE A C 1
ATOM 2831 O O . PHE A 1 356 ? 8.553 0.201 7.583 1.00 97.69 356 PHE A O 1
ATOM 2838 N N . SER A 1 357 ? 9.497 0.265 5.549 1.00 97.62 357 SER A N 1
ATOM 2839 C CA . SER A 1 357 ? 8.388 -0.350 4.822 1.00 97.62 357 SER A CA 1
ATOM 2840 C C . SER A 1 357 ? 8.909 -1.396 3.849 1.00 97.62 357 SER A C 1
ATOM 2842 O O . SER A 1 357 ? 10.098 -1.412 3.519 1.00 97.62 357 SER A O 1
ATOM 2844 N N . GLY A 1 358 ? 8.029 -2.266 3.366 1.00 95.25 358 GLY A N 1
ATOM 2845 C CA . GLY A 1 358 ? 8.440 -3.304 2.440 1.00 95.25 358 GLY A CA 1
ATOM 2846 C C . GLY A 1 358 ? 7.321 -3.997 1.686 1.00 95.25 358 GLY A C 1
ATOM 2847 O O . GLY A 1 358 ? 6.134 -3.797 1.945 1.00 95.25 358 GLY A O 1
ATOM 2848 N N . VAL A 1 359 ? 7.751 -4.835 0.748 1.00 94.56 359 VAL A N 1
ATOM 2849 C CA . VAL A 1 359 ? 6.910 -5.730 -0.047 1.00 94.56 359 VAL A CA 1
ATOM 2850 C C . VAL A 1 359 ? 7.423 -7.149 0.152 1.00 94.56 359 VAL A C 1
ATOM 2852 O O . VAL A 1 359 ? 8.609 -7.424 -0.030 1.00 94.56 359 VAL A O 1
ATOM 2855 N N . ALA A 1 360 ? 6.535 -8.051 0.545 1.00 94.62 360 ALA A N 1
ATOM 2856 C CA . ALA A 1 360 ? 6.801 -9.465 0.744 1.00 94.62 360 ALA A CA 1
ATOM 2857 C C . ALA A 1 360 ? 6.033 -10.278 -0.300 1.00 94.62 360 ALA A C 1
ATOM 2859 O O . ALA A 1 360 ? 4.834 -10.084 -0.467 1.00 94.62 360 ALA A O 1
ATOM 2860 N N . GLN A 1 361 ? 6.701 -11.206 -0.975 1.00 92.06 361 GLN A N 1
ATOM 2861 C CA . GLN A 1 361 ? 6.114 -12.094 -1.977 1.00 92.06 361 GLN A CA 1
ATOM 2862 C C . GLN A 1 361 ? 6.351 -13.543 -1.559 1.00 92.06 361 GLN A C 1
ATOM 2864 O O . GLN A 1 361 ? 7.474 -13.909 -1.200 1.00 92.06 361 GLN A O 1
ATOM 2869 N N . SER A 1 362 ? 5.320 -14.387 -1.616 1.00 92.06 362 SER A N 1
ATOM 2870 C CA . SER A 1 362 ? 5.445 -15.810 -1.265 1.00 92.06 362 SER A CA 1
ATOM 2871 C C . SER A 1 362 ? 6.208 -16.611 -2.325 1.00 92.06 362 SER A C 1
ATOM 2873 O O . SER A 1 362 ? 6.807 -17.640 -2.008 1.00 92.06 362 SER A O 1
ATOM 2875 N N . HIS A 1 363 ? 6.267 -16.091 -3.554 1.00 87.50 363 HIS A N 1
ATOM 2876 C CA . HIS A 1 363 ? 7.011 -16.674 -4.659 1.00 87.50 363 HIS A CA 1
ATOM 2877 C C . HIS A 1 363 ? 8.199 -15.801 -5.069 1.00 87.50 363 HIS A C 1
ATOM 2879 O O . HIS A 1 363 ? 8.046 -14.643 -5.452 1.00 87.50 363 HIS A O 1
ATOM 2885 N N . ASN A 1 364 ? 9.394 -16.381 -5.039 1.00 84.19 364 ASN A N 1
ATOM 2886 C CA . ASN A 1 364 ? 10.610 -15.793 -5.573 1.00 84.19 364 ASN A CA 1
ATOM 2887 C C . ASN A 1 364 ? 10.874 -16.345 -6.978 1.00 84.19 364 ASN A C 1
ATOM 2889 O O . ASN A 1 364 ? 11.280 -17.496 -7.129 1.00 84.19 364 ASN A O 1
ATOM 2893 N N . PHE A 1 365 ? 10.686 -15.513 -8.001 1.00 77.19 365 PHE A N 1
ATOM 2894 C CA . PHE A 1 365 ? 10.892 -15.908 -9.398 1.00 77.19 365 PHE A CA 1
ATOM 2895 C C . PHE A 1 365 ? 12.353 -16.200 -9.764 1.00 77.19 365 PHE A C 1
ATOM 2897 O O . PHE A 1 365 ? 12.619 -16.852 -10.769 1.00 77.19 365 PHE A O 1
ATOM 2904 N N . TYR A 1 366 ? 13.306 -15.735 -8.959 1.00 76.50 366 TYR A N 1
ATOM 2905 C CA . TYR A 1 366 ? 14.730 -15.860 -9.250 1.00 76.50 366 TYR A CA 1
ATOM 2906 C C . TYR A 1 366 ? 15.516 -16.120 -7.955 1.00 76.50 366 TYR A C 1
ATOM 2908 O O . TYR A 1 366 ? 16.272 -15.269 -7.463 1.00 76.50 366 TYR A O 1
ATOM 2916 N N . PRO A 1 367 ? 15.313 -17.295 -7.348 1.00 79.19 367 PRO A N 1
ATOM 2917 C CA . PRO A 1 367 ? 15.916 -17.613 -6.071 1.00 79.19 367 PRO A CA 1
ATOM 2918 C C . PRO A 1 367 ? 17.430 -17.809 -6.212 1.00 79.19 367 PRO A C 1
ATOM 2920 O O . PRO A 1 367 ? 17.914 -18.426 -7.160 1.00 79.19 367 PRO A O 1
ATOM 2923 N N . VAL A 1 368 ? 18.190 -17.305 -5.237 1.00 79.38 368 VAL A N 1
ATOM 2924 C CA . VAL A 1 368 ? 19.638 -17.543 -5.149 1.00 79.38 368 VAL A CA 1
ATOM 2925 C C . VAL A 1 368 ? 19.884 -18.700 -4.175 1.00 79.38 368 VAL A C 1
ATOM 2927 O O . VAL A 1 368 ? 19.465 -18.595 -3.017 1.00 79.38 368 VAL A O 1
ATOM 2930 N N . PRO A 1 369 ? 20.564 -19.791 -4.587 1.00 79.19 369 PRO A N 1
ATOM 2931 C CA . PRO A 1 369 ? 20.815 -20.936 -3.716 1.00 79.19 369 PRO A CA 1
ATOM 2932 C C . PRO A 1 369 ? 21.417 -20.527 -2.359 1.00 79.19 369 PRO A C 1
ATOM 2934 O O . PRO A 1 369 ? 22.341 -19.710 -2.311 1.00 79.19 369 PRO A O 1
ATOM 2937 N N . PRO A 1 370 ? 20.933 -21.086 -1.233 1.00 86.12 370 PRO A N 1
ATOM 2938 C CA . PRO A 1 370 ? 20.070 -22.262 -1.108 1.00 86.12 370 PRO A CA 1
ATOM 2939 C C . PRO A 1 370 ? 18.564 -21.959 -1.137 1.00 86.12 370 PRO A C 1
ATOM 2941 O O . PRO A 1 370 ? 17.783 -22.898 -0.990 1.00 86.12 370 PRO A O 1
ATOM 2944 N N . ALA A 1 371 ? 18.162 -20.692 -1.301 1.00 86.94 371 ALA A N 1
ATOM 2945 C CA . ALA A 1 371 ? 16.751 -20.330 -1.365 1.00 86.94 371 ALA A CA 1
ATOM 2946 C C . ALA A 1 371 ? 16.071 -21.012 -2.559 1.00 86.94 371 ALA A C 1
ATOM 2948 O O . ALA A 1 371 ? 16.689 -21.235 -3.605 1.00 86.94 371 ALA A O 1
ATOM 2949 N N . LYS A 1 372 ? 14.791 -21.337 -2.397 1.00 88.69 372 LYS A N 1
ATOM 2950 C CA . LYS A 1 372 ? 13.915 -21.895 -3.431 1.00 88.69 372 LYS A CA 1
ATOM 2951 C C . LYS A 1 372 ? 12.833 -20.890 -3.803 1.00 88.69 372 LYS A C 1
ATOM 2953 O O . LYS A 1 372 ? 12.561 -19.950 -3.063 1.00 88.69 372 LYS A O 1
ATOM 2958 N N . ALA A 1 373 ? 12.158 -21.134 -4.924 1.00 84.19 373 ALA A N 1
ATOM 2959 C CA . ALA A 1 373 ? 11.086 -20.257 -5.385 1.00 84.19 373 ALA A CA 1
ATOM 2960 C C . ALA A 1 373 ? 9.956 -20.103 -4.345 1.00 84.19 373 ALA A C 1
ATOM 2962 O O . ALA A 1 373 ? 9.483 -19.001 -4.112 1.00 84.19 373 ALA A O 1
ATOM 2963 N N . GLY A 1 374 ? 9.583 -21.178 -3.642 1.00 87.00 374 GLY A N 1
ATOM 2964 C CA . GLY A 1 374 ? 8.568 -21.144 -2.575 1.00 87.00 374 GLY A CA 1
ATOM 2965 C C . GLY A 1 374 ? 9.073 -20.718 -1.188 1.00 87.00 374 GLY A C 1
ATOM 2966 O O . GLY A 1 374 ? 8.380 -20.943 -0.197 1.00 87.00 374 GLY A O 1
ATOM 2967 N N . ASP A 1 375 ? 10.295 -20.187 -1.073 1.00 90.56 375 ASP A N 1
ATOM 2968 C CA . ASP A 1 375 ? 10.806 -19.648 0.199 1.00 90.56 375 ASP A CA 1
ATOM 2969 C C . ASP A 1 375 ? 10.496 -18.157 0.387 1.00 90.56 375 ASP A C 1
ATOM 2971 O O . ASP A 1 375 ? 10.755 -17.606 1.459 1.00 90.56 375 ASP A O 1
ATOM 2975 N N . GLY A 1 376 ? 9.896 -17.535 -0.631 1.00 90.62 376 GLY A N 1
ATOM 2976 C CA . GLY A 1 376 ? 9.518 -16.132 -0.646 1.00 90.62 376 GLY A CA 1
ATOM 2977 C C . GLY A 1 376 ? 10.694 -15.172 -0.818 1.00 90.62 376 GLY A C 1
ATOM 2978 O O . GLY A 1 376 ? 11.872 -15.539 -0.799 1.00 90.62 376 GLY A O 1
ATOM 2979 N N . THR A 1 377 ? 10.360 -13.904 -1.018 1.00 91.69 377 THR A N 1
ATOM 2980 C CA . THR A 1 377 ? 11.312 -12.794 -1.098 1.00 91.69 377 THR A CA 1
ATOM 2981 C C . THR A 1 377 ? 10.702 -11.561 -0.450 1.00 91.69 377 THR A C 1
ATOM 2983 O O . THR A 1 377 ? 9.501 -11.323 -0.566 1.00 91.69 377 THR A O 1
ATOM 2986 N N . VAL A 1 378 ? 11.516 -10.784 0.255 1.00 93.69 378 VAL A N 1
ATOM 2987 C CA . VAL A 1 378 ? 11.096 -9.546 0.912 1.00 93.69 378 VAL A CA 1
ATOM 2988 C C . VAL A 1 378 ? 12.029 -8.427 0.499 1.00 93.69 378 VAL A C 1
ATOM 2990 O O . VAL A 1 378 ? 13.247 -8.567 0.587 1.00 93.69 378 VAL A O 1
ATOM 2993 N N . HIS A 1 379 ? 11.434 -7.319 0.077 1.00 92.81 379 HIS A N 1
ATOM 2994 C CA . HIS A 1 379 ? 12.093 -6.052 -0.191 1.00 92.81 379 HIS A CA 1
ATOM 2995 C C . HIS A 1 379 ? 11.772 -5.074 0.931 1.00 92.81 379 HIS A C 1
ATOM 2997 O O . HIS A 1 379 ? 10.598 -4.872 1.232 1.00 92.81 379 HIS A O 1
ATOM 3003 N N . VAL A 1 380 ? 12.787 -4.457 1.531 1.00 95.00 380 VAL A N 1
ATOM 3004 C CA . VAL A 1 380 ? 12.620 -3.435 2.571 1.00 95.00 380 VAL A CA 1
ATOM 3005 C C . VAL A 1 380 ? 13.439 -2.192 2.291 1.00 95.00 380 VAL A C 1
ATOM 3007 O O . VAL A 1 380 ? 14.550 -2.256 1.766 1.00 95.00 380 VAL A O 1
ATOM 3010 N N . ALA A 1 381 ? 12.880 -1.052 2.671 1.00 95.12 381 ALA A N 1
ATOM 3011 C CA . ALA A 1 381 ? 13.530 0.243 2.601 1.00 95.12 381 ALA A CA 1
ATOM 3012 C C . ALA A 1 381 ? 13.184 1.073 3.838 1.00 95.12 381 ALA A C 1
ATOM 3014 O O . ALA A 1 381 ? 12.077 0.978 4.375 1.00 95.12 381 ALA A O 1
ATOM 3015 N N . LEU A 1 382 ? 14.128 1.901 4.283 1.00 96.44 382 LEU A N 1
ATOM 3016 C CA . LEU A 1 382 ? 13.877 2.893 5.326 1.00 96.44 382 LEU A CA 1
ATOM 3017 C C . LEU A 1 382 ? 12.860 3.920 4.808 1.00 96.44 382 LEU A C 1
ATOM 3019 O O . LEU A 1 382 ? 12.925 4.316 3.641 1.00 96.44 382 LEU A O 1
ATOM 3023 N N . GLY A 1 383 ? 11.941 4.356 5.672 1.00 96.31 383 GLY A N 1
ATOM 3024 C CA . GLY A 1 383 ? 10.900 5.325 5.327 1.00 96.31 383 GLY A CA 1
ATOM 3025 C C . GLY A 1 383 ? 9.686 4.726 4.612 1.00 96.31 383 GLY A C 1
ATOM 3026 O O . GLY A 1 383 ? 9.322 3.564 4.809 1.00 96.31 383 GLY A O 1
ATOM 3027 N N . LEU A 1 384 ? 9.008 5.553 3.810 1.00 95.38 384 LEU A N 1
ATOM 3028 C CA . LEU A 1 384 ? 7.770 5.185 3.119 1.00 95.38 384 LEU A CA 1
ATOM 3029 C C . LEU A 1 384 ? 7.981 4.070 2.081 1.00 95.38 384 LEU A C 1
ATOM 3031 O O . LEU A 1 384 ? 8.963 4.060 1.331 1.00 95.38 384 LEU A O 1
ATOM 3035 N N . GLY A 1 385 ? 6.979 3.189 1.972 1.00 90.50 385 GLY A N 1
ATOM 3036 C CA . GLY A 1 385 ? 6.950 2.060 1.032 1.00 90.50 385 GLY A CA 1
ATOM 3037 C C . GLY A 1 385 ? 7.025 2.441 -0.447 1.00 90.50 385 GLY A C 1
ATOM 3038 O O . GLY A 1 385 ? 7.411 1.600 -1.257 1.00 90.50 385 GLY A O 1
ATOM 3039 N N . LEU A 1 386 ? 6.768 3.712 -0.789 1.00 88.12 386 LEU A N 1
ATOM 3040 C CA . LEU A 1 386 ? 6.981 4.250 -2.136 1.00 88.12 386 LEU A CA 1
ATOM 3041 C C . LEU A 1 386 ? 8.396 3.958 -2.659 1.00 88.12 386 LEU A C 1
ATOM 3043 O O . LEU A 1 386 ? 8.555 3.697 -3.841 1.00 88.12 386 LEU A O 1
ATOM 3047 N N . THR A 1 387 ? 9.411 3.897 -1.789 1.00 89.06 387 THR A N 1
ATOM 3048 C CA . THR A 1 387 ? 10.784 3.540 -2.192 1.00 89.06 387 THR A CA 1
ATOM 3049 C C . THR A 1 387 ? 10.849 2.176 -2.893 1.00 89.06 387 THR A C 1
ATOM 3051 O O . THR A 1 387 ? 11.526 2.038 -3.911 1.00 89.06 387 THR A O 1
ATOM 3054 N N . VAL A 1 388 ? 10.138 1.172 -2.370 1.00 86.69 388 VAL A N 1
ATOM 3055 C CA . VAL A 1 388 ? 10.114 -0.183 -2.943 1.00 86.69 388 VAL A CA 1
ATOM 3056 C C . VAL A 1 388 ? 9.196 -0.235 -4.164 1.00 86.69 388 VAL A C 1
ATOM 3058 O O . VAL A 1 388 ? 9.581 -0.789 -5.192 1.00 86.69 388 VAL A O 1
ATOM 3061 N N . VAL A 1 389 ? 8.018 0.390 -4.072 1.00 82.31 389 VAL A N 1
ATOM 3062 C CA . VAL A 1 389 ? 7.014 0.411 -5.150 1.00 82.31 389 VAL A CA 1
ATOM 3063 C C . VAL A 1 389 ? 7.562 1.070 -6.423 1.00 82.31 389 VAL A C 1
ATOM 3065 O O . VAL A 1 389 ? 7.406 0.508 -7.507 1.00 82.31 389 VAL A O 1
ATOM 3068 N N . GLU A 1 390 ? 8.290 2.182 -6.281 1.00 79.00 390 GLU A N 1
ATOM 3069 C CA . GLU A 1 390 ? 8.948 2.930 -7.367 1.00 79.00 390 GLU A CA 1
ATOM 3070 C C . GLU A 1 390 ? 10.235 2.256 -7.889 1.00 79.00 390 GLU A C 1
ATOM 3072 O O . GLU A 1 390 ? 10.973 2.831 -8.693 1.00 79.00 390 GLU A O 1
ATOM 3077 N N . GLY A 1 391 ? 10.571 1.057 -7.402 1.00 75.88 391 GLY A N 1
ATOM 3078 C CA . GLY A 1 391 ? 11.739 0.301 -7.858 1.00 75.88 391 GLY A CA 1
ATOM 3079 C C . GLY A 1 391 ? 13.089 0.944 -7.518 1.00 75.88 391 GLY A C 1
ATOM 3080 O O . GLY A 1 391 ? 14.095 0.622 -8.161 1.00 75.88 391 GLY A O 1
ATOM 3081 N N . ARG A 1 392 ? 13.134 1.838 -6.517 1.00 83.81 392 ARG A N 1
ATOM 3082 C CA . ARG A 1 392 ? 14.380 2.449 -6.027 1.00 83.81 392 ARG A CA 1
ATOM 3083 C C . ARG A 1 392 ? 15.203 1.443 -5.212 1.00 83.81 392 ARG A C 1
ATOM 3085 O O . ARG A 1 392 ? 14.795 0.305 -4.962 1.00 83.81 392 ARG A O 1
ATOM 3092 N N . ARG A 1 393 ? 16.407 1.856 -4.805 1.00 85.00 393 ARG A N 1
ATOM 3093 C CA . ARG A 1 393 ? 17.331 1.020 -4.020 1.00 85.00 393 ARG A CA 1
ATOM 3094 C C . ARG A 1 393 ? 16.686 0.581 -2.704 1.00 85.00 393 ARG A C 1
ATOM 3096 O O . ARG A 1 393 ? 16.291 1.414 -1.893 1.00 85.00 393 ARG A O 1
ATOM 3103 N N . SER A 1 394 ? 16.601 -0.732 -2.513 1.00 89.00 394 SER A N 1
ATOM 3104 C CA . SER A 1 394 ? 16.023 -1.397 -1.344 1.00 89.00 394 SER A CA 1
ATOM 3105 C C . SER A 1 394 ? 16.782 -2.694 -1.049 1.00 89.00 394 SER A C 1
ATOM 3107 O O . SER A 1 394 ? 17.425 -3.277 -1.930 1.00 89.00 394 SER A O 1
ATOM 3109 N N . LEU A 1 395 ? 16.727 -3.153 0.199 1.00 90.56 395 LEU A N 1
ATOM 3110 C CA . LEU A 1 395 ? 17.319 -4.421 0.605 1.00 90.56 395 LEU A CA 1
ATOM 3111 C C . LEU A 1 395 ? 16.391 -5.579 0.246 1.00 90.56 395 LEU A C 1
ATOM 3113 O O . LEU A 1 395 ? 15.222 -5.556 0.623 1.00 90.56 395 LEU A O 1
ATOM 3117 N N . ARG A 1 396 ? 16.915 -6.625 -0.399 1.00 88.69 396 ARG A N 1
ATOM 3118 C CA . ARG A 1 396 ? 16.196 -7.876 -0.644 1.00 88.69 396 ARG A CA 1
ATOM 3119 C C . ARG A 1 396 ? 16.760 -9.004 0.216 1.00 88.69 396 ARG A C 1
ATOM 3121 O O . ARG A 1 396 ? 17.961 -9.274 0.206 1.00 88.69 396 ARG A O 1
ATOM 3128 N N . PHE A 1 397 ? 15.882 -9.743 0.883 1.00 91.38 397 PHE A N 1
ATOM 3129 C CA . PHE A 1 397 ? 16.246 -10.962 1.601 1.00 91.38 397 PHE A CA 1
ATOM 3130 C C . PHE A 1 397 ? 15.181 -12.054 1.450 1.00 91.38 397 PHE A C 1
ATOM 3132 O O . PHE A 1 397 ? 14.035 -11.804 1.083 1.00 91.38 397 PHE A O 1
ATOM 3139 N N . CYS A 1 398 ? 15.572 -13.295 1.730 1.00 93.31 398 CYS A N 1
ATOM 3140 C CA . CYS A 1 398 ? 14.659 -14.433 1.804 1.00 93.31 398 CYS A CA 1
ATOM 3141 C C . CYS A 1 398 ? 14.225 -14.624 3.267 1.00 93.31 398 CYS A C 1
ATOM 3143 O O . CYS A 1 398 ? 15.110 -14.848 4.098 1.00 93.31 398 CYS A O 1
ATOM 3145 N N . PRO A 1 399 ? 12.921 -14.618 3.607 1.00 93.56 399 PRO A N 1
ATOM 3146 C CA . PRO A 1 399 ? 12.439 -14.809 4.981 1.00 93.56 399 PRO A CA 1
ATOM 3147 C C . PRO A 1 399 ? 13.000 -16.047 5.680 1.00 93.56 399 PRO A C 1
ATOM 3149 O O . PRO A 1 399 ? 13.389 -15.977 6.838 1.00 93.56 399 PRO A O 1
ATOM 3152 N N . LYS A 1 400 ? 13.136 -17.170 4.960 1.00 92.50 400 LYS A N 1
ATOM 3153 C CA . LYS A 1 400 ? 13.707 -18.416 5.512 1.00 92.50 400 LYS A CA 1
ATOM 3154 C C . LYS A 1 400 ? 15.237 -18.421 5.623 1.00 92.50 400 LYS A C 1
ATOM 3156 O O . LYS A 1 400 ? 15.816 -19.297 6.265 1.00 92.50 400 LYS A O 1
ATOM 3161 N N . HIS A 1 401 ? 15.910 -17.463 4.988 1.00 91.69 401 HIS A N 1
ATOM 3162 C CA . HIS A 1 401 ? 17.368 -17.333 4.966 1.00 91.69 401 HIS A CA 1
ATOM 3163 C C . HIS A 1 401 ? 17.806 -15.864 5.152 1.00 91.69 401 HIS A C 1
ATOM 3165 O O . HIS A 1 401 ? 18.571 -15.350 4.333 1.00 91.69 401 HIS A O 1
ATOM 3171 N N . PRO A 1 402 ? 17.374 -15.175 6.228 1.00 89.94 402 PRO A N 1
ATOM 3172 C CA . PRO A 1 402 ? 17.469 -13.715 6.332 1.00 89.94 402 PRO A CA 1
ATOM 3173 C C . PRO A 1 402 ? 18.906 -13.201 6.480 1.00 89.94 402 PRO A C 1
ATOM 3175 O O . PRO A 1 402 ? 19.199 -12.058 6.154 1.00 89.94 402 PRO A O 1
ATOM 3178 N N . ARG A 1 403 ? 19.830 -14.064 6.920 1.00 86.88 403 ARG A N 1
ATOM 3179 C CA . ARG A 1 403 ? 21.255 -13.738 7.094 1.00 86.88 403 ARG A CA 1
ATOM 3180 C C . ARG A 1 403 ? 22.078 -13.835 5.808 1.00 86.88 403 ARG A C 1
ATOM 3182 O O . ARG A 1 403 ? 23.265 -13.526 5.825 1.00 86.88 403 ARG A O 1
ATOM 3189 N N . ARG A 1 404 ? 21.502 -14.327 4.706 1.00 82.25 404 ARG A N 1
ATOM 3190 C CA . ARG A 1 404 ? 22.185 -14.410 3.408 1.00 82.25 404 ARG A CA 1
ATOM 3191 C C . ARG A 1 404 ? 21.632 -13.328 2.497 1.00 82.25 404 ARG A C 1
ATOM 3193 O O . ARG A 1 404 ? 20.506 -13.447 2.032 1.00 82.25 404 ARG A O 1
ATOM 3200 N N . LEU A 1 405 ? 22.446 -12.311 2.233 1.00 79.31 405 LEU A N 1
ATOM 3201 C CA . LEU A 1 405 ? 22.088 -11.162 1.403 1.00 79.31 405 LEU A CA 1
ATOM 3202 C C . LEU A 1 405 ? 22.793 -11.286 0.040 1.00 79.31 405 LEU A C 1
ATOM 3204 O O . LEU A 1 405 ? 23.984 -10.991 -0.056 1.00 79.31 405 LEU A O 1
ATOM 3208 N N . PRO A 1 406 ? 22.109 -11.751 -1.027 1.00 64.75 406 PRO A N 1
ATOM 3209 C CA . PRO A 1 406 ? 22.757 -12.044 -2.310 1.00 64.75 406 PRO A CA 1
ATOM 3210 C C . PRO A 1 406 ? 23.356 -10.815 -3.003 1.00 64.75 406 PRO A C 1
ATOM 3212 O O . PRO A 1 406 ? 24.293 -10.949 -3.785 1.00 64.75 406 PRO A O 1
ATOM 3215 N N . GLN A 1 407 ? 22.803 -9.635 -2.721 1.00 66.56 407 GLN A N 1
ATOM 3216 C CA . GLN A 1 407 ? 23.212 -8.345 -3.286 1.00 66.56 407 GLN A CA 1
ATOM 3217 C C . GLN A 1 407 ? 24.512 -7.785 -2.699 1.00 66.56 407 GLN A C 1
ATOM 3219 O O . GLN A 1 407 ? 25.008 -6.770 -3.168 1.00 66.56 407 GLN A O 1
ATOM 3224 N N . PHE A 1 408 ? 25.071 -8.441 -1.682 1.00 63.12 408 PHE A N 1
ATOM 3225 C CA . PHE A 1 408 ? 26.254 -7.970 -0.973 1.00 63.12 408 PHE A CA 1
ATOM 3226 C C . PHE A 1 408 ? 27.385 -9.007 -0.959 1.00 63.12 408 PHE A C 1
ATOM 3228 O O . PHE A 1 408 ? 28.055 -9.230 0.051 1.00 63.12 408 PHE A O 1
ATOM 3235 N N . ALA A 1 409 ? 27.583 -9.687 -2.091 1.00 59.22 409 ALA A N 1
ATOM 3236 C CA . ALA A 1 409 ? 28.586 -10.741 -2.215 1.00 59.22 409 ALA A CA 1
ATOM 3237 C C . ALA A 1 409 ? 30.027 -10.213 -2.075 1.00 59.22 409 ALA A C 1
ATOM 3239 O O . ALA A 1 409 ? 30.901 -10.942 -1.600 1.00 59.22 409 ALA A O 1
ATOM 3240 N N . LYS A 1 410 ? 30.288 -8.960 -2.473 1.00 63.91 410 LYS A N 1
ATOM 3241 C CA . LYS A 1 410 ? 31.575 -8.267 -2.315 1.00 63.91 410 LYS A CA 1
ATOM 3242 C C . LYS A 1 410 ? 31.397 -6.942 -1.572 1.00 63.91 410 LYS A C 1
ATOM 3244 O O . LYS A 1 410 ? 30.350 -6.313 -1.646 1.00 63.91 410 LYS A O 1
ATOM 3249 N N . MET A 1 411 ? 32.469 -6.463 -0.933 1.00 60.72 411 MET A N 1
ATOM 3250 C CA . MET A 1 411 ? 32.465 -5.188 -0.195 1.00 60.72 411 MET A CA 1
ATOM 3251 C C . MET A 1 411 ? 32.083 -3.972 -1.052 1.00 60.72 411 MET A C 1
ATOM 3253 O O . MET A 1 411 ? 31.385 -3.084 -0.577 1.00 60.72 411 MET A O 1
ATOM 3257 N N . ARG A 1 412 ? 32.486 -3.937 -2.331 1.00 62.06 412 ARG A N 1
ATOM 3258 C CA . ARG A 1 412 ? 32.071 -2.870 -3.260 1.00 62.06 412 ARG A CA 1
ATOM 3259 C C . ARG A 1 412 ? 30.562 -2.865 -3.517 1.00 62.06 412 ARG A C 1
ATOM 3261 O O . ARG A 1 412 ? 29.972 -1.792 -3.566 1.00 62.06 412 ARG A O 1
ATOM 3268 N N . ASP A 1 413 ? 29.944 -4.043 -3.572 1.00 64.38 413 ASP A N 1
ATOM 3269 C CA . ASP A 1 413 ? 28.519 -4.199 -3.880 1.00 64.38 413 ASP A CA 1
ATOM 3270 C C . ASP A 1 413 ? 27.626 -3.529 -2.816 1.00 64.38 413 ASP A C 1
ATOM 3272 O O . ASP A 1 413 ? 26.525 -3.074 -3.130 1.00 64.38 413 ASP A O 1
ATOM 3276 N N . TYR A 1 414 ? 28.113 -3.405 -1.571 1.00 66.81 414 TYR A N 1
ATOM 3277 C CA . TYR A 1 414 ? 27.410 -2.702 -0.494 1.00 66.81 414 TYR A CA 1
ATOM 3278 C C . TYR A 1 414 ? 27.202 -1.218 -0.799 1.00 66.81 414 TYR A C 1
ATOM 3280 O O . TYR A 1 414 ? 26.108 -0.708 -0.577 1.00 66.81 414 TYR A O 1
ATOM 3288 N N . PHE A 1 415 ? 28.209 -0.524 -1.330 1.00 67.81 415 PHE A N 1
ATOM 3289 C CA . PHE A 1 415 ? 28.117 0.918 -1.586 1.00 67.81 415 PHE A CA 1
ATOM 3290 C C . PHE A 1 415 ? 27.304 1.240 -2.841 1.00 67.81 415 PHE A C 1
ATOM 3292 O O . PHE A 1 415 ? 26.586 2.242 -2.866 1.00 67.81 415 PHE A O 1
ATOM 3299 N N . ASP A 1 416 ? 27.360 0.361 -3.841 1.00 66.38 416 ASP A N 1
ATOM 3300 C CA . ASP A 1 416 ? 26.627 0.534 -5.096 1.00 66.38 416 ASP A CA 1
ATOM 3301 C C . ASP A 1 416 ? 25.135 0.190 -4.944 1.00 66.38 416 ASP A C 1
ATOM 3303 O O . ASP A 1 416 ? 24.286 0.833 -5.566 1.00 66.38 416 ASP A O 1
ATOM 3307 N N . SER A 1 417 ? 24.799 -0.764 -4.065 1.00 68.56 417 SER A N 1
ATOM 3308 C CA . SER A 1 417 ? 23.434 -1.300 -3.924 1.00 68.56 417 SER A CA 1
ATOM 3309 C C . SER A 1 417 ? 22.673 -0.777 -2.703 1.00 68.56 417 SER A C 1
ATOM 3311 O O . SER A 1 417 ? 21.451 -0.923 -2.640 1.00 68.56 417 SER A O 1
ATOM 3313 N N . THR A 1 418 ? 23.358 -0.179 -1.721 1.00 82.31 418 THR A N 1
ATOM 3314 C CA . THR A 1 418 ? 22.694 0.347 -0.520 1.00 82.31 418 THR A CA 1
ATOM 3315 C C . THR A 1 418 ? 21.767 1.512 -0.850 1.00 82.31 418 THR A C 1
ATOM 3317 O O . THR A 1 418 ? 22.035 2.347 -1.723 1.00 82.31 418 THR A O 1
ATOM 3320 N N . GLN A 1 419 ? 20.681 1.599 -0.087 1.00 88.88 419 GLN A N 1
ATOM 3321 C CA . GLN A 1 419 ? 19.853 2.790 -0.018 1.00 88.88 419 GLN A CA 1
ATOM 3322 C C . GLN A 1 419 ? 20.716 3.986 0.431 1.00 88.88 419 GLN A C 1
ATOM 3324 O O . GLN A 1 419 ? 21.522 3.857 1.349 1.00 88.88 419 GLN A O 1
ATOM 3329 N N . GLN A 1 420 ? 20.567 5.125 -0.248 1.00 87.38 420 GLN A N 1
ATOM 3330 C CA . GLN A 1 420 ? 21.243 6.403 0.058 1.00 87.38 420 GLN A CA 1
ATOM 3331 C C . GLN A 1 420 ? 20.236 7.502 0.431 1.00 87.38 420 GLN A C 1
ATOM 3333 O O . GLN A 1 420 ? 20.559 8.479 1.109 1.00 87.38 420 GLN A O 1
ATOM 3338 N N . GLU A 1 421 ? 18.993 7.318 -0.009 1.00 92.12 421 GLU A N 1
ATOM 3339 C CA . GLU A 1 421 ? 17.887 8.238 0.186 1.00 92.12 421 GLU A CA 1
ATOM 3340 C C . GLU A 1 421 ? 16.649 7.468 0.637 1.00 92.12 421 GLU A C 1
ATOM 3342 O O . GLU A 1 421 ? 16.487 6.290 0.321 1.00 92.12 421 GLU A O 1
ATOM 3347 N N . PHE A 1 422 ? 15.759 8.127 1.361 1.00 94.25 422 PHE A N 1
ATOM 3348 C CA . PHE A 1 422 ? 14.481 7.586 1.794 1.00 94.25 422 PHE A CA 1
ATOM 3349 C C . PHE A 1 422 ? 13.356 8.576 1.531 1.00 94.25 422 PHE A C 1
ATOM 3351 O O . PHE A 1 422 ? 13.582 9.779 1.421 1.00 94.25 422 PHE A O 1
ATOM 3358 N N . MET A 1 423 ? 12.136 8.062 1.433 1.00 94.12 423 MET A N 1
ATOM 3359 C CA . MET A 1 423 ? 10.953 8.891 1.236 1.00 94.12 423 MET A CA 1
ATOM 3360 C C . MET A 1 423 ? 10.234 9.154 2.554 1.00 94.12 423 MET A C 1
ATOM 3362 O O . MET A 1 423 ? 10.022 8.235 3.349 1.00 94.12 423 MET A O 1
ATOM 3366 N N . ALA A 1 424 ? 9.815 10.400 2.751 1.00 95.38 424 ALA A N 1
ATOM 3367 C CA . ALA A 1 424 ? 8.999 10.833 3.878 1.00 95.38 424 ALA A CA 1
ATOM 3368 C C . ALA A 1 424 ? 7.878 11.760 3.404 1.00 95.38 424 ALA A C 1
ATOM 3370 O O . ALA A 1 424 ? 8.000 12.422 2.380 1.00 95.38 424 ALA A O 1
ATOM 3371 N N . LEU A 1 425 ? 6.784 11.831 4.153 1.00 93.81 425 LEU A N 1
ATOM 3372 C CA . LEU A 1 425 ? 5.733 12.812 3.916 1.00 93.81 425 LEU A CA 1
ATOM 3373 C C . LEU A 1 425 ? 6.199 14.185 4.411 1.00 93.81 425 LEU A C 1
ATOM 3375 O O . LEU A 1 425 ? 6.700 14.297 5.536 1.00 93.81 425 LEU A O 1
ATOM 3379 N N . ASP A 1 426 ? 6.013 15.218 3.590 1.00 91.25 426 ASP A N 1
ATOM 3380 C CA . ASP A 1 426 ? 6.228 16.606 3.993 1.00 91.25 426 ASP A CA 1
ATOM 3381 C C . ASP A 1 426 ? 5.131 17.037 4.973 1.00 91.25 426 ASP A C 1
ATOM 3383 O O . ASP A 1 426 ? 4.006 17.352 4.588 1.00 91.25 426 ASP A O 1
ATOM 3387 N N . ALA A 1 427 ? 5.458 17.048 6.263 1.00 86.19 427 ALA A N 1
ATOM 3388 C CA . ALA A 1 427 ? 4.547 17.470 7.320 1.00 86.19 427 ALA A CA 1
ATOM 3389 C C . ALA A 1 427 ? 4.496 18.999 7.502 1.00 86.19 427 ALA A C 1
ATOM 3391 O O . ALA A 1 427 ? 3.660 19.487 8.275 1.00 86.19 427 ALA A O 1
ATOM 3392 N N . ALA A 1 428 ? 5.391 19.749 6.845 1.00 82.44 428 ALA A N 1
ATOM 3393 C CA . ALA A 1 428 ? 5.413 21.210 6.864 1.00 82.44 428 ALA A CA 1
ATOM 3394 C C . ALA A 1 428 ? 4.603 21.826 5.728 1.00 82.44 428 ALA A C 1
ATOM 3396 O O . ALA A 1 428 ? 4.106 22.943 5.889 1.00 82.44 428 ALA A O 1
ATOM 3397 N N . ASN A 1 429 ? 4.456 21.124 4.603 1.00 72.50 429 ASN A N 1
ATOM 3398 C CA . ASN A 1 429 ? 3.614 21.601 3.522 1.00 72.50 429 ASN A CA 1
ATOM 3399 C C . ASN A 1 429 ? 2.144 21.617 3.963 1.00 72.50 429 ASN A C 1
ATOM 3401 O O . ASN A 1 429 ? 1.522 20.588 4.229 1.00 72.50 429 ASN A O 1
ATOM 3405 N N . LEU A 1 430 ? 1.606 22.830 4.058 1.00 68.44 430 LEU A N 1
ATOM 3406 C CA . LEU A 1 430 ? 0.251 23.090 4.521 1.00 68.44 430 LEU A CA 1
ATOM 3407 C C . LEU A 1 430 ? -0.789 22.985 3.407 1.00 68.44 430 LEU A C 1
ATOM 3409 O O . LEU A 1 430 ? -1.972 22.972 3.734 1.00 68.44 430 LEU A O 1
ATOM 3413 N N . ASP A 1 431 ? -0.368 22.894 2.142 1.00 67.31 431 ASP A N 1
ATOM 3414 C CA . ASP A 1 431 ? -1.249 22.809 0.981 1.00 67.31 431 ASP A CA 1
ATOM 3415 C C . ASP A 1 431 ? -1.134 21.455 0.278 1.00 67.31 431 ASP A C 1
ATOM 3417 O O . ASP A 1 431 ? -0.068 21.056 -0.195 1.00 67.31 431 ASP A O 1
ATOM 3421 N N . PHE A 1 432 ? -2.279 20.787 0.117 1.00 67.62 432 PHE A N 1
ATOM 3422 C CA . PHE A 1 432 ? -2.427 19.724 -0.870 1.00 67.62 432 PHE A CA 1
ATOM 3423 C C . PHE A 1 432 ? -2.326 20.336 -2.266 1.00 67.62 432 PHE A C 1
ATOM 3425 O O . PHE A 1 432 ? -3.176 21.139 -2.665 1.00 67.62 432 PHE A O 1
ATOM 3432 N N . ARG A 1 433 ? -1.297 19.948 -3.019 1.00 64.50 433 ARG A N 1
ATOM 3433 C CA . ARG A 1 433 ? -1.211 20.249 -4.447 1.00 64.50 433 ARG A CA 1
ATOM 3434 C C . ARG A 1 433 ? -1.873 19.104 -5.213 1.00 64.50 433 ARG A C 1
ATOM 3436 O O . ARG A 1 433 ? -1.256 18.048 -5.315 1.00 64.50 433 ARG A O 1
ATOM 3443 N N . PRO A 1 434 ? -3.090 19.275 -5.760 1.00 54.34 434 PRO A N 1
ATOM 3444 C CA . PRO A 1 434 ? -3.602 18.378 -6.783 1.00 54.34 434 PRO A CA 1
ATOM 3445 C C . PRO A 1 434 ? -2.826 18.677 -8.065 1.00 54.34 434 PRO A C 1
ATOM 3447 O O . PRO A 1 434 ? -3.272 19.429 -8.925 1.00 54.34 434 PRO A O 1
ATOM 3450 N N . ALA A 1 435 ? -1.591 18.205 -8.119 1.00 52.56 435 ALA A N 1
ATOM 3451 C CA . ALA A 1 435 ? -0.872 18.091 -9.368 1.00 52.56 435 ALA A CA 1
ATOM 3452 C C . ALA A 1 435 ? -1.173 16.707 -9.953 1.00 52.56 435 ALA A C 1
ATOM 3454 O O . ALA A 1 435 ? -1.556 15.790 -9.222 1.00 52.56 435 ALA A O 1
ATOM 3455 N N . ASP A 1 436 ? -0.903 16.538 -11.244 1.00 53.22 436 ASP A N 1
ATOM 3456 C CA . ASP A 1 436 ? -0.836 15.221 -11.892 1.00 53.22 436 ASP A CA 1
ATOM 3457 C C . ASP A 1 436 ? 0.303 14.336 -11.314 1.00 53.22 436 ASP A C 1
ATOM 3459 O O . ASP A 1 436 ? 0.529 13.227 -11.780 1.00 53.22 436 ASP A O 1
ATOM 3463 N N . ASP A 1 437 ? 1.031 14.823 -10.297 1.00 63.69 437 ASP A N 1
ATOM 3464 C CA . ASP A 1 437 ? 2.109 14.134 -9.592 1.00 63.69 437 ASP A CA 1
ATOM 3465 C C . ASP A 1 437 ? 1.705 13.832 -8.136 1.00 63.69 437 ASP A C 1
ATOM 3467 O O . ASP A 1 437 ? 1.677 14.718 -7.272 1.00 63.69 437 ASP A O 1
ATOM 3471 N N . SER A 1 438 ? 1.410 12.562 -7.848 1.00 62.66 438 SER A N 1
ATOM 3472 C CA . SER A 1 438 ? 1.111 12.063 -6.499 1.00 62.66 438 SER A CA 1
ATOM 3473 C C . SER A 1 438 ? 2.287 12.169 -5.524 1.00 62.66 438 SER A C 1
ATOM 3475 O O . SER A 1 438 ? 2.084 12.104 -4.305 1.00 62.66 438 SER A O 1
ATOM 3477 N N . LEU A 1 439 ? 3.503 12.423 -6.019 1.00 72.31 439 LEU A N 1
ATOM 3478 C CA . LEU A 1 439 ? 4.706 12.615 -5.212 1.00 72.31 439 LEU A CA 1
ATOM 3479 C C . LEU A 1 439 ? 4.897 14.060 -4.738 1.00 72.31 439 LEU A C 1
ATOM 3481 O O . LEU A 1 439 ? 5.843 14.330 -4.001 1.00 72.31 439 LEU A O 1
ATOM 3485 N N . ALA A 1 440 ? 4.004 14.994 -5.083 1.00 73.62 440 ALA A N 1
ATOM 3486 C CA . ALA A 1 440 ? 4.158 16.414 -4.746 1.00 73.62 440 ALA A CA 1
ATOM 3487 C C . ALA A 1 440 ? 4.274 16.707 -3.234 1.00 73.62 440 ALA A C 1
ATOM 3489 O O . ALA A 1 440 ? 4.830 17.736 -2.848 1.00 73.62 440 ALA A O 1
ATOM 3490 N N . ASN A 1 441 ? 3.764 15.812 -2.380 1.00 81.50 441 ASN A N 1
ATOM 3491 C CA . ASN A 1 441 ? 3.852 15.922 -0.917 1.00 81.50 441 ASN A CA 1
ATOM 3492 C C . ASN A 1 441 ? 4.947 15.023 -0.315 1.00 81.50 441 ASN A C 1
ATOM 3494 O O . ASN A 1 441 ? 5.018 14.870 0.904 1.00 81.50 441 ASN A O 1
ATOM 3498 N N . ILE A 1 442 ? 5.773 14.388 -1.145 1.00 89.19 442 ILE A N 1
ATOM 3499 C CA . ILE A 1 442 ? 6.802 13.442 -0.722 1.00 89.19 442 ILE A CA 1
ATOM 3500 C C . ILE A 1 442 ? 8.168 14.121 -0.771 1.00 89.19 442 ILE A C 1
ATOM 3502 O O . ILE A 1 442 ? 8.600 14.654 -1.790 1.00 89.19 442 ILE A O 1
ATOM 3506 N N . LEU A 1 443 ? 8.875 14.068 0.350 1.00 91.44 443 LEU A N 1
ATOM 3507 C CA . LEU A 1 443 ? 10.268 14.460 0.464 1.00 91.44 443 LEU A CA 1
ATOM 3508 C C . LEU A 1 443 ? 11.159 13.273 0.115 1.00 91.44 443 LEU A C 1
ATOM 3510 O O . LEU A 1 443 ? 10.946 12.161 0.599 1.00 91.44 443 LEU A O 1
ATOM 3514 N N . VAL A 1 444 ? 12.198 13.538 -0.674 1.00 92.31 444 VAL A N 1
ATOM 3515 C CA . VAL A 1 444 ? 13.334 12.629 -0.845 1.00 92.31 444 VAL A CA 1
ATOM 3516 C C . VAL A 1 444 ? 14.447 13.106 0.087 1.00 92.31 444 VAL A C 1
ATOM 3518 O O . VAL A 1 444 ? 15.021 14.179 -0.098 1.00 92.31 444 VAL A O 1
ATOM 3521 N N . CYS A 1 445 ? 14.699 12.324 1.129 1.00 93.62 445 CYS A N 1
ATOM 3522 C CA . CYS A 1 445 ? 15.590 12.629 2.242 1.00 93.62 445 CYS A CA 1
ATOM 3523 C C . CYS A 1 445 ? 16.873 11.802 2.150 1.00 93.62 445 CYS A C 1
ATOM 3525 O O . CYS A 1 445 ? 16.836 10.650 1.738 1.00 93.62 445 CYS A O 1
ATOM 3527 N N . LYS A 1 446 ? 18.014 12.349 2.577 1.00 93.25 446 LYS A N 1
ATOM 3528 C CA . LYS A 1 446 ? 19.277 11.589 2.684 1.00 93.25 446 LYS A CA 1
ATOM 3529 C C . LYS A 1 446 ? 19.333 10.812 3.994 1.00 93.25 446 LYS A C 1
ATOM 3531 O O . LYS A 1 446 ? 18.789 11.293 4.984 1.00 93.25 446 LYS A O 1
ATOM 3536 N N . LEU A 1 447 ? 20.057 9.690 4.041 1.00 90.94 447 LEU A N 1
ATOM 3537 C CA . LEU A 1 447 ? 20.204 8.893 5.273 1.00 90.94 447 LEU A CA 1
ATOM 3538 C C . LEU A 1 447 ? 20.695 9.695 6.493 1.00 90.94 447 LEU A C 1
ATOM 3540 O O . LEU A 1 447 ? 20.245 9.423 7.603 1.00 90.94 447 LEU A O 1
ATOM 3544 N N . ASP A 1 448 ? 21.533 10.719 6.303 1.00 90.31 448 ASP A N 1
ATOM 3545 C CA . ASP A 1 448 ? 21.993 11.592 7.395 1.00 90.31 448 ASP A CA 1
ATOM 3546 C C . ASP A 1 448 ? 20.829 12.249 8.157 1.00 90.31 448 ASP A C 1
ATOM 3548 O O . ASP A 1 448 ? 20.895 12.418 9.370 1.00 90.31 448 ASP A O 1
ATOM 3552 N N . GLN A 1 449 ? 19.718 12.547 7.476 1.00 93.75 449 GLN A N 1
ATOM 3553 C CA . GLN A 1 449 ? 18.528 13.111 8.119 1.00 93.75 449 GLN A CA 1
ATOM 3554 C C . GLN A 1 449 ? 17.831 12.086 9.024 1.00 93.75 449 GLN A C 1
ATOM 3556 O O . GLN A 1 449 ? 17.330 12.452 10.080 1.00 93.75 449 GLN A O 1
ATOM 3561 N N . ALA A 1 450 ? 17.845 10.796 8.668 1.00 93.31 450 ALA A N 1
ATOM 3562 C CA . ALA A 1 450 ? 17.356 9.734 9.552 1.00 93.31 450 ALA A CA 1
ATOM 3563 C C . ALA A 1 450 ? 18.293 9.513 10.756 1.00 93.31 450 ALA A C 1
ATOM 3565 O O . ALA A 1 450 ? 17.855 9.081 11.823 1.00 93.31 450 ALA A O 1
ATOM 3566 N N . MET A 1 451 ? 19.588 9.817 10.612 1.00 91.94 451 MET A N 1
ATOM 3567 C CA . MET A 1 451 ? 20.5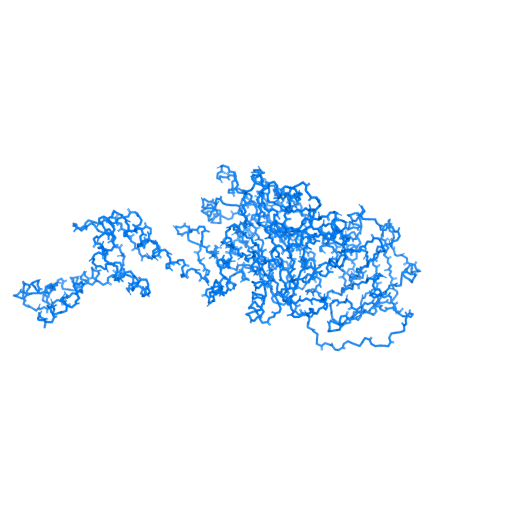29 9.815 11.735 1.00 91.94 451 MET A CA 1
ATOM 3568 C C . MET A 1 451 ? 20.240 10.969 12.702 1.00 91.94 451 MET A C 1
ATOM 3570 O O . MET A 1 451 ? 20.202 10.741 13.909 1.00 91.94 451 MET A O 1
ATOM 3574 N N . GLU A 1 452 ? 19.993 12.178 12.187 1.00 93.06 452 GLU A N 1
ATOM 3575 C CA . GLU A 1 452 ? 19.551 13.337 12.984 1.00 93.06 452 GLU A CA 1
ATOM 3576 C C . GLU A 1 452 ? 18.230 13.059 13.715 1.00 93.06 452 GLU A C 1
ATOM 3578 O O . GLU A 1 452 ? 18.069 13.443 14.873 1.00 93.06 452 GLU A O 1
ATOM 3583 N N . ASP A 1 453 ? 17.315 12.343 13.058 1.00 93.88 453 ASP A N 1
ATOM 3584 C CA . ASP A 1 453 ? 16.033 11.921 13.627 1.00 93.88 453 ASP A CA 1
ATOM 3585 C C . ASP A 1 453 ? 16.178 10.798 14.676 1.00 93.88 453 ASP A C 1
ATOM 3587 O O . ASP A 1 453 ? 15.210 10.474 15.366 1.00 93.88 453 ASP A O 1
ATOM 3591 N N . GLY A 1 454 ? 17.367 10.194 14.810 1.00 93.00 454 GLY A N 1
ATOM 3592 C CA . GLY A 1 454 ? 17.641 9.091 15.735 1.00 93.00 454 GLY A CA 1
ATOM 3593 C C . GLY A 1 454 ? 17.062 7.740 15.300 1.00 93.00 454 GLY A C 1
ATOM 3594 O O . GLY A 1 454 ? 17.056 6.797 16.089 1.00 93.00 454 GLY A O 1
ATOM 3595 N N . THR A 1 455 ? 16.588 7.623 14.059 1.00 93.75 455 THR A N 1
ATOM 3596 C CA . THR A 1 455 ? 15.906 6.424 13.552 1.00 93.75 455 THR A CA 1
ATOM 3597 C C . THR A 1 455 ? 16.846 5.480 12.813 1.00 93.75 455 THR A C 1
ATOM 3599 O O . THR A 1 455 ? 16.580 4.289 12.786 1.00 93.75 455 THR A O 1
ATOM 3602 N N . LEU A 1 456 ? 17.967 5.957 12.260 1.00 94.62 456 LEU A N 1
ATOM 3603 C CA . LEU A 1 456 ? 18.817 5.184 11.338 1.00 94.62 456 LEU A CA 1
ATOM 3604 C C . LEU A 1 456 ? 19.412 3.887 11.926 1.00 94.62 456 LEU A C 1
ATOM 3606 O O . LEU A 1 456 ? 19.610 2.915 11.199 1.00 94.62 456 LEU A O 1
ATOM 3610 N N . GLY A 1 457 ? 19.709 3.872 13.229 1.00 94.25 457 GLY A N 1
ATOM 3611 C CA . GLY A 1 457 ? 20.516 2.840 13.890 1.00 94.25 457 GLY A CA 1
ATOM 3612 C C . GLY A 1 457 ? 20.114 1.388 13.588 1.00 94.25 457 GLY A C 1
ATOM 3613 O O . GLY A 1 457 ? 20.976 0.629 13.154 1.00 94.25 457 GLY A O 1
ATOM 3614 N N . PRO A 1 458 ? 18.844 0.980 13.765 1.00 95.12 458 PRO A N 1
ATOM 3615 C CA . PRO A 1 458 ? 18.418 -0.403 13.531 1.00 95.12 458 PRO A CA 1
ATOM 3616 C C . PRO A 1 458 ? 18.426 -0.853 12.057 1.00 95.12 458 PRO A C 1
ATOM 3618 O O . PRO A 1 458 ? 18.268 -2.044 11.789 1.00 95.12 458 PRO A O 1
ATOM 3621 N N . MET A 1 459 ? 18.602 0.065 11.101 1.00 95.19 459 MET A N 1
ATOM 3622 C CA . MET A 1 459 ? 18.490 -0.211 9.663 1.00 95.19 459 MET A CA 1
ATOM 3623 C C . MET A 1 459 ? 19.843 -0.302 8.951 1.00 95.19 459 MET A C 1
ATOM 3625 O O . MET A 1 459 ? 19.880 -0.714 7.790 1.00 95.19 459 MET A O 1
ATOM 3629 N N . VAL A 1 460 ? 20.943 0.070 9.612 1.00 93.88 460 VAL A N 1
ATOM 3630 C CA . VAL A 1 460 ? 22.258 0.174 8.967 1.00 93.88 460 VAL A CA 1
ATOM 3631 C C . VAL A 1 460 ? 23.375 -0.521 9.736 1.00 93.88 460 VAL A C 1
ATOM 3633 O O . VAL A 1 460 ? 23.296 -0.714 10.949 1.00 93.88 460 VAL A O 1
ATOM 3636 N N . SER A 1 461 ? 24.468 -0.765 9.022 1.00 92.81 461 SER A N 1
ATOM 3637 C CA . SER A 1 461 ? 25.801 -0.983 9.573 1.00 92.81 461 SER A CA 1
ATOM 3638 C C . SER A 1 461 ? 26.742 0.158 9.183 1.00 92.81 461 SER A C 1
ATOM 3640 O O . SER A 1 461 ? 26.671 0.706 8.080 1.00 92.81 461 SER A O 1
ATOM 3642 N N . THR A 1 462 ? 27.665 0.507 10.072 1.00 92.31 462 THR A N 1
ATOM 3643 C CA . THR A 1 462 ? 28.771 1.431 9.811 1.00 92.31 462 THR A CA 1
ATOM 3644 C C . THR A 1 462 ? 29.985 0.673 9.275 1.00 92.31 462 THR A C 1
ATOM 3646 O O . THR A 1 462 ? 30.482 -0.259 9.908 1.00 92.31 462 THR A O 1
ATOM 3649 N N . TYR A 1 463 ? 30.525 1.118 8.142 1.00 89.44 463 TYR A N 1
ATOM 3650 C CA . TYR A 1 463 ? 31.799 0.629 7.625 1.00 89.44 463 TYR A CA 1
ATOM 3651 C C . TYR A 1 463 ? 32.982 1.128 8.462 1.00 89.44 463 TYR A C 1
ATOM 3653 O O . TYR A 1 463 ? 33.090 2.313 8.765 1.00 89.44 463 TYR A O 1
ATOM 3661 N N . ASP A 1 464 ? 33.886 0.224 8.823 1.00 88.38 464 ASP A N 1
ATOM 3662 C CA . ASP A 1 464 ? 35.121 0.495 9.554 1.00 88.38 464 ASP A CA 1
ATOM 3663 C C . ASP A 1 464 ? 36.329 0.327 8.619 1.00 88.38 464 ASP A C 1
ATOM 3665 O O . ASP A 1 464 ? 36.794 -0.802 8.434 1.00 88.38 464 ASP A O 1
ATOM 3669 N N . PRO A 1 465 ? 36.859 1.421 8.031 1.00 84.00 465 PRO A N 1
ATOM 3670 C CA . PRO A 1 465 ? 37.930 1.335 7.040 1.00 84.00 465 PRO A CA 1
ATOM 3671 C C . PRO A 1 465 ? 39.232 0.745 7.590 1.00 84.00 465 PRO A C 1
ATOM 3673 O O . PRO A 1 465 ? 40.009 0.175 6.832 1.00 84.00 465 PRO A O 1
ATOM 3676 N N . GLU A 1 466 ? 39.481 0.877 8.898 1.00 86.12 466 GLU A N 1
ATOM 3677 C CA . GLU A 1 466 ? 40.705 0.376 9.540 1.00 86.12 466 GLU A CA 1
ATOM 3678 C C . GLU A 1 466 ? 40.749 -1.154 9.590 1.00 86.12 466 GLU A C 1
ATOM 3680 O O . GLU A 1 466 ? 41.823 -1.747 9.532 1.00 86.12 466 GLU A O 1
ATOM 3685 N N . ASN A 1 467 ? 39.580 -1.789 9.699 1.00 84.88 467 ASN A N 1
ATOM 3686 C CA . ASN A 1 467 ? 39.442 -3.232 9.882 1.00 84.88 467 ASN A CA 1
ATOM 3687 C C . ASN A 1 467 ? 38.733 -3.920 8.702 1.00 84.88 467 ASN A C 1
ATOM 3689 O O . ASN A 1 467 ? 38.436 -5.108 8.806 1.00 84.88 467 ASN A O 1
ATOM 3693 N N . ASP A 1 468 ? 38.435 -3.173 7.630 1.00 82.88 468 ASP A N 1
ATOM 3694 C CA . ASP A 1 468 ? 37.699 -3.607 6.430 1.00 82.88 468 ASP A CA 1
ATOM 3695 C C . ASP A 1 468 ? 36.457 -4.457 6.761 1.00 82.88 468 ASP A C 1
ATOM 3697 O O . ASP A 1 468 ? 36.275 -5.579 6.286 1.00 82.88 468 ASP A O 1
ATOM 3701 N N . ARG A 1 469 ? 35.614 -3.942 7.666 1.00 85.94 469 ARG A N 1
ATOM 3702 C CA . ARG A 1 469 ? 34.426 -4.652 8.165 1.00 85.94 469 ARG A CA 1
ATOM 3703 C C . ARG A 1 469 ? 33.236 -3.729 8.369 1.00 85.94 469 ARG A C 1
ATOM 3705 O O . ARG A 1 469 ? 33.397 -2.527 8.555 1.00 85.94 469 ARG A O 1
ATOM 3712 N N . LEU A 1 470 ? 32.046 -4.316 8.413 1.00 87.69 470 LEU A N 1
ATOM 3713 C CA . LEU A 1 470 ? 30.817 -3.645 8.826 1.00 87.69 470 LEU A CA 1
ATOM 3714 C C . LEU A 1 470 ? 30.569 -3.889 10.318 1.00 87.69 470 LEU A C 1
ATOM 3716 O O . LEU A 1 470 ? 30.751 -5.001 10.816 1.00 87.69 470 LEU A O 1
ATOM 3720 N N . ILE A 1 471 ? 30.187 -2.836 11.032 1.00 91.25 471 ILE A N 1
ATOM 3721 C CA . ILE A 1 471 ? 29.782 -2.872 12.436 1.00 91.25 471 ILE A CA 1
ATOM 3722 C C . ILE A 1 471 ? 28.297 -2.533 12.478 1.00 91.25 471 ILE A C 1
ATOM 3724 O O . ILE A 1 471 ? 27.908 -1.481 11.981 1.00 91.25 471 ILE A O 1
ATOM 3728 N N . GLU A 1 472 ? 27.484 -3.406 13.068 1.00 92.94 472 GLU A N 1
ATOM 3729 C CA . GLU A 1 472 ? 26.041 -3.184 13.185 1.00 92.94 472 GLU A CA 1
ATOM 3730 C C . GLU A 1 472 ? 25.726 -1.872 13.918 1.00 92.94 472 GLU A C 1
ATOM 3732 O O . GLU A 1 472 ? 26.302 -1.576 14.971 1.00 92.94 472 GLU A O 1
ATOM 3737 N N . GLY A 1 473 ? 24.778 -1.109 13.375 1.00 92.50 473 GLY A N 1
ATOM 3738 C CA . GLY A 1 473 ? 24.331 0.165 13.921 1.00 92.50 473 GLY A CA 1
ATOM 3739 C C . GLY A 1 473 ? 24.953 1.392 13.252 1.00 92.50 473 GLY A C 1
ATOM 3740 O O . GLY A 1 473 ? 26.001 1.339 12.608 1.00 92.50 473 GLY A O 1
ATOM 3741 N N . ALA A 1 474 ? 24.296 2.537 13.445 1.00 91.56 474 ALA A N 1
ATOM 3742 C CA . ALA A 1 474 ? 24.804 3.837 13.024 1.00 91.56 474 ALA A CA 1
ATOM 3743 C C . ALA A 1 474 ? 25.772 4.395 14.080 1.00 91.56 474 ALA A C 1
ATOM 3745 O O . ALA A 1 474 ? 25.362 4.709 15.198 1.00 91.56 474 ALA A O 1
ATOM 3746 N N . ILE A 1 475 ? 27.051 4.542 13.724 1.00 89.56 475 ILE A N 1
ATOM 3747 C CA . ILE A 1 475 ? 28.070 5.188 14.565 1.00 89.56 475 ILE A CA 1
ATOM 3748 C C . ILE A 1 475 ? 28.357 6.592 14.008 1.00 89.56 475 ILE A C 1
ATOM 3750 O O . ILE A 1 475 ? 29.021 6.702 12.973 1.00 89.56 475 ILE A O 1
ATOM 3754 N N . PRO A 1 476 ? 27.900 7.671 14.674 1.00 82.69 476 PRO A N 1
ATOM 3755 C CA . PRO A 1 476 ? 28.094 9.031 14.184 1.00 82.69 476 PRO A CA 1
ATOM 3756 C C . PRO A 1 476 ? 29.572 9.378 13.987 1.00 82.69 476 PRO A C 1
ATOM 3758 O O . PRO A 1 476 ? 30.406 9.126 14.858 1.00 82.69 476 PRO A O 1
ATOM 3761 N N . GLY A 1 477 ? 29.896 9.981 12.842 1.00 80.50 477 GLY A N 1
ATOM 3762 C CA . GLY A 1 477 ? 31.252 10.437 12.521 1.00 80.50 477 GLY A CA 1
ATOM 3763 C C . GLY A 1 477 ? 32.258 9.324 12.204 1.00 80.50 477 GLY A C 1
ATOM 3764 O O . GLY A 1 477 ? 33.438 9.625 12.019 1.00 80.50 477 GLY A O 1
ATOM 3765 N N . LYS A 1 478 ? 31.825 8.057 12.120 1.00 81.19 478 LYS A N 1
ATOM 3766 C CA . LYS A 1 478 ? 32.680 6.925 11.752 1.00 81.19 478 LYS A CA 1
ATOM 3767 C C . LYS A 1 478 ? 32.180 6.279 10.461 1.00 81.19 478 LYS A C 1
ATOM 3769 O O . LYS A 1 478 ? 31.103 5.700 10.446 1.00 81.19 478 LYS A O 1
ATOM 3774 N N . GLY A 1 479 ? 33.015 6.329 9.421 1.00 83.38 479 GLY A N 1
ATOM 3775 C CA . GLY A 1 479 ? 32.811 5.608 8.162 1.00 83.38 479 GLY A CA 1
ATOM 3776 C C . GLY A 1 479 ? 31.511 5.934 7.423 1.00 83.38 479 GLY A C 1
ATOM 3777 O O . GLY A 1 479 ? 30.792 6.864 7.766 1.00 83.38 479 GLY A O 1
ATOM 3778 N N . ALA A 1 480 ? 31.235 5.171 6.367 1.00 87.75 480 ALA A N 1
ATOM 3779 C CA . ALA A 1 480 ? 29.992 5.271 5.608 1.00 87.75 480 ALA A CA 1
ATOM 3780 C C . ALA A 1 480 ? 28.939 4.300 6.165 1.00 87.75 480 ALA A C 1
ATOM 3782 O O . ALA A 1 480 ? 29.284 3.211 6.630 1.00 87.75 480 ALA A O 1
ATOM 3783 N N . HIS A 1 481 ? 27.664 4.684 6.097 1.00 90.50 481 HIS A N 1
ATOM 3784 C CA . HIS A 1 481 ? 26.544 3.842 6.515 1.00 90.50 481 HIS A CA 1
ATOM 3785 C C . HIS A 1 481 ? 26.004 3.023 5.341 1.00 90.50 481 HIS A C 1
ATOM 3787 O O . HIS A 1 481 ? 25.837 3.535 4.234 1.00 90.50 481 HIS A O 1
ATOM 3793 N N . VAL A 1 482 ? 25.711 1.753 5.602 1.00 90.19 482 VAL A N 1
ATOM 3794 C CA . VAL A 1 482 ? 25.138 0.805 4.646 1.00 90.19 482 VAL A CA 1
ATOM 3795 C C . VAL A 1 482 ? 23.806 0.315 5.203 1.00 90.19 482 VAL A C 1
ATOM 3797 O O . VAL A 1 482 ? 23.773 -0.276 6.276 1.00 90.19 482 VAL A O 1
ATOM 3800 N N . ALA A 1 483 ? 22.717 0.526 4.469 1.00 91.88 483 ALA A N 1
ATOM 3801 C CA . ALA A 1 483 ? 21.372 0.049 4.784 1.00 91.88 483 ALA A CA 1
ATOM 3802 C C . ALA A 1 483 ? 21.219 -1.451 4.481 1.00 91.88 483 ALA A C 1
ATOM 3804 O O . ALA A 1 483 ? 20.563 -1.857 3.521 1.00 91.88 483 ALA A O 1
ATOM 3805 N N . ASP A 1 484 ? 21.864 -2.274 5.302 1.00 90.88 484 ASP A N 1
ATOM 3806 C CA . ASP A 1 484 ? 21.852 -3.738 5.235 1.00 90.88 484 ASP A CA 1
ATOM 3807 C C . ASP A 1 484 ? 20.858 -4.389 6.210 1.00 90.88 484 ASP A C 1
ATOM 3809 O O . ASP A 1 484 ? 20.702 -5.612 6.196 1.00 90.88 484 ASP A O 1
ATOM 3813 N N . PHE A 1 485 ? 20.190 -3.586 7.050 1.00 94.81 485 PHE A N 1
ATOM 3814 C CA . PHE A 1 485 ? 19.256 -4.028 8.085 1.00 94.81 485 PHE A CA 1
ATOM 3815 C C . PHE A 1 485 ? 19.841 -5.123 8.994 1.00 94.81 485 PHE A C 1
ATOM 3817 O O . PHE A 1 485 ? 19.096 -5.945 9.539 1.00 94.81 485 PHE A O 1
ATOM 3824 N N . ALA A 1 486 ? 21.165 -5.156 9.184 1.00 93.25 486 ALA A N 1
ATOM 3825 C CA . ALA A 1 486 ? 21.821 -6.192 9.976 1.00 93.25 486 ALA A CA 1
ATOM 3826 C C . ALA A 1 486 ? 21.297 -6.283 11.425 1.00 93.25 486 ALA A C 1
ATOM 3828 O O . ALA A 1 486 ? 20.996 -7.404 11.849 1.00 93.25 486 ALA A O 1
ATOM 3829 N N . PRO A 1 487 ? 21.043 -5.175 12.156 1.00 94.94 487 PRO A N 1
ATOM 3830 C CA . PRO A 1 487 ? 20.447 -5.265 13.491 1.00 94.94 487 PRO A CA 1
ATOM 3831 C C . PRO A 1 487 ? 19.090 -5.993 13.511 1.00 94.94 487 PRO A C 1
ATOM 3833 O O . PRO A 1 487 ? 18.786 -6.738 14.445 1.00 94.94 487 PRO A O 1
ATOM 3836 N N . ILE A 1 488 ? 18.274 -5.826 12.466 1.00 95.62 488 ILE A N 1
ATOM 3837 C CA . ILE A 1 488 ? 16.961 -6.475 12.330 1.00 95.62 488 ILE A CA 1
ATOM 3838 C C . ILE A 1 488 ? 17.113 -7.938 11.889 1.00 95.62 488 ILE A C 1
ATOM 3840 O O . ILE A 1 488 ? 16.527 -8.823 12.505 1.00 95.62 488 ILE A O 1
ATOM 3844 N N . LEU A 1 489 ? 17.904 -8.219 10.850 1.00 94.44 489 LEU A N 1
ATOM 3845 C CA . LEU A 1 489 ? 17.966 -9.544 10.213 1.00 94.44 489 LEU A CA 1
ATOM 3846 C C . LEU A 1 489 ? 18.965 -10.515 10.863 1.00 94.44 489 LEU A C 1
ATOM 3848 O O . LEU A 1 489 ? 18.804 -11.735 10.760 1.00 94.44 489 LEU A O 1
ATOM 3852 N N . GLN A 1 490 ? 20.014 -10.002 11.506 1.00 90.81 490 GLN A N 1
ATOM 3853 C CA . GLN A 1 490 ? 21.082 -10.806 12.112 1.00 90.81 490 GLN A CA 1
ATOM 3854 C C . GLN A 1 490 ? 20.931 -10.868 13.631 1.00 90.81 490 GLN A C 1
ATOM 3856 O O . GLN A 1 490 ? 20.874 -11.972 14.187 1.00 90.81 490 GLN A O 1
ATOM 3861 N N . SER A 1 491 ? 20.790 -9.701 14.266 1.00 91.69 491 SER A N 1
ATOM 3862 C CA . SER A 1 491 ? 20.646 -9.547 15.721 1.00 91.69 491 SER A CA 1
ATOM 3863 C C . SER A 1 491 ? 19.203 -9.650 16.228 1.00 91.69 491 SER A C 1
ATOM 3865 O O . SER A 1 491 ? 18.982 -9.644 17.437 1.00 91.69 491 SER A O 1
ATOM 3867 N N . ASN A 1 492 ? 18.224 -9.804 15.328 1.00 89.94 492 ASN A N 1
ATOM 3868 C CA . ASN A 1 492 ? 16.806 -9.981 15.653 1.00 89.94 492 ASN A CA 1
ATOM 3869 C C . ASN A 1 492 ? 16.224 -8.856 16.533 1.00 89.94 492 ASN A C 1
ATOM 3871 O O . ASN A 1 492 ? 15.404 -9.107 17.415 1.00 89.94 492 ASN A O 1
ATOM 3875 N N . TYR A 1 493 ? 16.639 -7.604 16.298 1.00 93.50 493 TYR A N 1
ATOM 3876 C CA . TYR A 1 493 ? 16.083 -6.426 16.984 1.00 93.50 493 TYR A CA 1
ATOM 3877 C C . TYR A 1 493 ? 14.552 -6.323 16.816 1.00 93.50 493 TYR A C 1
ATOM 3879 O O . TYR A 1 493 ? 13.824 -5.886 17.714 1.00 93.50 493 TYR A O 1
ATOM 3887 N N . PHE A 1 494 ? 14.060 -6.776 15.662 1.00 95.25 494 PHE A N 1
ATOM 3888 C CA . PHE A 1 494 ? 12.649 -6.936 15.341 1.00 95.25 494 PHE A CA 1
ATOM 3889 C C . PHE A 1 494 ? 12.479 -8.218 14.504 1.00 95.25 494 PHE A C 1
ATOM 3891 O O . PHE A 1 494 ? 13.234 -8.381 13.542 1.00 95.25 494 PHE A O 1
ATOM 3898 N N . PRO A 1 495 ? 11.511 -9.108 14.805 1.00 95.25 495 PRO A N 1
ATOM 3899 C CA . PRO A 1 495 ? 11.382 -10.426 14.168 1.00 95.25 495 PRO A CA 1
ATOM 3900 C C . PRO A 1 495 ? 10.755 -10.356 12.765 1.00 95.25 495 PRO A C 1
ATOM 3902 O O . PRO A 1 495 ? 9.789 -11.045 12.443 1.00 95.25 495 PRO A O 1
ATOM 3905 N N . LEU A 1 496 ? 11.300 -9.502 11.896 1.00 96.50 496 LEU A N 1
ATOM 3906 C CA . LEU A 1 496 ? 10.771 -9.227 10.561 1.00 96.50 496 LEU A CA 1
ATOM 3907 C C . LEU A 1 496 ? 10.707 -10.487 9.688 1.00 96.50 496 LEU A C 1
ATOM 3909 O O . LEU A 1 496 ? 9.713 -10.720 9.000 1.00 96.50 496 LEU A O 1
ATOM 3913 N N . ALA A 1 497 ? 11.779 -11.280 9.692 1.00 95.56 497 ALA A N 1
ATOM 3914 C CA . ALA A 1 497 ? 11.882 -12.478 8.867 1.00 95.56 497 ALA A CA 1
ATOM 3915 C C . ALA A 1 497 ? 10.841 -13.532 9.271 1.00 95.56 497 ALA A C 1
ATOM 3917 O O . ALA A 1 497 ? 10.163 -14.090 8.409 1.00 95.56 497 ALA A O 1
ATOM 3918 N N . ASP A 1 498 ? 10.652 -13.734 10.575 1.00 94.88 498 ASP A N 1
ATOM 3919 C CA . ASP A 1 498 ? 9.690 -14.703 11.094 1.00 94.88 498 ASP A CA 1
ATOM 3920 C C . ASP A 1 498 ? 8.243 -14.241 10.857 1.00 94.88 498 ASP A C 1
ATOM 3922 O O . ASP A 1 498 ? 7.411 -15.029 10.401 1.00 94.88 498 ASP A O 1
ATOM 3926 N N . ILE A 1 499 ? 7.951 -12.950 11.076 1.00 95.50 499 ILE A N 1
ATOM 3927 C CA . ILE A 1 499 ? 6.630 -12.359 10.800 1.00 95.50 499 ILE A CA 1
ATOM 3928 C C . ILE A 1 499 ? 6.281 -12.497 9.318 1.00 95.50 499 ILE A C 1
ATOM 3930 O O . ILE A 1 499 ? 5.209 -12.995 8.978 1.00 95.50 499 ILE A O 1
ATOM 3934 N N . THR A 1 500 ? 7.179 -12.081 8.423 1.00 95.81 500 THR A N 1
ATOM 3935 C CA . THR A 1 500 ? 6.924 -12.157 6.977 1.00 95.81 500 THR A CA 1
ATOM 3936 C C . THR A 1 500 ? 6.802 -13.600 6.502 1.00 95.81 500 THR A C 1
ATOM 3938 O O . THR A 1 500 ? 5.900 -13.888 5.720 1.00 95.81 500 THR A O 1
ATOM 3941 N N . SER A 1 501 ? 7.616 -14.530 7.014 1.00 95.12 501 SER A N 1
ATOM 3942 C CA . SER A 1 501 ? 7.480 -15.954 6.687 1.00 95.12 501 SER A CA 1
ATOM 3943 C C . SER A 1 501 ? 6.112 -16.504 7.100 1.00 95.12 501 SER A C 1
ATOM 3945 O O . SER A 1 501 ? 5.456 -17.156 6.290 1.00 95.12 501 SER A O 1
ATOM 3947 N N . LEU A 1 502 ? 5.662 -16.223 8.329 1.00 93.94 502 LEU A N 1
ATOM 3948 C CA . LEU A 1 502 ? 4.365 -16.685 8.827 1.00 93.94 502 LEU A CA 1
ATOM 3949 C C . LEU A 1 502 ? 3.209 -16.097 8.011 1.00 93.94 502 LEU A C 1
ATOM 3951 O O . LEU A 1 502 ? 2.334 -16.830 7.557 1.00 93.94 502 LEU A O 1
ATOM 3955 N N . LEU A 1 503 ? 3.205 -14.778 7.808 1.00 93.94 503 LEU A N 1
ATOM 3956 C CA . LEU A 1 503 ? 2.105 -14.086 7.136 1.00 93.94 503 LEU A CA 1
ATOM 3957 C C . LEU A 1 503 ? 1.996 -14.458 5.653 1.00 93.94 503 LEU A C 1
ATOM 3959 O O . LEU A 1 503 ? 0.879 -14.576 5.150 1.00 93.94 503 LEU A O 1
ATOM 3963 N N . LEU A 1 504 ? 3.118 -14.700 4.966 1.00 94.12 504 LEU A N 1
ATOM 3964 C CA . LEU A 1 504 ? 3.108 -15.204 3.589 1.00 94.12 504 LEU A CA 1
ATOM 3965 C C . LEU A 1 504 ? 2.516 -16.615 3.505 1.00 94.12 504 LEU A C 1
ATOM 3967 O O . LEU A 1 504 ? 1.703 -16.884 2.620 1.00 94.12 504 LEU A O 1
ATOM 3971 N N . ASP A 1 505 ? 2.874 -17.507 4.431 1.00 92.62 505 ASP A N 1
ATOM 3972 C CA . ASP A 1 505 ? 2.319 -18.863 4.463 1.00 92.62 505 ASP A CA 1
ATOM 3973 C C . ASP A 1 505 ? 0.820 -18.862 4.769 1.00 92.62 505 ASP A C 1
ATOM 3975 O O . ASP A 1 505 ? 0.047 -19.540 4.086 1.00 92.62 505 ASP A O 1
ATOM 3979 N N . VAL A 1 506 ? 0.394 -18.068 5.751 1.00 91.50 506 VAL A N 1
ATOM 3980 C CA . VAL A 1 506 ? -1.022 -17.926 6.097 1.00 91.50 506 VAL A CA 1
ATOM 3981 C C . VAL A 1 506 ? -1.797 -17.290 4.942 1.00 91.50 506 VAL A C 1
ATOM 3983 O O . VAL A 1 506 ? -2.858 -17.793 4.574 1.00 91.50 506 VAL A O 1
ATOM 3986 N N . GLY A 1 507 ? -1.267 -16.230 4.324 1.00 90.94 507 GLY A N 1
ATOM 3987 C CA . GLY A 1 507 ? -1.875 -15.584 3.161 1.00 90.94 507 GLY A CA 1
ATOM 3988 C C . GLY A 1 507 ? -2.061 -16.558 1.997 1.00 90.94 507 GLY A C 1
ATOM 3989 O O . GLY A 1 507 ? -3.165 -16.663 1.460 1.00 90.94 507 GLY A O 1
ATOM 3990 N N . ARG A 1 508 ? -1.030 -17.350 1.679 1.00 91.12 508 ARG A N 1
ATOM 3991 C CA . ARG A 1 508 ? -1.075 -18.378 0.628 1.00 91.12 508 ARG A CA 1
ATOM 3992 C C . ARG A 1 508 ? -2.122 -19.452 0.907 1.00 91.12 508 ARG A C 1
ATOM 3994 O O . ARG A 1 508 ? -2.890 -19.816 0.018 1.00 91.12 508 ARG A O 1
ATOM 4001 N N . GLN A 1 509 ? -2.177 -19.961 2.137 1.00 89.81 509 GLN A N 1
ATOM 4002 C CA . GLN A 1 509 ? -3.169 -20.967 2.530 1.00 89.81 509 GLN A CA 1
ATOM 4003 C C . GLN A 1 509 ? -4.593 -20.414 2.472 1.00 89.81 509 GLN A C 1
ATOM 4005 O O . GLN A 1 509 ? -5.501 -21.093 1.995 1.00 89.81 509 GLN A O 1
ATOM 4010 N N . ALA A 1 510 ? -4.786 -19.186 2.948 1.00 87.00 510 ALA A N 1
ATOM 4011 C CA . ALA A 1 510 ? -6.101 -18.586 3.069 1.00 87.00 510 ALA A CA 1
ATOM 4012 C C . ALA A 1 510 ? -6.654 -18.105 1.709 1.00 87.00 510 ALA A C 1
ATOM 4014 O O . ALA A 1 510 ? -7.863 -18.185 1.496 1.00 87.00 510 ALA A O 1
ATOM 4015 N N . MET A 1 511 ? -5.796 -17.646 0.786 1.00 86.06 511 MET A N 1
ATOM 4016 C CA . MET A 1 511 ? -6.183 -17.233 -0.575 1.00 86.06 511 MET A CA 1
ATOM 4017 C C . MET A 1 511 ? -6.133 -18.371 -1.610 1.00 86.06 511 MET A C 1
ATOM 4019 O O . MET A 1 511 ? -6.746 -18.261 -2.670 1.00 86.06 511 MET A O 1
ATOM 4023 N N . GLY A 1 512 ? -5.434 -19.474 -1.320 1.00 86.81 512 GLY A N 1
ATOM 4024 C CA . GLY A 1 512 ? -5.316 -20.628 -2.220 1.00 86.81 512 GLY A CA 1
ATOM 4025 C C . GLY A 1 512 ? -4.389 -20.412 -3.425 1.00 86.81 512 GLY A C 1
ATOM 4026 O O . GLY A 1 512 ? -4.416 -21.204 -4.365 1.00 86.81 512 GLY A O 1
ATOM 4027 N N . CYS A 1 513 ? -3.577 -19.356 -3.412 1.00 86.25 513 CYS A N 1
ATOM 4028 C CA . CYS A 1 513 ? -2.602 -19.014 -4.447 1.00 86.25 513 CYS A CA 1
ATOM 4029 C C . CYS A 1 513 ? -1.387 -18.316 -3.825 1.00 86.25 513 CYS A C 1
ATOM 4031 O O . CYS A 1 513 ? -1.393 -18.010 -2.636 1.00 86.25 513 CYS A O 1
ATOM 4033 N N . GLU A 1 514 ? -0.349 -18.055 -4.620 1.00 88.31 514 GLU A N 1
ATOM 4034 C CA . GLU A 1 514 ? 0.755 -17.190 -4.187 1.00 88.31 514 GLU A CA 1
ATOM 4035 C C . GLU A 1 514 ? 0.233 -15.775 -3.883 1.00 88.31 514 GLU A C 1
ATOM 4037 O O . GLU A 1 514 ? -0.774 -15.345 -4.452 1.00 88.31 514 GLU A O 1
ATOM 4042 N N . VAL A 1 515 ? 0.882 -15.066 -2.961 1.00 90.00 515 VAL A N 1
ATOM 4043 C CA . VAL A 1 515 ? 0.435 -13.768 -2.444 1.00 90.00 515 VAL A CA 1
ATOM 4044 C C . VAL A 1 515 ? 1.579 -12.768 -2.359 1.00 90.00 515 VAL A C 1
ATOM 4046 O O . VAL A 1 515 ? 2.726 -13.115 -2.071 1.00 90.00 515 VAL A O 1
ATOM 4049 N N . GLU A 1 516 ? 1.226 -11.504 -2.557 1.00 91.06 516 GLU A N 1
ATOM 4050 C CA . GLU A 1 516 ? 2.072 -10.351 -2.283 1.00 91.06 516 GLU A CA 1
ATOM 4051 C C . GLU A 1 516 ? 1.440 -9.517 -1.166 1.00 91.06 516 GLU A C 1
ATOM 4053 O O . GLU A 1 516 ? 0.221 -9.338 -1.114 1.00 91.06 516 GLU A O 1
ATOM 4058 N N . MET A 1 517 ? 2.273 -9.005 -0.266 1.00 93.00 517 MET A N 1
ATOM 4059 C CA . MET A 1 517 ? 1.872 -8.206 0.880 1.00 93.00 517 MET A CA 1
ATOM 4060 C C . MET A 1 517 ? 2.750 -6.961 0.998 1.00 93.00 517 MET A C 1
ATOM 4062 O O . MET A 1 517 ? 3.971 -7.063 1.102 1.00 93.00 517 MET A O 1
ATOM 4066 N N . GLU A 1 518 ? 2.121 -5.792 1.055 1.00 95.06 518 GLU A N 1
ATOM 4067 C CA . GLU A 1 518 ? 2.778 -4.529 1.395 1.00 95.06 518 GLU A CA 1
ATOM 4068 C C . GLU A 1 518 ? 2.643 -4.274 2.896 1.00 95.06 518 GLU A C 1
ATOM 4070 O O . GLU A 1 518 ? 1.564 -4.459 3.471 1.00 95.06 518 GLU A O 1
ATOM 4075 N N . PHE A 1 519 ? 3.716 -3.820 3.539 1.00 97.19 519 PHE A N 1
ATOM 4076 C CA . PHE A 1 519 ? 3.733 -3.563 4.976 1.00 97.19 519 PHE A CA 1
ATOM 4077 C C . PHE A 1 519 ? 4.554 -2.326 5.352 1.00 97.19 519 PHE A C 1
ATOM 4079 O O . PHE A 1 519 ? 5.441 -1.889 4.617 1.00 97.19 519 PHE A O 1
ATOM 4086 N N . ALA A 1 520 ? 4.278 -1.796 6.540 1.00 97.94 520 ALA A N 1
ATOM 4087 C CA . ALA A 1 520 ? 5.091 -0.799 7.226 1.00 97.94 520 ALA A CA 1
ATOM 4088 C C . ALA A 1 520 ? 5.344 -1.232 8.672 1.00 97.94 520 ALA A C 1
ATOM 4090 O O . ALA A 1 520 ? 4.496 -1.869 9.299 1.00 97.94 520 ALA A O 1
ATOM 4091 N N . VAL A 1 521 ? 6.507 -0.875 9.205 1.00 97.88 521 VAL A N 1
ATOM 4092 C CA . VAL A 1 521 ? 6.893 -1.159 10.586 1.00 97.88 521 VAL A CA 1
ATOM 4093 C C . VAL A 1 521 ? 7.146 0.141 11.331 1.00 97.88 521 VAL A C 1
ATOM 4095 O O . VAL A 1 521 ? 7.891 1.010 10.872 1.00 97.88 521 VAL A O 1
ATOM 4098 N N . ASP A 1 522 ? 6.536 0.237 12.506 1.00 96.44 522 ASP A N 1
ATOM 4099 C CA . ASP A 1 522 ? 6.843 1.246 13.513 1.00 96.44 522 ASP A CA 1
ATOM 4100 C C . ASP A 1 522 ? 7.607 0.556 14.649 1.00 96.44 522 ASP A C 1
ATOM 4102 O O . ASP A 1 522 ? 7.039 -0.247 15.395 1.00 96.44 522 ASP A O 1
ATOM 4106 N N . LEU A 1 523 ? 8.912 0.819 14.751 1.00 95.44 523 LEU A N 1
ATOM 4107 C CA . LEU A 1 523 ? 9.763 0.221 15.783 1.00 95.44 523 LEU A CA 1
ATOM 4108 C C . LEU A 1 523 ? 9.509 0.807 17.176 1.00 95.44 523 LEU A C 1
ATOM 4110 O O . LEU A 1 523 ? 9.761 0.114 18.160 1.00 95.44 523 LEU A O 1
ATOM 4114 N N . GLU A 1 524 ? 9.012 2.042 17.272 1.00 92.25 524 GLU A N 1
ATOM 4115 C CA . GLU A 1 524 ? 8.724 2.699 18.551 1.00 92.25 524 GLU A CA 1
ATOM 4116 C C . GLU A 1 524 ? 7.483 2.082 19.199 1.00 92.25 524 GLU A C 1
ATOM 4118 O O . GLU A 1 524 ? 7.504 1.725 20.376 1.00 92.25 524 GLU A O 1
ATOM 4123 N N . GLN A 1 525 ? 6.433 1.864 18.405 1.00 92.31 525 GLN A N 1
ATOM 4124 C CA . GLN A 1 525 ? 5.218 1.171 18.850 1.00 92.31 525 GLN A CA 1
ATOM 4125 C C . GLN A 1 525 ? 5.338 -0.361 18.784 1.00 92.31 525 GLN A C 1
ATOM 4127 O O . GLN A 1 525 ? 4.455 -1.074 19.262 1.00 92.31 525 GLN A O 1
ATOM 4132 N N . ARG A 1 526 ? 6.422 -0.875 18.185 1.00 94.06 526 ARG A N 1
ATOM 4133 C CA . ARG A 1 526 ? 6.632 -2.297 17.857 1.00 94.06 526 ARG A CA 1
ATOM 4134 C C . ARG A 1 526 ? 5.436 -2.901 17.114 1.00 94.06 526 ARG A C 1
ATOM 4136 O O . ARG A 1 526 ? 4.937 -3.979 17.447 1.00 94.06 526 ARG A O 1
ATOM 4143 N N . GLU A 1 527 ? 4.985 -2.203 16.077 1.00 94.75 527 GLU A N 1
ATOM 4144 C CA . GLU A 1 527 ? 3.850 -2.614 15.253 1.00 94.75 527 GLU A CA 1
ATOM 4145 C C . GLU A 1 527 ? 4.286 -3.048 13.851 1.00 94.75 527 GLU A C 1
ATOM 4147 O O . GLU A 1 527 ? 5.001 -2.327 13.152 1.00 94.75 527 GLU A O 1
ATOM 4152 N N . PHE A 1 528 ? 3.788 -4.205 13.411 1.00 96.19 528 PHE A N 1
ATOM 4153 C CA . PHE A 1 528 ? 3.819 -4.632 12.016 1.00 96.19 528 PHE A CA 1
ATOM 4154 C C . PHE A 1 528 ? 2.454 -4.354 11.386 1.00 96.19 528 PHE A C 1
ATOM 4156 O O . PHE A 1 528 ? 1.449 -4.977 11.742 1.00 96.19 528 PHE A O 1
ATOM 4163 N N . ASN A 1 529 ? 2.419 -3.411 10.452 1.00 95.81 529 ASN A N 1
ATOM 4164 C CA . ASN A 1 529 ? 1.199 -2.929 9.828 1.00 95.81 529 ASN A CA 1
ATOM 4165 C C . ASN A 1 529 ? 1.091 -3.434 8.393 1.00 95.81 529 ASN A C 1
ATOM 4167 O O . ASN A 1 529 ? 1.935 -3.116 7.557 1.00 95.81 529 ASN A O 1
ATOM 4171 N N . ILE A 1 530 ? 0.023 -4.165 8.085 1.00 95.31 530 ILE A N 1
ATOM 4172 C CA . ILE A 1 530 ? -0.259 -4.603 6.715 1.00 95.31 530 ILE A CA 1
ATOM 4173 C C . ILE A 1 530 ? -1.018 -3.507 5.981 1.00 95.31 530 ILE A C 1
ATOM 4175 O O . ILE A 1 530 ? -2.086 -3.068 6.412 1.00 95.31 530 ILE A O 1
ATOM 4179 N N . LEU A 1 531 ? -0.447 -3.069 4.864 1.00 94.56 531 LEU A N 1
ATOM 4180 C CA . LEU A 1 531 ? -0.958 -1.977 4.040 1.00 94.56 531 LEU A CA 1
ATOM 4181 C C . LEU A 1 531 ? -1.761 -2.484 2.844 1.00 94.56 531 LEU A C 1
ATOM 4183 O O . LEU A 1 531 ? -2.670 -1.791 2.392 1.00 94.56 531 LEU A O 1
ATOM 4187 N N . GLN A 1 532 ? -1.429 -3.668 2.330 1.00 92.06 532 GLN A N 1
ATOM 4188 C CA . GLN A 1 532 ? -2.155 -4.346 1.258 1.00 92.06 532 GLN A CA 1
ATOM 4189 C C . GLN A 1 532 ? -1.793 -5.834 1.262 1.00 92.06 532 GLN A C 1
ATOM 4191 O O . GLN A 1 532 ? -0.675 -6.203 1.615 1.00 92.06 532 GLN A O 1
ATOM 4196 N N . ILE A 1 533 ? -2.725 -6.685 0.840 1.00 90.75 533 ILE A N 1
ATOM 4197 C CA . ILE A 1 533 ? -2.453 -8.079 0.487 1.00 90.75 533 ILE A CA 1
ATOM 4198 C C . ILE A 1 533 ? -3.229 -8.413 -0.784 1.00 90.75 533 ILE A C 1
ATOM 4200 O O . ILE A 1 533 ? -4.418 -8.094 -0.873 1.00 90.75 533 ILE A O 1
ATOM 4204 N N . ARG A 1 534 ? -2.564 -9.031 -1.759 1.00 86.38 534 ARG A N 1
ATOM 4205 C CA . ARG A 1 534 ? -3.157 -9.373 -3.054 1.00 86.38 534 ARG A CA 1
ATOM 4206 C C . ARG A 1 534 ? -2.710 -10.756 -3.536 1.00 86.38 534 ARG A C 1
ATOM 4208 O O . ARG A 1 534 ? -1.596 -11.181 -3.213 1.00 86.38 534 ARG A O 1
ATOM 4215 N N . PRO A 1 535 ? -3.550 -11.463 -4.308 1.00 84.38 535 PRO A N 1
ATOM 4216 C CA . PRO A 1 535 ? -3.130 -12.679 -4.986 1.00 84.38 535 PRO A CA 1
ATOM 4217 C C . PRO A 1 535 ? -2.093 -12.345 -6.065 1.00 84.38 535 PRO A C 1
ATOM 4219 O O . PRO A 1 535 ? -2.230 -11.364 -6.791 1.00 84.38 535 PRO A O 1
ATOM 4222 N N . MET A 1 536 ? -1.070 -13.184 -6.194 1.00 78.69 536 MET A N 1
ATOM 4223 C CA . MET A 1 536 ? -0.150 -13.166 -7.325 1.00 78.69 536 MET A CA 1
ATOM 4224 C C . MET A 1 536 ? -0.656 -14.151 -8.378 1.00 78.69 536 MET A C 1
ATOM 4226 O O . MET A 1 536 ? -0.916 -15.319 -8.075 1.00 78.69 536 MET A O 1
ATOM 4230 N N . SER A 1 537 ? -0.759 -13.698 -9.627 1.00 65.88 537 SER A N 1
ATOM 4231 C CA . SER A 1 537 ? -1.072 -14.571 -10.760 1.00 65.88 537 SER A CA 1
ATOM 4232 C C . SER A 1 537 ? 0.007 -15.641 -10.901 1.00 65.88 537 SER A C 1
ATOM 4234 O O . SER A 1 537 ? 1.110 -15.378 -11.384 1.00 65.88 537 SER A O 1
ATOM 4236 N N . ALA A 1 538 ? -0.302 -16.870 -10.488 1.00 52.91 538 ALA A N 1
ATOM 4237 C CA . ALA A 1 538 ? 0.520 -18.013 -10.840 1.00 52.91 538 ALA A CA 1
ATOM 4238 C C . ALA A 1 538 ? 0.405 -18.219 -12.355 1.00 52.91 538 ALA A C 1
ATOM 4240 O O . ALA A 1 538 ? -0.697 -18.373 -12.882 1.00 52.91 538 ALA A O 1
ATOM 4241 N N . LEU A 1 539 ? 1.538 -18.211 -13.062 1.00 54.38 539 LEU A N 1
ATOM 4242 C CA . LEU A 1 539 ? 1.587 -18.538 -14.486 1.00 54.38 539 LEU A CA 1
ATOM 4243 C C . LEU A 1 539 ? 0.911 -19.902 -14.687 1.00 54.38 539 LEU A C 1
ATOM 4245 O O . LEU A 1 539 ? 1.424 -20.925 -14.230 1.00 54.38 539 LEU A O 1
ATOM 4249 N N . HIS A 1 540 ? -0.248 -19.922 -15.350 1.00 49.06 540 HIS A N 1
ATOM 4250 C CA . HIS A 1 540 ? -0.926 -21.157 -15.734 1.00 49.06 540 HIS A CA 1
ATOM 4251 C C . HIS A 1 540 ? -0.086 -21.879 -16.799 1.00 49.06 540 HIS A C 1
ATOM 4253 O O . HIS A 1 540 ? -0.317 -21.755 -17.999 1.00 49.06 540 HIS A O 1
ATOM 4259 N N . ALA A 1 541 ? 0.915 -22.637 -16.354 1.00 53.69 541 ALA A N 1
ATOM 4260 C CA . ALA A 1 541 ? 1.759 -23.477 -17.193 1.00 53.69 541 ALA A CA 1
ATOM 4261 C C . ALA A 1 541 ? 1.013 -24.768 -17.565 1.00 53.69 541 ALA A C 1
ATOM 4263 O O . ALA A 1 541 ? 1.277 -25.837 -17.016 1.00 53.69 541 ALA A O 1
ATOM 4264 N N . SER A 1 542 ? 0.020 -24.665 -18.449 1.00 54.41 542 SER A N 1
ATOM 4265 C CA . SER A 1 542 ? -0.709 -25.832 -18.965 1.00 54.41 542 SER A CA 1
ATOM 4266 C C . SER A 1 542 ? -0.072 -26.419 -20.230 1.00 54.41 542 SER A C 1
ATOM 4268 O O . SER A 1 542 ? -0.289 -27.593 -20.528 1.00 54.41 542 SER A O 1
ATOM 4270 N N . ALA A 1 543 ? 0.742 -25.642 -20.954 1.00 62.31 543 ALA A N 1
ATOM 4271 C CA . ALA A 1 543 ? 1.389 -26.070 -22.189 1.00 62.31 543 ALA A CA 1
ATOM 4272 C C . ALA A 1 543 ? 2.800 -26.627 -21.929 1.00 62.31 543 ALA A C 1
ATOM 4274 O O . ALA A 1 543 ? 3.586 -26.081 -21.162 1.00 62.31 543 ALA A O 1
ATOM 4275 N N . ASN A 1 544 ? 3.163 -27.722 -22.597 1.00 73.56 544 ASN A N 1
ATOM 4276 C CA . ASN A 1 544 ? 4.568 -28.116 -22.675 1.00 73.56 544 ASN A CA 1
ATOM 4277 C C . ASN A 1 544 ? 5.236 -27.306 -23.787 1.00 73.56 544 ASN A C 1
ATOM 4279 O O . ASN A 1 544 ? 4.902 -27.490 -24.955 1.00 73.56 544 ASN A O 1
ATOM 4283 N N . VAL A 1 545 ? 6.166 -26.428 -23.413 1.00 81.12 545 VAL A N 1
ATOM 4284 C CA . VAL A 1 545 ? 6.960 -25.635 -24.356 1.00 81.12 545 VAL A CA 1
ATOM 4285 C C . VAL A 1 545 ? 8.252 -26.381 -24.678 1.00 81.12 545 VAL A C 1
ATOM 4287 O O . VAL A 1 545 ? 9.037 -26.696 -23.785 1.00 81.12 545 VAL A O 1
ATOM 4290 N N . ASP A 1 546 ? 8.464 -26.686 -25.955 1.00 83.75 546 ASP A N 1
ATOM 4291 C CA . ASP A 1 546 ? 9.706 -27.290 -26.438 1.00 83.75 546 ASP A CA 1
ATOM 4292 C C . ASP A 1 546 ? 10.808 -26.231 -26.591 1.00 83.75 546 ASP A C 1
ATOM 4294 O O . ASP A 1 546 ? 10.756 -25.369 -27.478 1.00 83.75 546 ASP A O 1
ATOM 4298 N N . MET A 1 547 ? 11.804 -26.341 -25.708 1.00 83.81 547 MET A N 1
ATOM 4299 C CA . MET A 1 547 ? 12.993 -25.488 -25.625 1.00 83.81 547 MET A CA 1
ATOM 4300 C C . MET A 1 547 ? 14.258 -26.155 -26.200 1.00 83.81 547 MET A C 1
ATOM 4302 O O . MET A 1 547 ? 15.370 -25.677 -25.958 1.00 83.81 547 MET A O 1
ATOM 4306 N N . SER A 1 548 ? 14.126 -27.278 -26.914 1.00 80.94 548 SER A N 1
ATOM 4307 C CA . SER A 1 548 ? 15.256 -28.046 -27.446 1.00 80.94 548 SER A CA 1
ATOM 4308 C C . SER A 1 548 ? 15.536 -27.769 -28.931 1.00 80.94 548 SER A C 1
ATOM 4310 O O . SER A 1 548 ? 14.650 -27.408 -29.698 1.00 80.94 548 SER A O 1
ATOM 4312 N N . GLY A 1 549 ? 16.797 -27.946 -29.348 1.00 73.88 549 GLY A N 1
ATOM 4313 C CA . GLY A 1 549 ? 17.156 -28.030 -30.771 1.00 73.88 549 GLY A CA 1
ATOM 4314 C C . GLY A 1 549 ? 17.375 -26.712 -31.527 1.00 73.88 549 GLY A C 1
ATOM 4315 O O . GLY A 1 549 ? 17.417 -26.744 -32.753 1.00 73.88 549 GLY A O 1
ATOM 4316 N N . PHE A 1 550 ? 17.547 -25.572 -30.850 1.00 81.75 550 PHE A N 1
ATOM 4317 C CA . PHE A 1 550 ? 17.853 -24.302 -31.528 1.00 81.75 550 PHE A CA 1
ATOM 4318 C C . PHE A 1 550 ? 19.315 -24.245 -3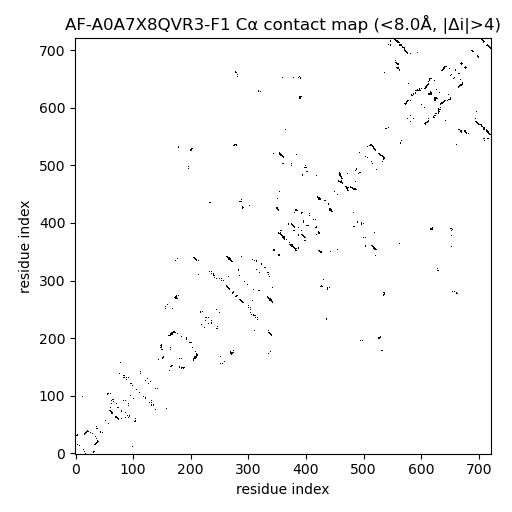1.990 1.00 81.75 550 PHE A C 1
ATOM 4320 O O . PHE A 1 550 ? 20.230 -24.371 -31.170 1.00 81.75 550 PHE A O 1
ATOM 4327 N N . ALA A 1 551 ? 19.547 -24.023 -33.287 1.00 82.50 551 ALA A N 1
ATOM 4328 C CA . ALA A 1 551 ? 20.882 -23.718 -33.797 1.00 82.50 551 ALA A CA 1
ATOM 4329 C C . ALA A 1 551 ? 21.304 -22.311 -33.339 1.00 82.50 551 ALA A C 1
ATOM 4331 O O . ALA A 1 551 ? 20.479 -21.396 -33.323 1.00 82.50 551 ALA A O 1
ATOM 4332 N N . ALA A 1 552 ? 22.574 -22.119 -32.967 1.00 80.38 552 ALA A N 1
ATOM 4333 C CA . ALA A 1 552 ? 23.054 -20.850 -32.407 1.00 80.38 552 ALA A CA 1
ATOM 4334 C C . ALA A 1 552 ? 22.817 -19.665 -33.360 1.00 80.38 552 ALA A C 1
ATOM 4336 O O . ALA A 1 552 ? 22.490 -18.563 -32.930 1.00 80.38 552 ALA A O 1
ATOM 4337 N N . GLU A 1 553 ? 22.897 -19.913 -34.665 1.00 84.88 553 GLU A N 1
ATOM 4338 C CA . GLU A 1 553 ? 22.710 -18.918 -35.717 1.00 84.88 553 GLU A CA 1
ATOM 4339 C C . GLU A 1 553 ? 21.262 -18.413 -35.794 1.00 84.88 553 GLU A C 1
ATOM 4341 O O . GLU A 1 553 ? 21.032 -17.285 -36.233 1.00 84.88 553 GLU A O 1
ATOM 4346 N N . GLN A 1 554 ? 20.293 -19.219 -35.346 1.00 88.62 554 GLN A N 1
ATOM 4347 C CA . GLN A 1 554 ? 18.862 -18.900 -35.348 1.00 88.62 554 GLN A CA 1
ATOM 4348 C C . GLN A 1 554 ? 18.424 -18.128 -34.103 1.00 88.62 554 GLN A C 1
ATOM 4350 O O . GLN A 1 554 ? 17.319 -17.598 -34.080 1.00 88.62 554 GLN A O 1
ATOM 4355 N N . VAL A 1 555 ? 19.252 -18.044 -33.063 1.00 91.62 555 VAL A N 1
ATOM 4356 C CA . VAL A 1 555 ? 18.878 -17.393 -31.804 1.00 91.62 555 VAL A CA 1
ATOM 4357 C C . VAL A 1 555 ? 19.154 -15.895 -31.903 1.00 91.62 555 VAL A C 1
ATOM 4359 O O . VAL A 1 555 ? 20.286 -15.480 -32.140 1.00 91.62 555 VAL A O 1
ATOM 4362 N N . LEU A 1 556 ? 18.116 -15.074 -31.726 1.00 92.94 556 LEU A N 1
ATOM 4363 C CA . LEU A 1 556 ? 18.266 -13.633 -31.518 1.00 92.94 556 LEU A CA 1
ATOM 4364 C C . LEU A 1 556 ? 18.702 -13.366 -30.080 1.00 92.94 556 LEU A C 1
ATOM 4366 O O . LEU A 1 556 ? 19.708 -12.702 -29.837 1.00 92.94 556 LEU A O 1
ATOM 4370 N N . CYS A 1 557 ? 17.942 -13.901 -29.127 1.00 93.06 557 CYS A N 1
ATOM 4371 C CA . CYS A 1 557 ? 18.309 -13.854 -27.726 1.00 93.06 557 CYS A CA 1
ATOM 4372 C C . CYS A 1 557 ? 17.814 -15.081 -26.965 1.00 93.06 557 CYS A C 1
ATOM 4374 O O . CYS A 1 557 ? 16.815 -15.709 -27.326 1.00 93.06 557 CYS A O 1
ATOM 4376 N N . ARG A 1 558 ? 18.539 -15.436 -25.906 1.00 92.56 558 ARG A N 1
ATOM 4377 C CA . ARG A 1 558 ? 18.206 -16.547 -25.009 1.00 92.56 558 ARG A CA 1
ATOM 4378 C C . ARG A 1 558 ? 18.559 -16.177 -23.581 1.00 92.56 558 ARG A C 1
ATOM 4380 O O . ARG A 1 558 ? 19.569 -15.516 -23.362 1.00 92.56 558 ARG A O 1
ATOM 4387 N N . THR A 1 559 ? 17.776 -16.662 -22.629 1.00 90.38 559 THR A N 1
ATOM 4388 C CA . THR A 1 559 ? 18.037 -16.518 -21.197 1.00 90.38 559 THR A CA 1
ATOM 4389 C C . THR A 1 559 ? 17.601 -17.767 -20.422 1.00 90.38 559 THR A C 1
ATOM 4391 O O . THR A 1 559 ? 16.759 -18.539 -20.887 1.00 90.38 559 THR A O 1
ATOM 4394 N N . ASP A 1 560 ? 18.198 -17.969 -19.253 1.00 87.00 560 ASP A N 1
ATOM 4395 C CA . ASP A 1 560 ? 17.768 -18.886 -18.191 1.00 87.00 560 ASP A CA 1
ATOM 4396 C C . ASP A 1 560 ? 16.967 -18.185 -17.076 1.00 87.00 560 ASP A C 1
ATOM 4398 O O . ASP A 1 560 ? 16.623 -18.787 -16.058 1.00 87.00 560 ASP A O 1
ATOM 4402 N N . LYS A 1 561 ? 16.657 -16.906 -17.291 1.00 85.31 561 LYS A N 1
ATOM 4403 C CA . LYS A 1 561 ? 15.938 -16.001 -16.401 1.00 85.31 561 LYS A CA 1
ATOM 4404 C C . LYS A 1 561 ? 14.801 -15.318 -17.160 1.00 85.31 561 LYS A C 1
ATOM 4406 O O . LYS A 1 561 ? 14.818 -14.107 -17.386 1.00 85.31 561 LYS A O 1
ATOM 4411 N N . ALA A 1 562 ? 13.823 -16.116 -17.575 1.00 86.25 562 ALA A N 1
ATOM 4412 C CA . ALA A 1 562 ? 12.612 -15.665 -18.243 1.00 86.25 562 ALA A CA 1
ATOM 4413 C C . ALA A 1 562 ? 11.365 -15.768 -17.354 1.00 86.25 562 ALA A C 1
ATOM 4415 O O . ALA A 1 562 ? 11.180 -16.745 -16.626 1.00 86.25 562 ALA A O 1
ATOM 4416 N N . LEU A 1 563 ? 10.466 -14.792 -17.493 1.00 83.38 563 LEU A N 1
ATOM 4417 C CA . LEU A 1 563 ? 9.094 -14.829 -16.982 1.00 83.38 563 LEU A CA 1
ATOM 4418 C C . LEU A 1 563 ? 8.100 -14.842 -18.141 1.00 83.38 563 LEU A C 1
ATOM 4420 O O . LEU A 1 563 ? 8.392 -14.371 -19.242 1.00 83.38 563 LEU A O 1
ATOM 4424 N N . GLY A 1 564 ? 6.909 -15.364 -17.862 1.00 81.00 564 GLY A N 1
ATOM 4425 C CA . GLY A 1 564 ? 5.909 -15.695 -18.873 1.00 81.00 564 GLY A CA 1
ATOM 4426 C C . GLY A 1 564 ? 5.913 -17.190 -19.186 1.00 81.00 564 GLY A C 1
ATOM 4427 O O . GLY A 1 564 ? 6.727 -17.951 -18.668 1.00 81.00 564 GLY A O 1
ATOM 4428 N N . HIS A 1 565 ? 4.967 -17.642 -20.001 1.00 82.38 565 HIS A N 1
ATOM 4429 C CA . HIS A 1 565 ? 4.875 -19.043 -20.400 1.00 82.38 565 HIS A CA 1
ATOM 4430 C C . HIS A 1 565 ? 4.151 -19.162 -21.744 1.00 82.38 565 HIS A C 1
ATOM 4432 O O . HIS A 1 565 ? 3.104 -18.542 -21.921 1.00 82.38 565 HIS A O 1
ATOM 4438 N N . GLY A 1 566 ? 4.675 -19.974 -22.663 1.00 85.06 566 GLY A N 1
ATOM 4439 C CA . GLY A 1 566 ? 4.027 -20.291 -23.938 1.00 85.06 566 GLY A CA 1
ATOM 4440 C C . GLY A 1 566 ? 4.837 -19.904 -25.176 1.00 85.06 566 GLY A C 1
ATOM 4441 O O . GLY A 1 566 ? 6.066 -19.830 -25.137 1.00 85.06 566 GLY A O 1
ATOM 4442 N N . TYR A 1 567 ? 4.110 -19.697 -26.276 1.00 86.75 567 TYR A N 1
ATOM 4443 C CA . TYR A 1 567 ? 4.625 -19.370 -27.607 1.00 86.75 567 TYR A CA 1
ATOM 4444 C C . TYR A 1 567 ? 4.085 -18.006 -28.052 1.00 86.75 567 TYR A C 1
ATOM 4446 O O . TYR A 1 567 ? 2.908 -17.719 -27.827 1.00 86.75 567 TYR A O 1
ATOM 4454 N N . MET A 1 568 ? 4.918 -17.187 -28.696 1.00 88.38 568 MET A N 1
ATOM 4455 C CA . MET A 1 568 ? 4.506 -15.947 -29.361 1.00 88.38 568 MET A CA 1
ATOM 4456 C C . MET A 1 568 ? 5.073 -15.936 -30.777 1.00 88.38 568 MET A C 1
ATOM 4458 O O . MET A 1 568 ? 6.286 -16.024 -30.958 1.00 88.38 568 MET A O 1
ATOM 4462 N N . ASP A 1 569 ? 4.190 -15.823 -31.762 1.00 85.81 569 ASP A N 1
ATOM 4463 C CA . ASP A 1 569 ? 4.494 -15.859 -33.194 1.00 85.81 569 ASP A CA 1
ATOM 4464 C C . ASP A 1 569 ? 3.932 -14.634 -33.941 1.00 85.81 569 ASP A C 1
ATOM 4466 O O . ASP A 1 569 ? 3.830 -14.633 -35.166 1.00 85.81 569 ASP A O 1
ATOM 4470 N N . ASP A 1 570 ? 3.585 -13.563 -33.219 1.00 88.50 570 ASP A N 1
ATOM 4471 C CA . ASP A 1 570 ? 2.966 -12.341 -33.748 1.00 88.50 570 ASP A CA 1
ATOM 4472 C C . ASP A 1 570 ? 3.880 -11.096 -33.676 1.00 88.50 570 ASP A C 1
ATOM 4474 O O . ASP A 1 570 ? 3.463 -9.984 -34.017 1.00 88.50 570 ASP A O 1
ATOM 4478 N N . LEU A 1 571 ? 5.153 -11.256 -33.292 1.00 92.75 571 LEU A N 1
ATOM 4479 C CA . LEU A 1 571 ? 6.082 -10.142 -33.046 1.00 92.75 571 LEU A CA 1
ATOM 4480 C C . LEU A 1 571 ? 6.989 -9.842 -34.240 1.00 92.75 571 LEU A C 1
ATOM 4482 O O . LEU A 1 571 ? 8.069 -10.406 -34.381 1.00 92.75 571 LEU A O 1
ATOM 4486 N N . SER A 1 572 ? 6.564 -8.909 -35.095 1.00 94.75 572 SER A N 1
ATOM 4487 C CA . SER A 1 572 ? 7.361 -8.454 -36.251 1.00 94.75 572 SER A CA 1
ATOM 4488 C C . SER A 1 572 ? 8.119 -7.145 -36.020 1.00 94.75 572 SER A C 1
ATOM 4490 O O . SER A 1 572 ? 9.042 -6.842 -36.771 1.00 94.75 572 SER A O 1
ATOM 4492 N N . ASP A 1 573 ? 7.726 -6.335 -35.035 1.00 96.12 573 ASP A N 1
ATOM 4493 C CA . ASP A 1 573 ? 8.403 -5.078 -34.706 1.00 96.12 573 ASP A CA 1
ATOM 4494 C C . ASP A 1 573 ? 9.303 -5.263 -33.479 1.00 96.12 573 ASP A C 1
ATOM 4496 O O . ASP A 1 573 ? 8.897 -5.853 -32.477 1.00 96.12 573 ASP A O 1
ATOM 4500 N N . ILE A 1 574 ? 10.518 -4.723 -33.553 1.00 96.56 574 ILE A N 1
ATOM 4501 C CA . ILE A 1 574 ? 11.485 -4.697 -32.454 1.00 96.56 574 ILE A CA 1
ATOM 4502 C C . ILE A 1 574 ? 11.893 -3.247 -32.230 1.00 96.56 574 ILE A C 1
ATOM 4504 O O . ILE A 1 574 ? 12.353 -2.579 -33.157 1.00 96.56 574 ILE A O 1
ATOM 4508 N N . ILE A 1 575 ? 11.735 -2.762 -31.005 1.00 96.50 575 ILE A N 1
ATOM 4509 C CA . ILE A 1 575 ? 12.281 -1.485 -30.552 1.00 96.50 575 ILE A CA 1
ATOM 4510 C C . ILE A 1 575 ? 13.438 -1.809 -29.624 1.00 96.50 575 ILE A C 1
ATOM 4512 O O . ILE A 1 575 ? 13.251 -2.520 -28.636 1.00 96.50 575 ILE A O 1
ATOM 4516 N N . TYR A 1 576 ? 14.620 -1.277 -29.918 1.00 95.75 576 TYR A N 1
ATOM 4517 C CA . TYR A 1 576 ? 15.754 -1.432 -29.023 1.00 95.75 576 TYR A CA 1
ATOM 4518 C C . TYR A 1 576 ? 16.517 -0.138 -28.784 1.00 95.75 576 TYR A C 1
ATOM 4520 O O . TYR A 1 576 ? 16.611 0.731 -29.655 1.00 95.75 576 TYR A O 1
ATOM 4528 N N . VAL A 1 577 ? 17.060 -0.022 -27.575 1.00 94.44 577 VAL A N 1
ATOM 4529 C CA . VAL A 1 577 ? 18.007 1.031 -27.207 1.00 94.44 577 VAL A CA 1
ATOM 4530 C C . VAL A 1 577 ? 19.376 0.637 -27.745 1.00 94.44 577 VAL A C 1
ATOM 4532 O O . VAL A 1 577 ? 19.870 -0.451 -27.446 1.00 94.44 577 VAL A O 1
ATOM 4535 N N . LYS A 1 578 ? 20.001 1.513 -28.533 1.00 91.81 578 LYS A N 1
ATOM 4536 C CA . LYS A 1 578 ? 21.335 1.279 -29.096 1.00 91.81 578 LYS A CA 1
ATOM 4537 C C . LYS A 1 578 ? 22.364 1.214 -27.957 1.00 91.81 578 LYS A C 1
ATOM 4539 O O . LYS A 1 578 ? 22.563 2.242 -27.305 1.00 91.81 578 LYS A O 1
ATOM 4544 N N . PRO A 1 579 ? 23.064 0.082 -27.729 1.00 87.06 579 PRO A N 1
ATOM 4545 C CA . PRO A 1 579 ? 23.973 -0.058 -26.586 1.00 87.06 579 PRO A CA 1
ATOM 4546 C C . PRO A 1 579 ? 25.049 1.032 -26.520 1.00 87.06 579 PRO A C 1
ATOM 4548 O O . PRO A 1 579 ? 25.314 1.571 -25.454 1.00 87.06 579 PRO A O 1
ATOM 4551 N N . GLY A 1 580 ? 25.621 1.412 -27.669 1.00 85.62 580 GLY A N 1
ATOM 4552 C CA . GLY A 1 580 ? 26.651 2.456 -27.745 1.00 85.62 580 GLY A CA 1
ATOM 4553 C C . GLY A 1 580 ? 26.144 3.894 -27.580 1.00 85.62 580 GLY A C 1
ATOM 4554 O O . GLY A 1 580 ? 26.959 4.796 -27.432 1.00 85.62 580 GLY A O 1
ATOM 4555 N N . ALA A 1 581 ? 24.828 4.122 -27.624 1.00 86.69 581 ALA A N 1
ATOM 4556 C CA . ALA A 1 581 ? 24.221 5.439 -27.414 1.00 86.69 581 ALA A CA 1
ATOM 4557 C C . ALA A 1 581 ? 23.578 5.576 -26.024 1.00 86.69 581 ALA A C 1
ATOM 4559 O O . ALA A 1 581 ? 23.067 6.646 -25.698 1.00 86.69 581 ALA A O 1
ATOM 4560 N N . PHE A 1 582 ? 23.557 4.507 -25.222 1.00 87.50 582 PHE A N 1
ATOM 4561 C CA . PHE A 1 582 ? 22.929 4.531 -23.910 1.00 87.50 582 PHE A CA 1
ATOM 4562 C C . PHE A 1 582 ? 23.750 5.347 -22.909 1.00 87.50 582 PHE A C 1
ATOM 4564 O O . PHE A 1 582 ? 24.941 5.110 -22.720 1.00 87.50 582 PHE A O 1
ATOM 4571 N N . ASP A 1 583 ? 23.072 6.269 -22.231 1.00 84.88 583 ASP A N 1
ATOM 4572 C CA . ASP A 1 583 ? 23.610 7.058 -21.130 1.00 84.88 583 ASP A CA 1
ATOM 4573 C C . ASP A 1 583 ? 22.566 7.111 -20.005 1.00 84.88 583 ASP A C 1
ATOM 4575 O O . ASP A 1 583 ? 21.385 7.384 -20.249 1.00 84.88 583 ASP A O 1
ATOM 4579 N N . THR A 1 584 ? 23.005 6.873 -18.767 1.00 83.00 584 THR A N 1
ATOM 4580 C CA . THR A 1 584 ? 22.157 6.948 -17.567 1.00 83.00 584 THR A CA 1
ATOM 4581 C C . THR A 1 584 ? 21.573 8.348 -17.364 1.00 83.00 584 THR A C 1
ATOM 4583 O O . THR A 1 584 ? 20.468 8.482 -16.836 1.00 83.00 584 THR A O 1
ATOM 4586 N N . SER A 1 585 ? 22.248 9.391 -17.862 1.00 86.50 585 SER A N 1
ATOM 4587 C CA . SER A 1 585 ? 21.754 10.773 -17.832 1.00 86.50 585 SER A CA 1
ATOM 4588 C C . SER A 1 585 ? 20.591 11.032 -18.806 1.00 86.50 585 SER A C 1
ATOM 4590 O O . SER A 1 585 ? 19.790 11.944 -18.592 1.00 86.50 585 SER A O 1
ATOM 4592 N N . ALA A 1 586 ? 20.458 10.209 -19.852 1.00 89.12 586 ALA A N 1
ATOM 4593 C CA . ALA A 1 586 ? 19.480 10.377 -20.926 1.00 89.12 586 ALA A CA 1
ATOM 4594 C C . ALA A 1 586 ? 18.236 9.484 -20.777 1.00 89.12 586 ALA A C 1
ATOM 4596 O O . ALA A 1 586 ? 17.330 9.543 -21.608 1.00 89.12 586 ALA A O 1
ATOM 4597 N N . THR A 1 587 ? 18.141 8.676 -19.719 1.00 89.00 587 THR A N 1
ATOM 4598 C CA . THR A 1 587 ? 17.079 7.669 -19.520 1.00 89.00 587 THR A CA 1
ATOM 4599 C C . THR A 1 587 ? 15.659 8.233 -19.625 1.00 89.00 587 THR A C 1
ATOM 4601 O O . THR A 1 587 ? 14.789 7.597 -20.218 1.00 89.00 587 THR A O 1
ATOM 4604 N N . ARG A 1 588 ? 15.412 9.458 -19.145 1.00 89.25 588 ARG A N 1
ATOM 4605 C CA . ARG A 1 588 ? 14.109 10.139 -19.297 1.00 89.25 588 ARG A CA 1
ATOM 4606 C C . ARG A 1 588 ? 13.788 10.506 -20.747 1.00 89.25 588 ARG A C 1
ATOM 4608 O O . ARG A 1 588 ? 12.642 10.377 -21.169 1.00 89.25 588 ARG A O 1
ATOM 4615 N N . ALA A 1 589 ? 14.787 10.944 -21.513 1.00 91.31 589 ALA A N 1
ATOM 4616 C CA . ALA A 1 589 ? 14.616 11.228 -22.937 1.00 91.31 589 ALA A CA 1
ATOM 4617 C C . ALA A 1 589 ? 14.335 9.934 -23.716 1.00 91.31 589 ALA A C 1
ATOM 4619 O O . ALA A 1 589 ? 13.422 9.900 -24.538 1.00 91.31 589 ALA A O 1
ATOM 4620 N N . ILE A 1 590 ? 15.037 8.846 -23.378 1.00 93.06 590 ILE A N 1
ATOM 4621 C CA . ILE A 1 590 ? 14.794 7.511 -23.943 1.00 93.06 590 ILE A CA 1
ATOM 4622 C C . ILE A 1 590 ? 13.352 7.062 -23.664 1.00 93.06 590 ILE A C 1
ATOM 4624 O O . ILE A 1 590 ? 12.659 6.634 -24.584 1.00 93.06 590 ILE A O 1
ATOM 4628 N N . ALA A 1 591 ? 12.864 7.212 -22.427 1.00 91.88 591 ALA A N 1
ATOM 4629 C CA . ALA A 1 591 ? 11.483 6.879 -22.070 1.00 91.88 591 ALA A CA 1
ATOM 4630 C C . ALA A 1 591 ? 10.452 7.665 -22.909 1.00 91.88 591 ALA A C 1
ATOM 4632 O O . ALA A 1 591 ? 9.468 7.090 -23.378 1.00 91.88 591 ALA A O 1
ATOM 4633 N N . ALA A 1 592 ? 10.697 8.956 -23.159 1.00 91.69 592 ALA A N 1
ATOM 4634 C CA . ALA A 1 592 ? 9.830 9.786 -23.996 1.00 91.69 592 ALA A CA 1
ATOM 4635 C C . ALA A 1 592 ? 9.822 9.343 -25.473 1.00 91.69 592 ALA A C 1
ATOM 4637 O O . ALA A 1 592 ? 8.760 9.299 -26.099 1.00 91.69 592 ALA A O 1
ATOM 4638 N N . GLU A 1 593 ? 10.977 8.968 -26.030 1.00 94.19 593 GLU A N 1
ATOM 4639 C CA . GLU A 1 593 ? 11.057 8.420 -27.390 1.00 94.19 593 GLU A CA 1
ATOM 4640 C C . GLU A 1 593 ? 10.322 7.070 -27.508 1.00 94.19 593 GLU A C 1
ATOM 4642 O O . GLU A 1 593 ? 9.593 6.843 -28.479 1.00 94.19 593 GLU A O 1
ATOM 4647 N N . ILE A 1 594 ? 10.439 6.199 -26.496 1.00 94.50 594 ILE A N 1
ATOM 4648 C CA . ILE A 1 594 ? 9.701 4.926 -26.431 1.00 94.50 594 ILE A CA 1
ATOM 4649 C C . ILE A 1 594 ? 8.196 5.190 -26.398 1.00 94.50 594 ILE A C 1
ATOM 4651 O O . ILE A 1 594 ? 7.452 4.563 -27.152 1.00 94.50 594 ILE A O 1
ATOM 4655 N N . ALA A 1 595 ? 7.748 6.149 -25.585 1.00 91.62 595 ALA A N 1
ATOM 4656 C CA . ALA A 1 595 ? 6.341 6.524 -25.487 1.00 91.62 595 ALA A CA 1
ATOM 4657 C C . ALA A 1 595 ? 5.761 6.965 -26.842 1.00 91.62 595 ALA A C 1
ATOM 4659 O O . ALA A 1 595 ? 4.646 6.573 -27.206 1.00 91.62 595 ALA A O 1
ATOM 4660 N N . ALA A 1 596 ? 6.523 7.747 -27.612 1.00 92.25 596 ALA A N 1
ATOM 4661 C CA . ALA A 1 596 ? 6.122 8.191 -28.944 1.00 92.25 596 ALA A CA 1
ATOM 4662 C C . ALA A 1 596 ? 5.964 7.010 -29.919 1.00 92.25 596 ALA A C 1
ATOM 4664 O O . ALA A 1 596 ? 4.943 6.910 -30.609 1.00 92.25 596 ALA A O 1
ATOM 4665 N N . LEU A 1 597 ? 6.924 6.077 -29.931 1.00 93.38 597 LEU A N 1
ATOM 4666 C CA . LEU A 1 597 ? 6.853 4.870 -30.761 1.00 93.38 597 LEU A CA 1
ATOM 4667 C C . LEU A 1 597 ? 5.714 3.935 -30.332 1.00 93.38 597 LEU A C 1
ATOM 4669 O O . LEU A 1 597 ? 4.992 3.423 -31.191 1.00 93.38 597 LEU A O 1
ATOM 4673 N N . ASN A 1 598 ? 5.499 3.753 -29.027 1.00 92.00 598 ASN A N 1
ATOM 4674 C CA . ASN A 1 598 ? 4.386 2.966 -28.497 1.00 92.00 598 ASN A CA 1
ATOM 4675 C C . ASN A 1 598 ? 3.041 3.539 -28.961 1.00 92.00 598 ASN A C 1
ATOM 4677 O O . ASN A 1 598 ? 2.201 2.795 -29.467 1.00 92.00 598 ASN A O 1
ATOM 4681 N N . LYS A 1 599 ? 2.855 4.865 -28.889 1.00 89.25 599 LYS A N 1
ATOM 4682 C CA . LYS A 1 599 ? 1.642 5.542 -29.384 1.00 89.25 599 LYS A CA 1
ATOM 4683 C C . LYS A 1 599 ? 1.432 5.305 -30.883 1.00 89.25 599 LYS A C 1
ATOM 4685 O O . LYS A 1 599 ? 0.320 4.974 -31.304 1.00 89.25 599 LYS A O 1
ATOM 4690 N N . GLN A 1 600 ? 2.494 5.417 -31.682 1.00 91.25 600 GLN A N 1
ATOM 4691 C CA . GLN A 1 600 ? 2.446 5.151 -33.121 1.00 91.25 600 GLN A CA 1
ATOM 4692 C C . GLN A 1 600 ? 2.039 3.698 -33.414 1.00 91.25 600 GLN A C 1
ATOM 4694 O O . GLN A 1 600 ? 1.074 3.460 -34.142 1.00 91.25 600 GLN A O 1
ATOM 4699 N N . LEU A 1 601 ? 2.732 2.716 -32.837 1.00 90.75 601 LEU A N 1
ATOM 4700 C CA . LEU A 1 601 ? 2.436 1.295 -33.053 1.00 90.75 601 LEU A CA 1
ATOM 4701 C C . LEU A 1 601 ? 1.058 0.899 -32.509 1.00 90.75 601 LEU A C 1
ATOM 4703 O O . LEU A 1 601 ? 0.367 0.084 -33.123 1.00 90.75 601 LEU A O 1
ATOM 4707 N N . SER A 1 602 ? 0.617 1.528 -31.420 1.00 86.94 602 SER A N 1
ATOM 4708 C CA . SER A 1 602 ? -0.712 1.326 -30.848 1.00 86.94 602 SER A CA 1
ATOM 4709 C C . SER A 1 602 ? -1.832 1.758 -31.785 1.00 86.94 602 SER A C 1
ATOM 4711 O O . SER A 1 602 ? -2.734 0.963 -32.053 1.00 86.94 602 SER A O 1
ATOM 4713 N N . SER A 1 603 ? -1.721 2.933 -32.416 1.00 87.19 603 SER A N 1
ATOM 4714 C CA . SER A 1 603 ? -2.683 3.365 -33.446 1.00 87.19 603 SER A CA 1
ATOM 4715 C C . SER A 1 603 ? -2.761 2.417 -34.653 1.00 87.19 603 SER A C 1
ATOM 4717 O O . SER A 1 603 ? -3.793 2.329 -35.315 1.00 87.19 603 SER A O 1
ATOM 4719 N N . GLN A 1 604 ? -1.689 1.662 -34.908 1.00 90.06 604 GLN A N 1
ATOM 4720 C CA . GLN A 1 604 ? -1.608 0.658 -35.971 1.00 90.06 604 GLN A CA 1
ATOM 4721 C C . GLN A 1 604 ? -2.015 -0.749 -35.500 1.00 90.06 604 GLN A C 1
ATOM 4723 O O . GLN A 1 604 ? -1.974 -1.683 -36.299 1.00 90.06 604 GLN A O 1
ATOM 4728 N N . ARG A 1 605 ? -2.393 -0.917 -34.223 1.00 87.62 605 ARG A N 1
ATOM 4729 C CA . ARG A 1 605 ? -2.679 -2.208 -33.568 1.00 87.62 605 ARG A CA 1
ATOM 4730 C C . ARG A 1 605 ? -1.529 -3.213 -33.670 1.00 87.62 605 ARG A C 1
ATOM 4732 O O . ARG A 1 605 ? -1.750 -4.411 -33.818 1.00 87.62 605 ARG A O 1
ATOM 4739 N N . ARG A 1 606 ? -0.292 -2.724 -33.589 1.00 90.19 606 ARG A N 1
ATOM 4740 C CA . ARG A 1 606 ? 0.919 -3.545 -33.678 1.00 90.19 606 ARG A CA 1
ATOM 4741 C C . ARG A 1 606 ? 1.528 -3.750 -32.302 1.00 90.19 606 ARG A C 1
ATOM 4743 O O . ARG A 1 606 ? 1.619 -2.806 -31.512 1.00 90.19 606 ARG A O 1
ATOM 4750 N N . LYS A 1 607 ? 1.942 -4.984 -32.035 1.00 91.94 607 LYS A N 1
ATOM 4751 C CA . LYS A 1 607 ? 2.694 -5.377 -30.843 1.00 91.94 607 LYS A CA 1
ATOM 4752 C C . LYS A 1 607 ? 4.175 -5.507 -31.192 1.00 91.94 607 LYS A C 1
ATOM 4754 O O . LYS A 1 607 ? 4.515 -5.699 -32.360 1.00 91.94 607 LYS A O 1
ATOM 4759 N N . TYR A 1 608 ? 5.044 -5.345 -30.201 1.00 94.81 608 TYR A N 1
ATOM 4760 C CA . TYR A 1 608 ? 6.488 -5.311 -30.430 1.00 94.81 608 TYR A CA 1
ATOM 4761 C C . TYR A 1 608 ? 7.288 -5.949 -29.291 1.00 94.81 608 TYR A C 1
ATOM 4763 O O . TYR A 1 608 ? 6.790 -6.108 -28.172 1.00 94.81 608 TYR A O 1
ATOM 4771 N N . ALA A 1 609 ? 8.538 -6.300 -29.593 1.00 95.88 609 ALA A N 1
ATOM 4772 C CA . ALA A 1 609 ? 9.554 -6.631 -28.600 1.00 95.88 609 ALA A CA 1
ATOM 4773 C C . ALA A 1 609 ? 10.340 -5.369 -28.211 1.00 95.88 609 ALA A C 1
ATOM 4775 O O . ALA A 1 609 ? 10.775 -4.622 -29.089 1.00 95.88 609 ALA A O 1
ATOM 4776 N N . LEU A 1 610 ? 10.515 -5.129 -26.913 1.00 95.50 610 LEU A N 1
ATOM 4777 C CA . LEU A 1 610 ? 11.276 -4.017 -26.349 1.00 95.50 610 LEU A CA 1
ATOM 4778 C C . LEU A 1 610 ? 12.583 -4.541 -25.755 1.00 95.50 610 LEU A C 1
ATOM 4780 O O . LEU A 1 610 ? 12.550 -5.404 -24.884 1.00 95.50 610 LEU A O 1
ATOM 4784 N N . ILE A 1 611 ? 13.723 -4.025 -26.202 1.00 95.31 611 ILE A N 1
ATOM 4785 C CA . ILE A 1 611 ? 15.046 -4.498 -25.775 1.00 95.31 611 ILE A CA 1
ATOM 4786 C C . ILE A 1 611 ? 15.881 -3.306 -25.308 1.00 95.31 611 ILE A C 1
ATOM 4788 O O . ILE A 1 611 ? 16.031 -2.325 -26.036 1.00 95.31 611 ILE A O 1
ATOM 4792 N N . GLY A 1 612 ? 16.458 -3.353 -24.112 1.00 91.69 612 GLY A N 1
ATOM 4793 C CA . GLY A 1 612 ? 17.270 -2.228 -23.654 1.00 91.69 612 GLY A CA 1
ATOM 4794 C C . GLY A 1 612 ? 17.977 -2.445 -22.325 1.00 91.69 612 GLY A C 1
ATOM 4795 O O . GLY A 1 612 ? 17.692 -3.418 -21.622 1.00 91.69 612 GLY A O 1
ATOM 4796 N N . PRO A 1 613 ? 18.952 -1.574 -22.017 1.00 87.88 613 PRO A N 1
ATOM 4797 C CA . PRO A 1 613 ? 19.816 -1.747 -20.867 1.00 87.88 613 PRO A CA 1
ATOM 4798 C C . PRO A 1 613 ? 19.179 -1.305 -19.546 1.00 87.88 613 PRO A C 1
ATOM 4800 O O . PRO A 1 613 ? 18.512 -0.273 -19.466 1.00 87.88 613 PRO A O 1
ATOM 4803 N N . GLY A 1 614 ? 19.472 -2.075 -18.497 1.00 84.38 614 GLY A N 1
ATOM 4804 C CA . GLY A 1 614 ? 19.011 -1.868 -17.121 1.00 84.38 614 GLY A CA 1
ATOM 4805 C C . GLY A 1 614 ? 17.531 -2.125 -16.882 1.00 84.38 614 GLY A C 1
ATOM 4806 O O . GLY A 1 614 ? 16.890 -2.840 -17.645 1.00 84.38 614 GLY A O 1
ATOM 4807 N N . ARG A 1 615 ? 17.011 -1.560 -15.782 1.00 83.50 615 ARG A N 1
ATOM 4808 C CA . ARG A 1 615 ? 15.624 -1.766 -15.349 1.00 83.50 615 ARG A CA 1
ATOM 4809 C C . ARG A 1 615 ? 14.631 -1.014 -16.221 1.00 83.50 615 ARG A C 1
ATOM 4811 O O . ARG A 1 615 ? 14.755 0.197 -16.397 1.00 83.50 615 ARG A O 1
ATOM 4818 N N . TRP A 1 616 ? 13.568 -1.673 -16.643 1.00 86.38 616 TRP A N 1
ATOM 4819 C CA . TRP A 1 616 ? 12.367 -0.987 -17.104 1.00 86.38 616 TRP A CA 1
ATOM 4820 C C . TRP A 1 616 ? 11.491 -0.597 -15.910 1.00 86.38 616 TRP A C 1
ATOM 4822 O O . TRP A 1 616 ? 11.282 -1.393 -14.997 1.00 86.38 616 TRP A O 1
ATOM 4832 N N . GLY A 1 617 ? 10.989 0.639 -15.906 1.00 78.88 617 GLY A N 1
ATOM 4833 C CA . GLY A 1 617 ? 10.039 1.112 -14.892 1.00 78.88 617 GLY A CA 1
ATOM 4834 C C . GLY A 1 617 ? 10.649 1.494 -13.545 1.00 78.88 617 GLY A C 1
ATOM 4835 O O . GLY A 1 617 ? 9.929 1.590 -12.558 1.00 78.88 617 GLY A O 1
ATOM 4836 N N . SER A 1 618 ? 11.963 1.725 -13.487 1.00 79.06 618 SER A N 1
ATOM 4837 C CA . SER A 1 618 ? 12.634 2.230 -12.284 1.00 79.06 618 SER A CA 1
ATOM 4838 C C . SER A 1 618 ? 12.468 3.743 -12.151 1.00 79.06 618 SER A C 1
ATOM 4840 O O . SER A 1 618 ? 12.863 4.480 -13.053 1.00 79.06 618 SER A O 1
ATOM 4842 N N . GLY A 1 619 ? 11.986 4.220 -11.000 1.00 71.19 619 GLY A N 1
ATOM 4843 C CA . GLY A 1 619 ? 11.982 5.645 -10.652 1.00 71.19 619 GLY A CA 1
ATOM 4844 C C . GLY A 1 619 ? 13.382 6.216 -10.370 1.00 71.19 619 GLY A C 1
ATOM 4845 O O . GLY A 1 619 ? 13.567 7.434 -10.355 1.00 71.19 619 GLY A O 1
ATOM 4846 N N . ASP A 1 620 ? 14.385 5.353 -10.166 1.00 76.62 620 ASP A N 1
ATOM 4847 C CA . ASP A 1 620 ? 15.800 5.733 -10.119 1.00 76.62 620 ASP A CA 1
ATOM 4848 C C . ASP A 1 620 ? 16.412 5.669 -11.530 1.00 76.62 620 ASP A C 1
ATOM 4850 O O . ASP A 1 620 ? 16.600 4.586 -12.097 1.00 76.62 620 ASP A O 1
ATOM 4854 N N . GLN A 1 621 ? 16.746 6.841 -12.077 1.00 74.50 621 GLN A N 1
ATOM 4855 C CA . GLN A 1 621 ? 17.355 7.013 -13.403 1.00 74.50 621 GLN A CA 1
ATOM 4856 C C . GLN A 1 621 ? 18.745 6.367 -13.530 1.00 74.50 621 GLN A C 1
ATOM 4858 O O . GLN A 1 621 ? 19.209 6.112 -14.639 1.00 74.50 621 GLN A O 1
ATOM 4863 N N . PHE A 1 622 ? 19.416 6.100 -12.406 1.00 77.69 622 PHE A N 1
ATOM 4864 C CA . PHE A 1 622 ? 20.712 5.424 -12.371 1.00 77.69 622 PHE A CA 1
ATOM 4865 C C . PHE A 1 622 ? 20.582 3.903 -12.265 1.00 77.69 622 PHE A C 1
ATOM 4867 O O . PHE A 1 622 ? 21.599 3.216 -12.245 1.00 77.69 622 PHE A O 1
ATOM 4874 N N . LEU A 1 623 ? 19.363 3.364 -12.185 1.00 75.31 623 LEU A N 1
ATOM 4875 C CA . LEU A 1 623 ? 19.109 1.921 -12.231 1.00 75.31 623 LEU A CA 1
ATOM 4876 C C . LEU A 1 623 ? 18.432 1.487 -13.533 1.00 75.31 623 LEU A C 1
ATOM 4878 O O . LEU A 1 623 ? 18.412 0.297 -13.838 1.00 75.31 623 LEU A O 1
ATOM 4882 N N . GLY A 1 624 ? 17.871 2.412 -14.314 1.00 84.75 624 GLY A N 1
ATOM 4883 C CA . GLY A 1 624 ? 17.198 2.042 -15.550 1.00 84.75 624 GLY A CA 1
ATOM 4884 C C . GLY A 1 624 ? 16.426 3.163 -16.230 1.00 84.75 624 GLY A C 1
ATOM 4885 O O . GLY A 1 624 ? 16.627 4.345 -15.959 1.00 84.75 624 GLY A O 1
ATOM 4886 N N . ILE A 1 625 ? 15.547 2.766 -17.146 1.00 87.88 625 ILE A N 1
ATOM 4887 C CA . ILE A 1 625 ? 14.731 3.657 -17.964 1.00 87.88 625 ILE A CA 1
ATOM 4888 C C . ILE A 1 625 ? 13.354 3.818 -17.287 1.00 87.88 625 ILE A C 1
ATOM 4890 O O . ILE A 1 625 ? 12.619 2.828 -17.170 1.00 87.88 625 ILE A O 1
ATOM 4894 N N . PRO A 1 626 ? 12.973 5.042 -16.863 1.00 86.94 626 PRO A N 1
ATOM 4895 C CA . PRO A 1 626 ? 11.758 5.312 -16.092 1.00 86.94 626 PRO A CA 1
ATOM 4896 C C . PRO A 1 626 ? 10.513 5.350 -16.993 1.00 86.94 626 PRO A C 1
ATOM 4898 O O . PRO A 1 626 ? 9.847 6.377 -17.113 1.00 86.94 626 PRO A O 1
ATOM 4901 N N . VAL A 1 627 ? 10.221 4.244 -17.683 1.00 86.62 627 VAL A N 1
ATOM 4902 C CA . VAL A 1 627 ? 8.969 4.093 -18.436 1.00 86.62 627 VAL A CA 1
ATOM 4903 C C . VAL A 1 627 ? 7.818 3.774 -17.491 1.00 86.62 627 VAL A C 1
ATOM 4905 O O . VAL A 1 627 ? 7.917 2.863 -16.674 1.00 86.62 627 VAL A O 1
ATOM 4908 N N . ASN A 1 628 ? 6.694 4.468 -17.628 1.00 78.56 628 ASN A N 1
ATOM 4909 C CA . ASN A 1 628 ? 5.453 4.019 -17.001 1.00 78.56 628 ASN A CA 1
ATOM 4910 C C . ASN A 1 628 ? 4.731 3.000 -17.898 1.00 78.56 628 ASN A C 1
ATOM 4912 O O . ASN A 1 628 ? 5.053 2.826 -19.076 1.00 78.56 628 ASN A O 1
ATOM 4916 N N . TRP A 1 629 ? 3.720 2.332 -17.347 1.00 75.31 629 TRP A N 1
ATOM 4917 C CA . TRP A 1 629 ? 2.976 1.309 -18.079 1.00 75.31 629 TRP A CA 1
ATOM 4918 C C . TRP A 1 629 ? 2.333 1.833 -19.376 1.00 75.31 629 TRP A C 1
ATOM 4920 O O . TRP A 1 629 ? 2.424 1.193 -20.426 1.00 75.31 629 TRP A O 1
ATOM 4930 N N . GLY A 1 630 ? 1.723 3.021 -19.336 1.00 76.88 630 GLY A N 1
ATOM 4931 C CA . GLY A 1 630 ? 1.073 3.618 -20.506 1.00 76.88 630 GLY A CA 1
ATOM 4932 C C . GLY A 1 630 ? 2.034 3.844 -21.680 1.00 76.88 630 GLY A C 1
ATOM 4933 O O . GLY A 1 630 ? 1.621 3.787 -22.840 1.00 76.88 630 GLY A O 1
ATOM 4934 N N . GLN A 1 631 ? 3.323 4.036 -21.394 1.00 86.50 631 GLN A N 1
ATOM 4935 C CA . GLN A 1 631 ? 4.369 4.263 -22.393 1.00 86.50 631 GLN A CA 1
ATOM 4936 C C . GLN A 1 631 ? 4.856 2.984 -23.085 1.00 86.50 631 GLN A C 1
ATOM 4938 O O . GLN A 1 631 ? 5.486 3.094 -24.134 1.00 86.50 631 GLN A O 1
ATOM 4943 N N . ILE A 1 632 ? 4.556 1.794 -22.555 1.00 86.94 632 ILE A N 1
ATOM 4944 C CA . ILE A 1 632 ? 4.985 0.504 -23.130 1.00 86.94 632 ILE A CA 1
ATOM 4945 C C . ILE A 1 632 ? 3.848 -0.520 -23.261 1.00 86.94 632 ILE A C 1
ATOM 4947 O O . ILE A 1 632 ? 4.093 -1.713 -23.421 1.00 86.94 632 ILE A O 1
ATOM 4951 N N . SER A 1 633 ? 2.598 -0.067 -23.210 1.00 82.19 633 SER A N 1
ATOM 4952 C CA . SER A 1 633 ? 1.392 -0.907 -23.172 1.00 82.19 633 SER A CA 1
ATOM 4953 C C . SER A 1 633 ? 1.224 -1.886 -24.348 1.00 82.19 633 SER A C 1
ATOM 4955 O O . SER A 1 633 ? 0.455 -2.847 -24.250 1.00 82.19 633 SER A O 1
ATOM 4957 N N . ASN A 1 634 ? 1.937 -1.688 -25.465 1.00 88.06 634 ASN A N 1
ATOM 4958 C CA . ASN A 1 634 ? 1.938 -2.610 -26.605 1.00 88.06 634 ASN A CA 1
ATOM 4959 C C . ASN A 1 634 ? 3.148 -3.551 -26.682 1.00 88.06 634 ASN A C 1
ATOM 4961 O O . ASN A 1 634 ? 3.199 -4.378 -27.602 1.00 88.06 634 ASN A O 1
ATOM 4965 N N . ALA A 1 635 ? 4.085 -3.471 -25.739 1.00 91.00 635 ALA A N 1
ATOM 4966 C CA . ALA A 1 635 ? 5.163 -4.443 -25.633 1.00 91.00 635 ALA A CA 1
ATOM 4967 C C . ALA A 1 635 ? 4.599 -5.825 -25.258 1.00 91.00 635 ALA A C 1
ATOM 4969 O O . ALA A 1 635 ? 3.737 -5.955 -24.388 1.00 91.00 635 ALA A O 1
ATOM 4970 N N . ARG A 1 636 ? 5.076 -6.869 -25.937 1.00 91.19 636 ARG A N 1
ATOM 4971 C CA . ARG A 1 636 ? 4.703 -8.278 -25.688 1.00 91.19 636 ARG A CA 1
ATOM 4972 C C . ARG A 1 636 ? 5.873 -9.139 -25.231 1.00 91.19 636 ARG A C 1
ATOM 4974 O O . ARG A 1 636 ? 5.662 -10.143 -24.559 1.00 91.19 636 ARG A O 1
ATOM 4981 N N . LEU A 1 637 ? 7.083 -8.700 -25.553 1.00 92.56 637 LEU A N 1
ATOM 4982 C CA . LEU A 1 637 ? 8.335 -9.213 -25.024 1.00 92.56 637 LEU A CA 1
ATOM 4983 C C . LEU A 1 637 ? 9.154 -8.016 -24.539 1.00 92.56 637 LEU A C 1
ATOM 4985 O O . LEU A 1 637 ? 9.325 -7.058 -25.289 1.00 92.56 637 LEU A O 1
ATOM 4989 N N . ILE A 1 638 ? 9.651 -8.067 -23.311 1.00 93.06 638 ILE A N 1
ATOM 4990 C CA . ILE A 1 638 ? 10.574 -7.091 -22.735 1.00 93.06 638 ILE A CA 1
ATOM 4991 C C . ILE A 1 638 ? 11.879 -7.820 -22.433 1.00 93.06 638 ILE A C 1
ATOM 4993 O O . ILE A 1 638 ? 11.872 -8.889 -21.827 1.00 93.06 638 ILE A O 1
ATOM 4997 N N . VAL A 1 639 ? 12.999 -7.255 -22.865 1.00 92.19 639 VAL A N 1
ATOM 4998 C CA . VAL A 1 639 ? 14.332 -7.809 -22.643 1.00 92.19 639 VAL A CA 1
ATOM 4999 C C . VAL A 1 639 ? 15.189 -6.762 -21.943 1.00 92.19 639 VAL A C 1
ATOM 5001 O O . VAL A 1 639 ? 15.454 -5.691 -22.495 1.00 92.19 639 VAL A O 1
ATOM 5004 N N . GLU A 1 640 ? 15.616 -7.084 -20.728 1.00 90.75 640 GLU A N 1
ATOM 5005 C CA . GLU A 1 640 ? 16.592 -6.319 -19.956 1.00 90.75 640 GLU A CA 1
ATOM 5006 C C . GLU A 1 640 ? 17.984 -6.878 -20.201 1.00 90.75 640 GLU A C 1
ATOM 5008 O O . GLU A 1 640 ? 18.226 -8.075 -20.024 1.00 90.75 640 GLU A O 1
ATOM 5013 N N . VAL A 1 641 ? 18.907 -6.007 -20.596 1.00 88.75 641 VAL A N 1
ATOM 5014 C CA . VAL A 1 641 ? 20.314 -6.365 -20.797 1.00 88.75 641 VAL A CA 1
ATOM 5015 C C . VAL A 1 641 ? 21.192 -5.607 -19.801 1.00 88.75 641 VAL A C 1
ATOM 5017 O O . VAL A 1 641 ? 20.985 -4.420 -19.549 1.00 88.75 641 VAL A O 1
ATOM 5020 N N . THR A 1 642 ? 22.189 -6.263 -19.214 1.00 83.44 642 THR A N 1
ATOM 5021 C CA . THR A 1 642 ? 23.242 -5.545 -18.472 1.00 83.44 642 THR A CA 1
ATOM 5022 C C . THR A 1 642 ? 24.288 -5.004 -19.443 1.00 83.44 642 THR A C 1
ATOM 5024 O O . THR A 1 642 ? 24.521 -5.599 -20.490 1.00 83.44 642 THR A O 1
ATOM 5027 N N . LEU A 1 643 ? 24.932 -3.880 -19.120 1.00 77.50 643 LEU A N 1
ATOM 5028 C CA . LEU A 1 643 ? 26.120 -3.405 -19.847 1.00 77.50 643 LEU A CA 1
ATOM 5029 C C . LEU A 1 643 ? 27.357 -3.554 -18.945 1.00 77.50 643 LEU A C 1
ATOM 5031 O O . LEU A 1 643 ? 27.192 -3.611 -17.725 1.00 77.50 643 LEU A O 1
ATOM 5035 N N . PRO A 1 644 ? 28.588 -3.602 -19.495 1.00 68.19 644 PRO A N 1
ATOM 5036 C CA . PRO A 1 644 ? 29.807 -3.809 -18.702 1.00 68.19 644 PRO A CA 1
ATOM 5037 C C . PRO A 1 644 ? 29.954 -2.868 -17.494 1.00 68.19 644 PRO A C 1
ATOM 5039 O O . PRO A 1 644 ? 30.388 -3.313 -16.436 1.00 68.19 644 PRO A O 1
ATOM 5042 N N . ASP A 1 645 ? 29.513 -1.612 -17.632 1.00 63.72 645 ASP A N 1
ATOM 5043 C CA . ASP A 1 645 ? 29.577 -0.578 -16.589 1.00 63.72 645 ASP A CA 1
ATOM 5044 C C . ASP A 1 645 ? 28.197 -0.237 -15.975 1.00 63.72 645 ASP A C 1
ATOM 5046 O O . ASP A 1 645 ? 28.054 0.763 -15.272 1.00 63.72 645 ASP A O 1
ATOM 5050 N N . PHE A 1 646 ? 27.155 -1.042 -16.235 1.00 66.06 646 PHE A N 1
ATOM 5051 C CA . PHE A 1 646 ? 25.785 -0.786 -15.771 1.00 66.06 646 PHE A CA 1
ATOM 5052 C C . PHE A 1 646 ? 25.072 -2.081 -15.358 1.00 66.06 646 PHE A C 1
ATOM 5054 O O . PHE A 1 646 ? 24.598 -2.854 -16.197 1.00 66.06 646 PHE A O 1
ATOM 5061 N N . MET A 1 647 ? 25.003 -2.310 -14.042 1.00 62.19 647 MET A N 1
ATOM 5062 C CA . MET A 1 647 ? 24.553 -3.569 -13.432 1.00 62.19 647 MET A CA 1
ATOM 5063 C C . MET A 1 647 ? 23.466 -3.362 -12.368 1.00 62.19 647 MET A C 1
ATOM 5065 O O . MET A 1 647 ? 23.681 -3.673 -11.194 1.00 62.19 647 MET A O 1
ATOM 5069 N N . PRO A 1 648 ? 22.290 -2.834 -12.722 1.00 64.12 648 PRO A N 1
ATOM 5070 C CA . PRO A 1 648 ? 21.195 -2.826 -11.772 1.00 64.12 648 PRO A CA 1
ATOM 5071 C C . PRO A 1 648 ? 20.729 -4.266 -11.508 1.00 64.12 648 PRO A C 1
ATOM 5073 O O . PRO A 1 648 ? 20.644 -5.088 -12.422 1.00 64.12 648 PRO A O 1
ATOM 5076 N N . ASP A 1 649 ? 20.384 -4.573 -10.256 1.00 65.38 649 ASP A N 1
ATOM 5077 C CA . ASP A 1 649 ? 19.631 -5.794 -9.947 1.00 65.38 649 ASP A CA 1
ATOM 5078 C C . ASP A 1 649 ? 18.308 -5.799 -10.747 1.00 65.38 649 ASP A C 1
ATOM 5080 O O . ASP A 1 649 ? 17.826 -4.727 -11.084 1.00 65.38 649 ASP A O 1
ATOM 5084 N N . PRO A 1 650 ? 17.666 -6.933 -11.044 1.00 63.78 650 PRO A N 1
ATOM 5085 C CA . PRO A 1 650 ? 16.377 -6.927 -11.753 1.00 63.78 650 PRO A CA 1
ATOM 5086 C C . PRO A 1 650 ? 15.245 -6.197 -10.990 1.00 63.78 650 PRO A C 1
ATOM 5088 O O . PRO A 1 650 ? 15.337 -5.990 -9.778 1.00 63.78 650 PRO A O 1
ATOM 5091 N N . SER A 1 651 ? 14.156 -5.835 -11.679 1.00 58.56 651 SER A N 1
ATOM 5092 C CA . SER A 1 651 ? 13.034 -4.998 -11.181 1.00 58.56 651 SER A CA 1
ATOM 5093 C C . SER A 1 651 ? 12.072 -5.665 -10.163 1.00 58.56 651 SER A C 1
ATOM 5095 O O . SER A 1 651 ? 10.857 -5.460 -10.214 1.00 58.56 651 SER A O 1
ATOM 5097 N N . TYR A 1 652 ? 12.581 -6.470 -9.224 1.00 62.91 652 TYR A N 1
ATOM 5098 C CA . TYR A 1 652 ? 11.777 -7.194 -8.219 1.00 62.91 652 TYR A CA 1
ATOM 5099 C C . TYR A 1 652 ? 10.943 -6.284 -7.309 1.00 62.91 652 TYR A C 1
ATOM 5101 O O . TYR A 1 652 ? 11.371 -5.187 -6.962 1.00 62.91 652 TYR A O 1
ATOM 5109 N N . GLY A 1 653 ? 9.788 -6.789 -6.860 1.00 55.59 653 GLY A N 1
ATOM 5110 C CA . GLY A 1 653 ? 8.945 -6.129 -5.853 1.00 55.59 653 GLY A CA 1
ATOM 5111 C C . GLY A 1 653 ? 8.260 -4.840 -6.318 1.00 55.59 653 GLY A C 1
ATOM 5112 O O . GLY A 1 653 ? 7.546 -4.224 -5.534 1.00 55.59 653 GLY A O 1
ATOM 5113 N N . SER A 1 654 ? 8.459 -4.438 -7.578 1.00 70.62 654 SER A N 1
ATOM 5114 C CA . SER A 1 654 ? 7.810 -3.272 -8.174 1.00 70.62 654 SER A CA 1
ATOM 5115 C C . SER A 1 654 ? 6.429 -3.624 -8.729 1.00 70.62 654 SER A C 1
ATOM 5117 O O . SER A 1 654 ? 6.200 -4.729 -9.239 1.00 70.62 654 SER A O 1
ATOM 5119 N N . HIS A 1 655 ? 5.515 -2.650 -8.715 1.00 72.56 655 HIS A N 1
ATOM 5120 C CA . HIS A 1 655 ? 4.212 -2.781 -9.386 1.00 72.56 655 HIS A CA 1
ATOM 5121 C C . HIS A 1 655 ? 4.377 -3.026 -10.894 1.00 72.56 655 HIS A C 1
ATOM 5123 O O . HIS A 1 655 ? 3.578 -3.734 -11.507 1.00 72.56 655 HIS A O 1
ATOM 5129 N N . PHE A 1 656 ? 5.466 -2.519 -11.478 1.00 76.12 656 PHE A N 1
ATOM 5130 C CA . PHE A 1 656 ? 5.842 -2.756 -12.867 1.00 76.12 656 PHE A CA 1
ATOM 5131 C C . PHE A 1 656 ? 5.968 -4.252 -13.194 1.00 76.12 656 PHE A C 1
ATOM 5133 O O . PHE A 1 656 ? 5.292 -4.743 -14.102 1.00 76.12 656 PHE A O 1
ATOM 5140 N N . LEU A 1 657 ? 6.776 -5.001 -12.435 1.00 75.06 657 LEU A N 1
ATOM 5141 C CA . LEU A 1 657 ? 6.992 -6.428 -12.693 1.00 75.06 657 LEU A CA 1
ATOM 5142 C C . LEU A 1 657 ? 5.709 -7.246 -12.492 1.00 75.06 657 LEU A C 1
ATOM 5144 O O . LEU A 1 657 ? 5.428 -8.170 -13.256 1.00 75.06 657 LEU A O 1
ATOM 5148 N N . HIS A 1 658 ? 4.900 -6.876 -11.498 1.00 71.62 658 HIS A N 1
ATOM 5149 C CA . HIS A 1 658 ? 3.606 -7.510 -11.257 1.00 71.62 658 HIS A CA 1
ATOM 5150 C C . HIS A 1 658 ? 2.667 -7.386 -12.472 1.00 71.62 658 HIS A C 1
ATOM 5152 O O . HIS A 1 658 ? 2.022 -8.363 -12.869 1.00 71.62 658 HIS A O 1
ATOM 5158 N N . ASN A 1 659 ? 2.621 -6.208 -13.100 1.00 74.25 659 ASN A N 1
ATOM 5159 C CA . ASN A 1 659 ? 1.812 -5.971 -14.297 1.00 74.25 659 ASN A CA 1
ATOM 5160 C C . ASN A 1 659 ? 2.323 -6.763 -15.508 1.00 74.25 659 ASN A C 1
ATOM 5162 O O . ASN A 1 659 ? 1.518 -7.342 -16.238 1.00 74.25 659 ASN A O 1
ATOM 5166 N N . VAL A 1 660 ? 3.647 -6.851 -15.686 1.00 76.31 660 VAL A N 1
ATOM 5167 C CA . VAL A 1 660 ? 4.280 -7.667 -16.739 1.00 76.31 660 VAL A CA 1
ATOM 5168 C C . VAL A 1 660 ? 3.846 -9.132 -16.629 1.00 76.31 660 VAL A C 1
ATOM 5170 O O . VAL A 1 660 ? 3.396 -9.719 -17.615 1.00 76.31 660 VAL A O 1
ATOM 5173 N N . ILE A 1 661 ? 3.920 -9.709 -15.425 1.00 73.88 661 ILE A N 1
ATOM 5174 C CA . ILE A 1 661 ? 3.548 -11.109 -15.177 1.00 73.88 661 ILE A CA 1
ATOM 5175 C C . ILE A 1 661 ? 2.046 -11.323 -15.401 1.00 73.88 661 ILE A C 1
ATOM 5177 O O . ILE A 1 661 ? 1.653 -12.259 -16.099 1.00 73.88 661 ILE A O 1
ATOM 5181 N N . SER A 1 662 ? 1.204 -10.449 -14.843 1.00 70.38 662 SER A N 1
ATOM 5182 C CA . SER A 1 662 ? -0.258 -10.603 -14.877 1.00 70.38 662 SER A CA 1
ATOM 5183 C C . SER A 1 662 ? -0.845 -10.478 -16.286 1.00 70.38 662 SER A C 1
ATOM 5185 O O . SER A 1 662 ? -1.863 -11.096 -16.585 1.00 70.38 662 SER A O 1
ATOM 5187 N N . LEU A 1 663 ? -0.188 -9.731 -17.177 1.00 72.31 663 LEU A N 1
ATOM 5188 C CA . LEU A 1 663 ? -0.599 -9.567 -18.576 1.00 72.31 663 LEU A CA 1
ATOM 5189 C C . LEU A 1 663 ? 0.007 -10.606 -19.532 1.00 72.31 663 LEU A C 1
ATOM 5191 O O . LEU A 1 663 ? -0.223 -10.539 -20.744 1.00 72.31 663 LEU A O 1
ATOM 5195 N N . GLY A 1 664 ? 0.786 -11.558 -19.007 1.00 74.12 664 GLY A N 1
ATOM 5196 C CA . GLY A 1 664 ? 1.443 -12.590 -19.807 1.00 74.12 664 GLY A CA 1
ATOM 5197 C C . GLY A 1 664 ? 2.487 -12.030 -20.774 1.00 74.12 664 GLY A C 1
ATOM 5198 O O . GLY A 1 664 ? 2.704 -12.607 -21.839 1.00 74.12 664 GLY A O 1
ATOM 5199 N N . ILE A 1 665 ? 3.108 -10.895 -20.438 1.00 84.88 665 ILE A N 1
ATOM 5200 C CA . ILE A 1 665 ? 4.227 -10.354 -21.209 1.00 84.88 665 ILE A CA 1
ATOM 5201 C C . ILE A 1 665 ? 5.452 -11.226 -20.956 1.00 84.88 665 ILE A C 1
ATOM 5203 O O . ILE A 1 665 ? 5.777 -11.555 -19.814 1.00 84.88 665 ILE A O 1
ATOM 5207 N N . GLY A 1 666 ? 6.143 -11.588 -22.032 1.00 88.31 666 GLY A N 1
ATOM 5208 C CA . GLY A 1 666 ? 7.422 -12.273 -21.932 1.00 88.31 666 GLY A CA 1
ATOM 5209 C C . GLY A 1 666 ? 8.464 -11.321 -21.370 1.00 88.31 666 GLY A C 1
ATOM 5210 O O . GLY A 1 666 ? 8.585 -10.197 -21.853 1.00 88.31 666 GLY A O 1
ATOM 5211 N N . TYR A 1 667 ? 9.224 -11.751 -20.372 1.00 89.25 667 TYR A N 1
ATOM 5212 C CA . TYR A 1 667 ? 10.245 -10.909 -19.756 1.00 89.25 667 TYR A CA 1
ATOM 5213 C C . TYR A 1 667 ? 11.558 -11.659 -19.656 1.00 89.25 667 TYR A C 1
ATOM 5215 O O . TYR A 1 667 ? 11.620 -12.671 -18.963 1.00 89.25 667 TYR A O 1
ATOM 5223 N N . PHE A 1 668 ? 12.594 -11.195 -20.348 1.00 91.44 668 PHE A N 1
ATOM 5224 C CA . PHE A 1 668 ? 13.910 -11.828 -20.373 1.00 91.44 668 PHE A CA 1
ATOM 5225 C C . PHE A 1 668 ? 14.932 -10.956 -19.660 1.00 91.44 668 PHE A C 1
ATOM 5227 O O . PHE A 1 668 ? 15.062 -9.774 -19.969 1.00 91.44 668 PHE A O 1
ATOM 5234 N N . LEU A 1 669 ? 15.712 -11.565 -18.772 1.00 88.00 669 LEU A N 1
ATOM 5235 C CA . LEU A 1 669 ? 16.891 -10.942 -18.188 1.00 88.00 669 LEU A CA 1
ATOM 5236 C C . LEU A 1 669 ? 18.152 -11.539 -18.815 1.00 88.00 669 LEU A C 1
ATOM 5238 O O . LEU A 1 669 ? 18.364 -12.744 -18.726 1.00 88.00 669 LEU A O 1
ATOM 5242 N N . ILE A 1 670 ? 19.009 -10.723 -19.416 1.00 88.12 670 ILE A N 1
ATOM 5243 C CA . ILE A 1 670 ? 20.288 -11.165 -19.983 1.00 88.12 670 ILE A CA 1
ATOM 5244 C C . ILE A 1 670 ? 21.413 -10.454 -19.244 1.00 88.12 670 ILE A C 1
ATOM 5246 O O . ILE A 1 670 ? 21.515 -9.226 -19.274 1.00 88.12 670 ILE A O 1
ATOM 5250 N N . ASN A 1 671 ? 22.274 -11.232 -18.589 1.00 81.25 671 ASN A N 1
ATOM 5251 C CA . ASN A 1 671 ? 23.416 -10.705 -17.859 1.00 81.25 671 ASN A CA 1
ATOM 5252 C C . ASN A 1 671 ? 24.733 -11.083 -18.543 1.00 81.25 671 ASN A C 1
ATOM 5254 O O . ASN A 1 671 ? 25.241 -12.194 -18.381 1.00 81.25 671 ASN A O 1
ATOM 5258 N N . HIS A 1 672 ? 25.318 -10.115 -19.254 1.00 71.50 672 HIS A N 1
ATOM 5259 C CA . HIS A 1 672 ? 26.550 -10.302 -20.022 1.00 71.50 672 HIS A CA 1
ATOM 5260 C C . HIS A 1 672 ? 27.777 -10.662 -19.168 1.00 71.50 672 HIS A C 1
ATOM 5262 O O . HIS A 1 672 ? 28.707 -11.261 -19.689 1.00 71.50 672 HIS A O 1
ATOM 5268 N N . LEU A 1 673 ? 27.806 -10.325 -17.874 1.00 62.59 673 LEU A N 1
ATOM 5269 C CA . LEU A 1 673 ? 28.978 -10.556 -17.013 1.00 62.59 673 LEU A CA 1
ATOM 5270 C C . LEU A 1 673 ? 28.961 -11.900 -16.285 1.00 62.59 673 LEU A C 1
ATOM 5272 O O . LEU A 1 673 ? 29.997 -12.346 -15.794 1.00 62.59 673 LEU A O 1
ATOM 5276 N N . ARG A 1 674 ? 27.786 -12.521 -16.163 1.00 65.88 674 ARG A N 1
ATOM 5277 C CA . ARG A 1 674 ? 27.628 -13.835 -15.525 1.00 65.88 674 ARG A CA 1
ATOM 5278 C C . ARG A 1 674 ? 27.490 -14.964 -16.546 1.00 65.88 674 ARG A C 1
ATOM 5280 O O . ARG A 1 674 ? 27.217 -16.089 -16.146 1.00 65.88 674 ARG A O 1
ATOM 5287 N N . ASP A 1 675 ? 27.653 -14.647 -17.833 1.00 69.62 675 ASP A N 1
ATOM 5288 C CA . ASP A 1 675 ? 27.341 -15.530 -18.960 1.00 69.62 675 ASP A CA 1
ATOM 5289 C C . ASP A 1 675 ? 25.903 -16.096 -18.884 1.00 69.62 675 ASP A C 1
ATOM 5291 O O . ASP A 1 675 ? 25.615 -17.204 -19.339 1.00 69.62 675 ASP A O 1
ATOM 5295 N N . GLU A 1 676 ? 24.977 -15.322 -18.301 1.00 79.38 676 GLU A N 1
ATOM 5296 C CA . GLU A 1 676 ? 23.565 -15.688 -18.136 1.00 79.38 676 GLU A CA 1
ATOM 5297 C C . GLU A 1 676 ? 22.768 -15.119 -19.320 1.00 79.38 676 GLU A C 1
ATOM 5299 O O . GLU A 1 676 ? 22.253 -13.997 -19.290 1.00 79.38 676 GLU A O 1
ATOM 5304 N N . GLY A 1 677 ? 22.701 -15.896 -20.398 1.00 84.75 677 GLY A N 1
ATOM 5305 C CA . GLY A 1 677 ? 21.978 -15.542 -21.617 1.00 84.75 677 GLY A CA 1
ATOM 5306 C C . GLY A 1 677 ? 22.850 -14.950 -22.728 1.00 84.75 677 GLY A C 1
ATOM 5307 O O . GLY A 1 677 ? 24.059 -14.785 -22.602 1.00 84.75 677 GLY A O 1
ATOM 5308 N N . SER A 1 678 ? 22.230 -14.674 -23.875 1.00 89.12 678 SER A N 1
ATOM 5309 C CA . SER A 1 678 ? 22.909 -14.187 -25.084 1.00 89.12 678 SER A CA 1
ATOM 5310 C C . SER A 1 678 ? 22.008 -13.256 -25.889 1.00 89.12 678 SER A C 1
ATOM 5312 O O . SER A 1 678 ? 20.786 -13.409 -25.866 1.00 89.12 678 SER A O 1
ATOM 5314 N N . MET A 1 679 ? 22.621 -12.306 -26.598 1.00 91.06 679 MET A N 1
ATOM 5315 C CA . MET A 1 679 ? 21.956 -11.336 -27.471 1.00 91.06 679 MET A CA 1
ATOM 5316 C C . MET A 1 679 ? 22.801 -11.116 -28.730 1.00 91.06 679 MET A C 1
ATOM 5318 O O . MET A 1 679 ? 23.995 -10.829 -28.625 1.00 91.06 679 MET A O 1
ATOM 5322 N N . ASP A 1 680 ? 22.185 -11.212 -29.907 1.00 92.31 680 ASP A N 1
ATOM 5323 C CA . ASP A 1 680 ? 22.833 -10.960 -31.197 1.00 92.31 680 ASP A CA 1
ATOM 5324 C C . ASP A 1 680 ? 22.588 -9.521 -31.684 1.00 92.31 680 ASP A C 1
ATOM 5326 O O . ASP A 1 680 ? 21.728 -9.245 -32.528 1.00 92.31 680 ASP A O 1
ATOM 5330 N N . TRP A 1 681 ? 23.370 -8.587 -31.134 1.00 91.00 681 TRP A N 1
ATOM 5331 C CA . TRP A 1 681 ? 23.339 -7.174 -31.526 1.00 91.00 681 TRP A CA 1
ATOM 5332 C C . TRP A 1 681 ? 23.721 -6.958 -32.992 1.00 91.00 681 TRP A C 1
ATOM 5334 O O . TRP A 1 681 ? 23.106 -6.140 -33.670 1.00 91.00 681 TRP A O 1
ATOM 5344 N N . ALA A 1 682 ? 24.695 -7.718 -33.502 1.00 91.44 682 ALA A N 1
ATOM 5345 C CA . ALA A 1 682 ? 25.178 -7.572 -34.872 1.00 91.44 682 ALA A CA 1
ATOM 5346 C C . ALA A 1 682 ? 24.077 -7.890 -35.892 1.00 91.44 682 ALA A C 1
ATOM 5348 O O . ALA A 1 682 ? 23.932 -7.184 -36.892 1.00 91.44 682 ALA A O 1
ATOM 5349 N N . TRP A 1 683 ? 23.269 -8.920 -35.628 1.00 92.69 683 TRP A N 1
ATOM 5350 C CA . TRP A 1 683 ? 22.125 -9.243 -36.471 1.00 92.69 683 TRP A CA 1
ATOM 5351 C C . TRP A 1 683 ? 21.035 -8.166 -36.424 1.00 92.69 683 TRP A C 1
ATOM 5353 O O . TRP A 1 683 ? 20.505 -7.823 -37.484 1.00 92.69 683 TRP A O 1
ATOM 5363 N N . LEU A 1 684 ? 20.719 -7.617 -35.241 1.00 91.75 684 LEU A N 1
ATOM 5364 C CA . LEU A 1 684 ? 19.755 -6.513 -35.100 1.00 91.75 684 LEU A CA 1
ATOM 5365 C C . LEU A 1 684 ? 20.221 -5.273 -35.861 1.00 91.75 684 LEU A C 1
ATOM 5367 O O . LEU A 1 684 ? 19.453 -4.690 -36.629 1.00 91.75 684 LEU A O 1
ATOM 5371 N N . ASP A 1 685 ? 21.495 -4.918 -35.706 1.00 91.62 685 ASP A N 1
ATOM 5372 C CA . ASP A 1 685 ? 22.073 -3.737 -36.333 1.00 91.62 685 ASP A CA 1
ATOM 5373 C C . ASP A 1 685 ? 22.177 -3.856 -37.860 1.00 91.62 685 ASP A C 1
ATOM 5375 O O . ASP A 1 685 ? 22.188 -2.833 -38.554 1.00 91.62 685 ASP A O 1
ATOM 5379 N N . ALA A 1 686 ? 22.193 -5.078 -38.398 1.00 92.69 686 ALA A N 1
ATOM 5380 C CA . ALA A 1 686 ? 22.170 -5.343 -39.834 1.00 92.69 686 ALA A CA 1
ATOM 5381 C C . ALA A 1 686 ? 20.772 -5.207 -40.471 1.00 92.69 686 ALA A C 1
ATOM 5383 O O . ALA A 1 686 ? 20.674 -5.104 -41.696 1.00 92.69 686 ALA A O 1
ATOM 5384 N N . GLN A 1 687 ? 19.688 -5.201 -39.685 1.00 93.19 687 GLN A N 1
ATOM 5385 C CA . GLN A 1 687 ? 18.330 -5.094 -40.228 1.00 93.19 687 GLN A CA 1
ATOM 5386 C C . GLN A 1 687 ? 17.999 -3.663 -40.689 1.00 93.19 687 GLN A C 1
ATOM 5388 O O . GLN A 1 687 ? 18.437 -2.691 -40.068 1.00 93.19 687 GLN A O 1
ATOM 5393 N N . PRO A 1 688 ? 17.172 -3.478 -41.733 1.00 92.38 688 PRO A N 1
ATOM 5394 C CA . PRO A 1 688 ? 16.735 -2.147 -42.141 1.00 92.38 688 PRO A CA 1
ATOM 5395 C C . PRO A 1 688 ? 15.902 -1.478 -41.034 1.00 92.38 688 PRO A C 1
ATOM 5397 O O . PRO A 1 688 ? 14.921 -2.043 -40.544 1.00 92.38 688 PRO A O 1
ATOM 5400 N N . ALA A 1 689 ? 16.285 -0.258 -40.647 1.00 92.81 689 ALA A N 1
ATOM 5401 C CA . ALA A 1 689 ? 15.524 0.538 -39.689 1.00 92.81 689 ALA A CA 1
ATOM 5402 C C . ALA A 1 689 ? 14.254 1.095 -40.350 1.00 92.81 689 ALA A C 1
ATOM 5404 O O . ALA A 1 689 ? 14.315 1.690 -41.426 1.00 92.81 689 ALA A O 1
ATOM 5405 N N . VAL A 1 690 ? 13.107 0.937 -39.690 1.00 94.44 690 VAL A N 1
ATOM 5406 C CA . VAL A 1 690 ? 11.869 1.650 -40.044 1.00 94.44 690 VAL A CA 1
ATOM 5407 C C . VAL A 1 690 ? 11.956 3.099 -39.582 1.00 94.44 690 VAL A C 1
ATOM 5409 O O . VAL A 1 690 ? 11.567 4.012 -40.306 1.00 94.44 690 VAL A O 1
ATOM 5412 N N . SER A 1 691 ? 12.492 3.304 -38.382 1.00 93.25 691 SER A N 1
ATOM 5413 C CA . SER A 1 691 ? 12.831 4.615 -37.845 1.00 93.25 691 SER A CA 1
ATOM 5414 C C . SER A 1 691 ? 14.017 4.497 -36.899 1.00 93.25 691 SER A C 1
ATOM 5416 O O . SER A 1 691 ? 14.187 3.482 -36.219 1.00 93.25 691 SER A O 1
ATOM 5418 N N . GLU A 1 692 ? 14.814 5.554 -36.827 1.00 93.62 692 GLU A N 1
ATOM 5419 C CA . GLU A 1 692 ? 15.969 5.635 -35.944 1.00 93.62 692 GLU A CA 1
ATOM 5420 C C . GLU A 1 692 ? 16.061 7.042 -35.348 1.00 93.62 692 GLU A C 1
ATOM 5422 O O . GLU A 1 692 ? 15.918 8.035 -36.063 1.00 93.62 692 GLU A O 1
ATOM 5427 N N . SER A 1 693 ? 16.263 7.115 -34.035 1.00 92.75 693 SER A N 1
ATOM 5428 C CA . SER A 1 693 ? 16.445 8.352 -33.273 1.00 92.75 693 SER A CA 1
ATOM 5429 C C . SER A 1 693 ? 17.866 8.423 -32.699 1.00 92.75 693 SER A C 1
ATOM 5431 O O . SER A 1 693 ? 18.745 7.630 -33.059 1.00 92.75 693 SER A O 1
ATOM 5433 N N . ALA A 1 694 ? 18.119 9.375 -31.794 1.00 89.75 694 ALA A N 1
ATOM 5434 C CA . ALA A 1 694 ? 19.399 9.471 -31.099 1.00 89.75 694 ALA A CA 1
ATOM 5435 C C . ALA A 1 694 ? 19.715 8.180 -30.323 1.00 89.75 694 ALA A C 1
ATOM 5437 O O . ALA A 1 694 ? 20.818 7.644 -30.446 1.00 89.75 694 ALA A O 1
ATOM 5438 N N . TYR A 1 695 ? 18.726 7.633 -29.609 1.00 92.81 695 TYR A N 1
ATOM 5439 C CA . TYR A 1 695 ? 18.922 6.513 -28.687 1.00 92.81 695 TYR A CA 1
ATOM 5440 C C . TYR A 1 695 ? 18.287 5.201 -29.152 1.00 92.81 695 TYR A C 1
ATOM 5442 O O . TYR A 1 695 ? 18.811 4.128 -28.850 1.00 92.81 695 TYR A O 1
ATOM 5450 N N . LEU A 1 696 ? 17.180 5.264 -29.891 1.00 94.75 696 LEU A N 1
ATOM 5451 C CA . LEU A 1 696 ? 16.376 4.100 -30.254 1.00 94.75 696 LEU A CA 1
ATOM 5452 C C . LEU A 1 696 ? 16.515 3.736 -31.724 1.00 94.75 696 LEU A C 1
ATOM 5454 O O . LEU A 1 696 ? 16.706 4.586 -32.599 1.00 94.75 696 LEU A O 1
ATOM 5458 N N . ARG A 1 697 ? 16.315 2.453 -31.998 1.00 95.56 697 ARG A N 1
ATOM 5459 C CA . ARG A 1 697 ? 16.125 1.935 -33.345 1.00 95.56 697 ARG A CA 1
ATOM 5460 C C . ARG A 1 697 ? 14.906 1.020 -33.377 1.00 95.56 697 ARG A C 1
ATOM 5462 O O . ARG A 1 697 ? 14.744 0.140 -32.533 1.00 95.56 697 ARG A O 1
ATOM 5469 N N . HIS A 1 698 ? 14.029 1.261 -34.348 1.00 96.56 698 HIS A N 1
ATOM 5470 C CA . HIS A 1 698 ? 12.850 0.443 -34.622 1.00 96.56 698 HIS A CA 1
ATOM 5471 C C . HIS A 1 698 ? 13.093 -0.357 -35.896 1.00 96.56 698 HIS A C 1
ATOM 5473 O O . HIS A 1 698 ? 13.279 0.204 -36.978 1.00 96.56 698 HIS A O 1
ATOM 5479 N N . VAL A 1 699 ? 13.084 -1.675 -35.757 1.00 95.88 699 VAL A N 1
ATOM 5480 C CA . VAL A 1 699 ? 13.253 -2.636 -36.845 1.00 95.88 699 VAL A CA 1
ATOM 5481 C C . VAL A 1 699 ? 11.941 -3.367 -37.079 1.00 95.88 699 VAL A C 1
ATOM 5483 O O . VAL A 1 699 ? 11.186 -3.647 -36.146 1.00 95.88 699 VAL A O 1
ATOM 5486 N N . ARG A 1 700 ? 11.684 -3.701 -38.343 1.00 94.81 700 ARG A N 1
ATOM 5487 C CA . ARG A 1 700 ? 10.553 -4.532 -38.740 1.00 94.81 700 ARG A CA 1
ATOM 5488 C C . ARG A 1 700 ? 11.022 -5.715 -39.555 1.00 94.81 700 ARG A C 1
ATOM 5490 O O . ARG A 1 700 ? 11.612 -5.551 -40.620 1.00 94.81 700 ARG A O 1
ATOM 5497 N N . LEU A 1 701 ? 10.699 -6.894 -39.056 1.00 93.06 701 LEU A N 1
ATOM 5498 C CA . LEU A 1 701 ? 11.017 -8.151 -39.694 1.00 93.06 701 LEU A CA 1
ATOM 5499 C C . LEU A 1 701 ? 9.955 -8.509 -40.744 1.00 93.06 701 LEU A C 1
ATOM 5501 O O . LEU A 1 701 ? 8.776 -8.186 -40.571 1.00 93.06 701 LEU A O 1
ATOM 5505 N N . PRO A 1 702 ? 10.349 -9.189 -41.835 1.00 90.69 702 PRO A N 1
ATOM 5506 C CA . PRO A 1 702 ? 9.408 -9.694 -42.832 1.00 90.69 702 PRO A CA 1
ATOM 5507 C C . PRO A 1 702 ? 8.558 -10.857 -42.300 1.00 90.69 702 PRO A C 1
ATOM 5509 O O . PRO A 1 702 ? 7.451 -11.078 -42.787 1.00 90.69 702 PRO A O 1
ATOM 5512 N N . LYS A 1 703 ? 9.072 -11.594 -41.309 1.00 92.00 703 LYS A N 1
ATOM 5513 C CA . LYS A 1 703 ? 8.368 -12.645 -40.575 1.00 92.00 703 LYS A CA 1
ATOM 5514 C C . LYS A 1 703 ? 8.471 -12.374 -39.072 1.00 92.00 703 LYS A C 1
ATOM 5516 O O . LYS A 1 703 ? 9.520 -11.897 -38.637 1.00 92.00 703 LYS A O 1
ATOM 5521 N N . PRO A 1 704 ? 7.422 -12.672 -38.294 1.00 93.00 704 PRO A N 1
ATOM 5522 C CA . PRO A 1 704 ? 7.441 -12.483 -36.849 1.00 93.00 704 PRO A CA 1
ATOM 5523 C C . PRO A 1 704 ? 8.458 -13.409 -36.181 1.00 93.00 704 PRO A C 1
ATOM 5525 O O . PRO A 1 704 ? 8.689 -14.508 -36.684 1.00 93.00 704 PRO A O 1
ATOM 5528 N N . LEU A 1 705 ? 9.044 -12.971 -35.065 1.00 92.94 705 LEU A N 1
ATOM 5529 C CA . LEU A 1 705 ? 9.890 -13.793 -34.194 1.00 92.94 705 LEU A CA 1
ATOM 5530 C C . LEU A 1 705 ? 9.116 -15.015 -33.682 1.00 92.94 705 LEU A C 1
ATOM 5532 O O . LEU A 1 705 ? 7.937 -14.894 -33.359 1.00 92.94 705 LEU A O 1
ATOM 5536 N N . ASP A 1 706 ? 9.801 -16.150 -33.539 1.00 92.12 706 ASP A N 1
ATOM 5537 C CA . ASP A 1 706 ? 9.319 -17.290 -32.743 1.00 92.12 706 ASP A CA 1
ATOM 5538 C C . ASP A 1 706 ? 9.880 -17.145 -31.324 1.00 92.12 706 ASP A C 1
ATOM 5540 O O . ASP A 1 706 ? 11.072 -17.360 -31.084 1.00 92.12 706 ASP A O 1
ATOM 5544 N N . VAL A 1 707 ? 9.036 -16.695 -30.395 1.00 92.88 707 VAL A N 1
ATOM 5545 C CA . VAL A 1 707 ? 9.392 -16.525 -28.983 1.00 92.88 707 VAL A CA 1
ATOM 5546 C C . VAL A 1 707 ? 8.798 -17.662 -28.170 1.00 92.88 707 VAL A C 1
ATOM 5548 O O . VAL A 1 707 ? 7.596 -17.916 -28.211 1.00 92.88 707 VAL A O 1
ATOM 5551 N N . ARG A 1 708 ? 9.640 -18.318 -27.374 1.00 92.38 708 ARG A N 1
ATOM 5552 C CA . ARG A 1 708 ? 9.271 -19.459 -26.534 1.00 92.38 708 ARG A CA 1
ATOM 5553 C C . ARG A 1 708 ? 9.728 -19.235 -25.108 1.00 92.38 708 ARG A C 1
ATOM 5555 O O . ARG A 1 708 ? 10.873 -18.837 -24.883 1.00 92.38 708 ARG A O 1
ATOM 5562 N N . ILE A 1 709 ? 8.838 -19.492 -24.155 1.00 90.25 709 ILE A N 1
ATOM 5563 C CA . ILE A 1 709 ? 9.092 -19.265 -22.730 1.00 90.25 709 ILE A CA 1
ATOM 5564 C C . ILE A 1 709 ? 8.566 -20.441 -21.913 1.00 90.25 709 ILE A C 1
ATOM 5566 O O . ILE A 1 709 ? 7.379 -20.758 -21.976 1.00 90.25 709 ILE A O 1
ATOM 5570 N N . ASP A 1 710 ? 9.424 -21.049 -21.098 1.00 86.25 710 ASP A N 1
ATOM 5571 C CA . ASP A 1 710 ? 9.039 -22.075 -20.130 1.00 86.25 710 ASP A CA 1
ATOM 5572 C C . ASP A 1 710 ? 9.294 -21.596 -18.696 1.00 86.25 710 ASP A C 1
ATOM 5574 O O . ASP A 1 710 ? 10.376 -21.778 -18.136 1.00 86.25 710 ASP A O 1
ATOM 5578 N N . SER A 1 711 ? 8.256 -21.037 -18.068 1.00 74.50 711 SER A N 1
ATOM 5579 C CA . SER A 1 711 ? 8.284 -20.587 -16.667 1.00 74.50 711 SER A CA 1
ATOM 5580 C C . SER A 1 711 ? 8.729 -21.638 -15.648 1.00 74.50 711 SER A C 1
ATOM 5582 O O . SER A 1 711 ? 9.169 -21.275 -14.562 1.00 74.50 711 SER A O 1
ATOM 5584 N N . ARG A 1 712 ? 8.611 -22.937 -15.954 1.00 74.25 712 ARG A N 1
ATOM 5585 C CA . ARG A 1 712 ? 8.985 -24.017 -15.023 1.00 74.25 712 ARG A CA 1
ATOM 5586 C C . ARG A 1 712 ? 10.495 -24.179 -14.919 1.00 74.25 712 ARG A C 1
ATOM 5588 O O . ARG A 1 712 ? 11.001 -24.564 -13.868 1.00 74.25 712 ARG A O 1
ATOM 5595 N N . THR A 1 713 ? 11.191 -23.926 -16.022 1.00 78.31 713 THR A N 1
ATOM 5596 C CA . THR A 1 713 ? 12.650 -24.016 -16.120 1.00 78.31 713 THR A CA 1
ATOM 5597 C C . THR A 1 713 ? 13.317 -22.642 -16.114 1.00 78.31 713 THR A C 1
ATOM 5599 O O . THR A 1 713 ? 14.533 -22.575 -15.970 1.00 78.31 713 THR A O 1
ATOM 5602 N N . GLY A 1 714 ? 12.542 -21.560 -16.258 1.00 81.06 714 GLY A N 1
ATOM 5603 C CA . GLY A 1 714 ? 13.045 -20.193 -16.401 1.00 81.06 714 GLY A CA 1
ATOM 5604 C C . GLY A 1 714 ? 13.653 -19.917 -17.779 1.00 81.06 714 GLY A C 1
ATOM 5605 O O . GLY A 1 714 ? 14.209 -18.847 -17.999 1.00 81.06 714 GLY A O 1
ATOM 5606 N N . LEU A 1 715 ? 13.568 -20.857 -18.724 1.00 88.38 715 LEU A N 1
ATOM 5607 C CA . LEU A 1 715 ? 14.180 -20.710 -20.040 1.00 88.38 715 LEU A CA 1
ATOM 5608 C C . LEU A 1 715 ? 13.318 -19.831 -20.952 1.00 88.38 715 LEU A C 1
ATOM 5610 O O . LEU A 1 715 ? 12.109 -20.033 -21.070 1.00 88.38 715 LEU A O 1
ATOM 5614 N N . GLY A 1 716 ? 13.964 -18.918 -21.671 1.00 92.06 716 GLY A N 1
ATOM 5615 C CA . GLY A 1 716 ? 13.351 -18.113 -22.724 1.00 92.06 716 GLY A CA 1
ATOM 5616 C C . GLY A 1 716 ? 14.247 -18.031 -23.954 1.00 92.06 716 GLY A C 1
ATOM 5617 O O . GLY A 1 716 ? 15.468 -17.922 -23.826 1.00 92.06 716 GLY A O 1
ATOM 5618 N N . ALA A 1 717 ? 13.660 -18.093 -25.147 1.00 93.56 717 ALA A N 1
ATOM 5619 C CA . ALA A 1 717 ? 14.368 -17.900 -26.409 1.00 93.56 717 ALA A CA 1
ATOM 5620 C C . ALA A 1 717 ? 13.501 -17.116 -27.399 1.00 93.56 717 ALA A C 1
ATOM 5622 O O . ALA A 1 717 ? 12.319 -17.410 -27.549 1.00 93.56 717 ALA A O 1
ATOM 5623 N N . ALA A 1 718 ? 14.100 -16.145 -28.083 1.00 93.75 718 ALA A N 1
ATOM 5624 C CA . ALA A 1 718 ? 13.535 -15.505 -29.263 1.00 93.75 718 ALA A CA 1
ATOM 5625 C C . ALA A 1 718 ? 14.376 -15.903 -30.477 1.00 93.75 718 ALA A C 1
ATOM 5627 O O . ALA A 1 718 ? 15.601 -15.726 -30.484 1.00 93.75 718 ALA A O 1
ATOM 5628 N N . LEU A 1 719 ? 13.727 -16.462 -31.491 1.00 92.12 719 LEU A N 1
ATOM 5629 C CA . LEU A 1 719 ? 14.372 -16.995 -32.683 1.00 92.12 719 LEU A CA 1
ATOM 5630 C C . LEU A 1 719 ? 14.140 -16.072 -33.880 1.00 92.12 719 LEU A C 1
ATOM 5632 O O . LEU A 1 719 ? 13.062 -15.500 -34.051 1.00 92.12 719 LEU A O 1
ATOM 5636 N N . LYS A 1 720 ? 15.179 -15.950 -34.704 1.00 90.19 720 LYS A N 1
ATOM 5637 C CA . LYS A 1 720 ? 15.172 -15.272 -36.000 1.00 90.19 720 LYS A CA 1
ATOM 5638 C C . LYS A 1 720 ? 14.362 -16.109 -36.994 1.00 90.19 720 LYS A C 1
ATOM 5640 O O . LYS A 1 720 ? 14.461 -17.337 -36.992 1.00 90.19 720 LYS A O 1
ATOM 5645 N N . SER A 1 721 ? 13.626 -15.431 -37.867 1.00 71.31 721 SER A N 1
ATOM 5646 C CA . SER A 1 721 ? 12.621 -16.040 -38.756 1.00 71.31 721 SER A CA 1
ATOM 5647 C C . SER A 1 721 ? 12.985 -16.019 -40.234 1.00 71.31 721 SER A C 1
ATOM 5649 O O . SER A 1 721 ? 13.723 -15.096 -40.647 1.00 71.31 721 SER A O 1
#

Secondary structure (DSSP, 8-state):
-HHHHHHHHHH-TT---EEEES-GGGHHHHHHTT-EEEETT-TTHHHHHHHHHHHHH--S-EEEE-TTS-EEEEESSHHHHHHHHHHS-HHHHHHHHTTTHHHHHHHTTT-HHHHHHHTT--GGGSSSHHHHHHHHHHHHHHHHHHHHTTS-EE--TTT--TT-SEEEESSS---HHHHHHHHHHHHHHHS-GGGTSTT-EEEPPPEEEE-HHHHHHHHHHTTHHHHHTT---HHHHHHHHHHSPPPHHHHHHHHHHHHH--S-EEEEEEESSTT-SSS---S-S-EEEE----SSHHHHHHHHHHHHHHHHHHTTSHHHHHHHHHTT--GGG--EEEEEEEPPSEEETTEEE-SEEEEEES--SSPPTT--GGG-EEEEEEB-THHHHTT-S-EEEBTTBTT--GGGSSHHHHHHHS--EEEEEESS--S----S-GGGGEEEEEHHHHHHTT-SGGG-EEEETTTTEEEEB--TTSS-EE---HHHHTS-SS-HHHHHHHHHHHHHHHHSS-EEEEEEEETTTTEEEEEEEEE-------S--------GGGEEEEESSEES-EEEEEEEEEEEE-GGG--GGGHHHHHHHHHHHHHHHHHTT--EEEEEESEET-SSTTTEE---HHHHTTEEEEEEE-BTTB-PPP-TTSHHHHHHHHTT-EEEEEBTTTTB-EE-HHHHHHSPEEEE-SSEEEEEEEEEEEEEEETTTTEEEEE--

Radius of gyration: 32.23 Å; Cα contacts (8 Å, |Δi|>4): 1496; chains: 1; bounding box: 98×53×97 Å

Foldseek 3Di:
DLVVLLVCCVVPVQAAAEDEECDPVCQVSCVVSVYHYAHPPDPCRVVVVVVSCVVRQQPAWDFQAAPVRHTDAIGGDLLSVLVCLVVHDLNSQLVCLQNLNVLSNCVVVVVNVLSVVSNVDHCVVDPGSVRNSVVNSVSSVVVVQLVLQLDAAEDDLVRDAQQRQHYEDDDAAQAQFNVQLSLVSNVVSVDVCCVVDPLAAEGAFRKYKHHLVQLVVQCVVLVVVVVLVVVDALVVLLVSLLPGDRPPSVLVSLLSVLVNPQAKKKKDKGKNPDLDQQFHAPDQFDIAIGLLQAPDSVQSSSLVSSRNSRRSSSCRHLSNVLVCVLDPHDSVPITIMIMIGGADADDQPQWTWALKKKKKWCADLDDDPPDDRRQTKMWMDGTDHVCLQLLHQTFMARLVGLVDGPQPPDVVSQVVRFDFWYKTFGSPPSDDDPDPDSCPRIDTGGLVVCVVSVSNFQQWWFQAPVVRDTHRGDDPPGHDIGRNSCCCRPVVLDSVSVVSSVVQVVLCVSVVAIKMWIWGAHSVSSYIHTSGMHHFDDAPQPDDFDPDDDDPVFFQKKFLAKAFADKDFQAFKEKEWDPVLDDLVCLAVVLVVLLVVQVVCVVVVHAHAYEYEAEECRPRSLRHRNHDCSSRSRYQEYEYEYDPPHDHDYSPSYSVVSNCNSSRRMYHYYYPVVNGMDHDPVVVVPADFPDDDSTMTMGGHPTHWIWGADSVSSIITTTHD

pLDDT: mean 86.26, std 9.53, range [49.06, 97.94]

Sequence (721 aa):
GLRLAAKVRADVYDMPILVQSSSNAYAEAAHKAGARFLNKTSKSMLNDLRTFMHDNFGFGDFVFKMPDGTAVDRAHDLHSLVAALRRAPDESVAYHASRNHFSKWLMARTEFEAAYHIKPRTLSEFKNSSELKNYLSQALQGFISKMQRGVIVEFTPEYFEPDIPYAKIGTGSIGGKARGLAFFNSLLAKEDFSRHFDDVKITIPPLAVLATDFFDEFMDSNSLYALVHGNPEDGTITEAFLEAQLPQRMQELLRVYAERADFPLVVRSSSVMEDSQFQPFAGIYETYLLANSHSNFNVRLDQLCRAVKMVYASTFWGQARAYMGATSNLLDEEKMAVILQRLVGQRHGNRFYPSFSGVAQSHNFYPVPPAKAGDGTVHVALGLGLTVVEGRRSLRFCPKHPRRLPQFAKMRDYFDSTQQEFMALDAANLDFRPADDSLANILVCKLDQAMEDGTLGPMVSTYDPENDRLIEGAIPGKGAHVADFAPILQSNYFPLADITSLLLDVGRQAMGCEVEMEFAVDLEQREFNILQIRPMSALHASANVDMSGFAAEQVLCRTDKALGHGYMDDLSDIIYVKPGAFDTSATRAIAAEIAALNKQLSSQRRKYALIGPGRWGSGDQFLGIPVNWGQISNARLIVEVTLPDFMPDPSYGSHFLHNVISLGIGYFLINHLRDEGSMDWAWLDAQPAVSESAYLRHVRLPKPLDVRIDSRTGLGAALKS

Mean predicted aligned error: 11.02 Å